Protein AF-0000000076349269 (afdb_homodimer)

Organism: NCBI:txid165179

Secondary structure (DSSP, 8-state):
---SEEEEEE-TT--TT-HHHHHHHHH-TTEEEEEESSHHHHHHHHHHTTTS-EEEEEES--SSSS-HHHHHHHHHHH-SSSEEEEE-SS-GGGS-HHHHHHHHTSTTEEEE-TT-HHHHHHHHHHHHHHHTT-HHHHHHHHHHHT-THHHHSEEEEETTEEEEHHHHHHHHHTT-HHHHHHHHHHHHHHHHHHTHHHHHHHHT-/---SEEEEEE-TT--TT-HHHHHHHHH-TTEEEEEESSHHHHHHHHHHTTTS-EEEEEES--SSSS-HHHHHHHHHHH-SSSEEEEE-SS-GGGS-HHHHHHHHTSTTEEEE-TT-HHHHHHHHHHHHHHHTT-HHHHHHHHHHHTHHHHHSSEEEEETTEEEEHHHHHHHHHTT-HHHHHHHHHHHHHHHHHHTHHHHHHHHT-

Solvent-accessible surface area (backbone atoms only — not comparable to full-atom values): 21887 Å² total; per-residue (Å²): 129,88,59,72,30,35,34,40,38,36,34,66,84,57,53,86,77,28,67,61,53,46,48,48,55,68,72,39,72,53,41,46,71,47,75,31,57,43,56,67,61,42,49,54,55,51,71,74,41,58,75,47,55,49,39,35,38,34,28,45,73,48,95,65,82,65,36,26,62,53,44,50,53,55,47,52,73,43,27,66,73,58,38,36,34,38,23,34,87,63,62,65,39,75,44,54,50,69,56,51,51,53,48,29,58,37,60,58,30,34,71,48,47,66,85,42,58,66,60,51,54,51,47,52,51,53,54,57,64,49,34,59,71,31,68,67,48,43,45,44,53,49,44,64,69,65,36,76,70,48,42,68,32,69,66,43,81,50,99,89,40,68,31,18,56,46,50,48,44,34,30,38,42,44,61,35,75,66,15,48,52,50,49,33,50,41,51,50,49,20,49,48,60,69,40,47,64,54,51,50,57,50,69,72,98,128,88,57,72,30,35,36,39,38,35,34,65,84,60,52,86,78,28,66,60,53,46,47,47,53,68,72,39,72,55,42,46,70,45,76,31,57,45,56,68,64,42,48,54,54,48,71,72,41,58,74,48,55,50,39,36,39,35,30,45,73,48,95,64,82,66,35,27,63,53,45,52,52,57,48,51,73,44,28,65,74,57,38,34,33,39,24,34,89,63,62,63,38,76,43,55,48,70,56,53,50,53,48,28,56,35,59,58,30,34,70,47,48,66,83,40,59,68,57,51,54,52,48,53,52,52,55,56,62,48,34,60,72,31,68,68,47,44,47,42,51,50,44,62,70,62,37,78,65,45,50,69,31,68,66,43,81,49,97,91,41,70,32,19,56,47,49,48,44,35,30,39,44,42,59,34,75,64,16,48,52,50,48,33,50,41,51,52,50,21,50,50,60,70,40,46,63,54,50,52,57,50,68,75,97

InterPro domains:
  IPR011006 CheY-like superfamily [SSF52172] (5-115)

Foldseek 3Di:
DQAQAEEEEEALPDDCPRPLNVLCVVLVVSYDYYYYNDLVVSVVVCLVPLLGAYEYEFEQQHPDDDGRLNSVVVLVQFFQPHAYEYEYQDDPVPDDPVSVVSQVPGHNYHYDYSPCNVVVSVVVVVVVVCLCVDPLSVLSVVCVVVDPVQQPDFDDQDPVGTDGSSNLSSCLRRVPPSNVVVVVVVVVVVVCVVCVVVVVVVVVD/DQAQAEEEEEALPDDCPRPLNVLCVVLVVSYDYYYYNDLVVSVVVCLVPLLGAYEYEFEQQHPDDDGRLNSVVVLVLFFLPHAYEYEYQDDPVPDDPVSVVSQVPGHNYHYDYSPCNVVVSVVVVVVVVCLCVDPLSVLSVVDVVVPPPQQPDFDDQDPVGTDGSSNLSSCLRRVPPSNVVVVVVVVVVVVCVVCVVVVVVVVVD

Structure (mmCIF, N/CA/C/O backbone):
data_AF-0000000076349269-model_v1
#
loop_
_entity.id
_entity.type
_entity.pdbx_description
1 polymer 'Response regulator'
#
loop_
_atom_site.group_PDB
_atom_site.id
_atom_site.type_symbol
_atom_site.label_atom_id
_atom_site.label_alt_id
_atom_site.label_comp_id
_atom_site.label_asym_id
_atom_site.label_entity_id
_atom_site.label_seq_id
_atom_site.pdbx_PDB_ins_code
_atom_site.Cartn_x
_atom_site.Cartn_y
_atom_site.Cartn_z
_atom_site.occupancy
_atom_site.B_iso_or_equiv
_atom_site.auth_seq_id
_atom_site.auth_comp_id
_atom_site.auth_asym_id
_atom_site.auth_atom_id
_atom_site.pdbx_PDB_model_num
ATOM 1 N N . MET A 1 1 ? -27.672 1.89 13.898 1 50.72 1 MET A N 1
ATOM 2 C CA . MET A 1 1 ? -26.406 2.559 14.219 1 50.72 1 MET A CA 1
ATOM 3 C C . MET A 1 1 ? -25.578 2.775 12.953 1 50.72 1 MET A C 1
ATOM 5 O O . MET A 1 1 ? -25.531 1.909 12.078 1 50.72 1 MET A O 1
ATOM 9 N N . GLU A 1 2 ? -25.219 3.932 12.609 1 68.75 2 GLU A N 1
ATOM 10 C CA . GLU A 1 2 ? -24.547 4.27 11.359 1 68.75 2 GLU A CA 1
ATOM 11 C C . GLU A 1 2 ? -23.25 3.488 11.203 1 68.75 2 GLU A C 1
ATOM 13 O O . GLU A 1 2 ? -22.484 3.357 12.156 1 68.75 2 GLU A O 1
ATOM 18 N N . LYS A 1 3 ? -23.125 2.645 10.172 1 83.44 3 LYS A N 1
ATOM 19 C CA . LYS A 1 3 ? -21.953 1.807 9.922 1 83.44 3 LYS A CA 1
ATOM 20 C C . LYS A 1 3 ? -20.75 2.65 9.492 1 83.44 3 LYS A C 1
ATOM 22 O O . LYS A 1 3 ? -20.922 3.746 8.953 1 83.44 3 LYS A O 1
ATOM 27 N N . ASP A 1 4 ? -19.656 2.115 9.852 1 91.94 4 ASP A N 1
ATOM 28 C CA . ASP A 1 4 ? -18.422 2.855 9.695 1 91.94 4 ASP A CA 1
ATOM 29 C C . ASP A 1 4 ? -17.859 2.699 8.281 1 91.94 4 ASP A C 1
ATOM 31 O O . ASP A 1 4 ? -17.266 3.629 7.73 1 91.94 4 ASP A O 1
ATOM 35 N N . PHE A 1 5 ? -18.109 1.538 7.715 1 96.69 5 PHE A N 1
ATOM 36 C CA . PHE A 1 5 ? -17.562 1.252 6.398 1 96.69 5 PHE A CA 1
ATOM 37 C C . PHE A 1 5 ? -18.297 0.093 5.738 1 96.69 5 PHE A C 1
ATOM 39 O O . PHE A 1 5 ? -19.125 -0.567 6.375 1 96.69 5 PHE A O 1
ATOM 46 N N . TYR A 1 6 ? -18.031 -0.097 4.496 1 97.56 6 TYR A N 1
ATOM 47 C CA . TYR A 1 6 ? -18.641 -1.198 3.758 1 97.56 6 TYR A CA 1
ATOM 48 C C . TYR A 1 6 ? -17.688 -2.379 3.65 1 97.56 6 TYR A C 1
ATOM 50 O O . TYR A 1 6 ? -16.484 -2.193 3.457 1 97.56 6 TYR A O 1
ATOM 58 N N . ILE A 1 7 ? -18.219 -3.529 3.797 1 98.56 7 ILE A N 1
ATOM 59 C CA . ILE A 1 7 ? -17.609 -4.746 3.287 1 98.56 7 ILE A CA 1
ATOM 60 C C . ILE A 1 7 ? -18.391 -5.266 2.088 1 98.56 7 ILE A C 1
ATOM 62 O O . ILE A 1 7 ? -19.578 -5.598 2.215 1 98.56 7 ILE A O 1
ATOM 66 N N . ILE A 1 8 ? -17.781 -5.258 0.971 1 98.62 8 ILE A N 1
ATOM 67 C CA . ILE A 1 8 ? -18.422 -5.703 -0.259 1 98.62 8 ILE A CA 1
ATOM 68 C C . ILE A 1 8 ? -17.859 -7.059 -0.674 1 98.62 8 ILE A C 1
ATOM 70 O O . ILE A 1 8 ? -16.672 -7.191 -0.93 1 98.62 8 ILE A O 1
ATOM 74 N N . ILE A 1 9 ? -18.703 -8.047 -0.731 1 98.62 9 ILE A N 1
ATOM 75 C CA . ILE A 1 9 ? -18.312 -9.398 -1.101 1 98.62 9 ILE A CA 1
ATOM 76 C C . ILE A 1 9 ? -18.844 -9.734 -2.494 1 98.62 9 ILE A C 1
ATOM 78 O O . ILE A 1 9 ? -20.047 -9.695 -2.729 1 98.62 9 ILE A O 1
ATOM 82 N N . VAL A 1 10 ? -17.922 -10.078 -3.408 1 98.31 10 VAL A N 1
ATOM 83 C CA . VAL A 1 10 ? -18.281 -10.375 -4.793 1 98.31 10 VAL A CA 1
ATOM 84 C C . VAL A 1 10 ? -17.906 -11.812 -5.129 1 98.31 10 VAL A C 1
ATOM 86 O O . VAL A 1 10 ? -16.719 -12.125 -5.297 1 98.31 10 VAL A O 1
ATOM 89 N N . ASP A 1 11 ? -18.797 -12.641 -5.223 1 97.19 11 ASP A N 1
ATOM 90 C CA . ASP A 1 11 ? -18.641 -14.078 -5.449 1 97.19 11 ASP A CA 1
ATOM 91 C C . ASP A 1 11 ? -19.891 -14.68 -6.066 1 97.19 11 ASP A C 1
ATOM 93 O O . ASP A 1 11 ? -20.969 -14.633 -5.461 1 97.19 11 ASP A O 1
ATOM 97 N N . ASP A 1 12 ? -19.75 -15.266 -7.219 1 96.12 12 ASP A N 1
ATOM 98 C CA . ASP A 1 12 ? -20.938 -15.727 -7.938 1 96.12 12 ASP A CA 1
ATOM 99 C C . ASP A 1 12 ? -21.484 -17 -7.324 1 96.12 12 ASP A C 1
ATOM 101 O O . ASP A 1 12 ? -22.578 -17.453 -7.68 1 96.12 12 ASP A O 1
ATOM 105 N N . ASN A 1 13 ? -20.844 -17.562 -6.383 1 94.38 13 ASN A N 1
ATOM 106 C CA . ASN A 1 13 ? -21.281 -18.812 -5.777 1 94.38 13 ASN A CA 1
ATOM 107 C C . ASN A 1 13 ? -21.844 -18.594 -4.371 1 94.38 13 ASN A C 1
ATOM 109 O O . ASN A 1 13 ? -22.312 -19.531 -3.732 1 94.38 13 ASN A O 1
ATOM 113 N N . MET A 1 14 ? -21.75 -17.406 -3.895 1 94.88 14 MET A N 1
ATOM 114 C CA . MET A 1 14 ? -22.203 -17.156 -2.527 1 94.88 14 MET A CA 1
ATOM 115 C C . MET A 1 14 ? -23.609 -16.562 -2.514 1 94.88 14 MET A C 1
ATOM 117 O O . MET A 1 14 ? -23.844 -15.516 -3.125 1 94.88 14 MET A O 1
ATOM 121 N N . LYS A 1 15 ? -24.469 -17.219 -1.791 1 95 15 LYS A N 1
ATOM 122 C CA . LYS A 1 15 ? -25.766 -16.672 -1.446 1 95 15 LYS A CA 1
ATOM 123 C C . LYS A 1 15 ? -25.688 -15.82 -0.181 1 95 15 LYS A C 1
ATOM 125 O O . LYS A 1 15 ? -24.719 -15.898 0.566 1 95 15 LYS A O 1
ATOM 130 N N . PRO A 1 16 ? -26.672 -14.961 0.024 1 94 16 PRO A N 1
ATOM 131 C CA . PRO A 1 16 ? -26.656 -14.094 1.202 1 94 16 PRO A CA 1
ATOM 132 C C . PRO A 1 16 ? -26.5 -14.875 2.508 1 94 16 PRO A C 1
ATOM 134 O O . PRO A 1 16 ? -26 -14.336 3.5 1 94 16 PRO A O 1
ATOM 137 N N . THR A 1 17 ? -26.844 -16.141 2.441 1 95.25 17 THR A N 1
ATOM 138 C CA . THR A 1 17 ? -26.797 -16.953 3.652 1 95.25 17 THR A CA 1
ATOM 139 C C . THR A 1 17 ? -25.5 -17.75 3.721 1 95.25 17 THR A C 1
ATOM 141 O O . THR A 1 17 ? -25.344 -18.609 4.594 1 95.25 17 THR A O 1
ATOM 144 N N . ASP A 1 18 ? -24.672 -17.484 2.797 1 96.81 18 ASP A N 1
ATOM 145 C CA . ASP A 1 18 ? -23.391 -18.188 2.793 1 96.81 18 ASP A CA 1
ATOM 146 C C . ASP A 1 18 ? -22.641 -17.984 4.105 1 96.81 18 ASP A C 1
ATOM 148 O O . ASP A 1 18 ? -22.625 -16.875 4.645 1 96.81 18 ASP A O 1
ATOM 152 N N . PRO A 1 19 ? -21.984 -19 4.57 1 97.31 19 PRO A N 1
ATOM 153 C CA . PRO A 1 19 ? -21.25 -18.906 5.84 1 97.31 19 PRO A CA 1
ATOM 154 C C . PRO A 1 19 ? -20.266 -17.75 5.867 1 97.31 19 PRO A C 1
ATOM 156 O O . PRO A 1 19 ? -20.094 -17.109 6.91 1 97.31 19 PRO A O 1
ATOM 159 N N . PHE A 1 20 ? -19.594 -17.484 4.816 1 97.88 20 PHE A N 1
ATOM 160 C CA . PHE A 1 20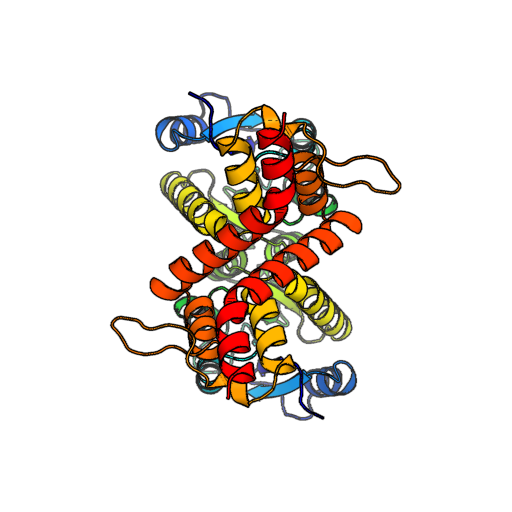 ? -18.641 -16.391 4.754 1 97.88 20 PHE A CA 1
ATOM 161 C C . PHE A 1 20 ? -19.328 -15.047 5.012 1 97.88 20 PHE A C 1
ATOM 163 O O . PHE A 1 20 ? -18.859 -14.25 5.82 1 97.88 20 PHE A O 1
ATOM 170 N N . ILE A 1 21 ? -20.422 -14.828 4.359 1 97.88 21 ILE A N 1
ATOM 171 C CA . ILE A 1 21 ? -21.172 -13.586 4.477 1 97.88 21 ILE A CA 1
ATOM 172 C C . ILE A 1 21 ? -21.734 -13.453 5.891 1 97.88 21 ILE A C 1
ATOM 174 O O . ILE A 1 21 ? -21.609 -12.406 6.523 1 97.88 21 ILE A O 1
ATOM 178 N N . MET A 1 22 ? -22.266 -14.539 6.359 1 97.94 22 MET A N 1
ATOM 179 C CA . MET A 1 22 ? -22.844 -14.531 7.699 1 97.94 22 MET A CA 1
ATOM 180 C C . MET A 1 22 ? -21.766 -14.273 8.75 1 97.94 22 MET A C 1
ATOM 182 O O . MET A 1 22 ? -22.016 -13.555 9.727 1 97.94 22 MET A O 1
ATOM 186 N N . TRP A 1 23 ? -20.656 -14.867 8.539 1 98.06 23 TRP A N 1
ATOM 187 C CA . TRP A 1 23 ? -19.531 -14.672 9.461 1 98.06 23 TRP A CA 1
ATOM 188 C C . TRP A 1 23 ? -19.125 -13.203 9.516 1 98.06 23 TRP A C 1
ATOM 190 O O . TRP A 1 23 ? -18.984 -12.633 10.602 1 98.06 23 TRP A O 1
ATOM 200 N N . MET A 1 24 ? -19 -12.555 8.406 1 97.94 24 MET A N 1
ATOM 201 C CA . MET A 1 24 ? -18.609 -11.148 8.336 1 97.94 24 MET A CA 1
ATOM 202 C C . MET A 1 24 ? -19.641 -10.258 9 1 97.94 24 MET A C 1
ATOM 204 O O . MET A 1 24 ? -19.297 -9.328 9.734 1 97.94 24 MET A O 1
ATOM 208 N N . LYS A 1 25 ? -20.906 -10.562 8.82 1 97.38 25 LYS A N 1
ATOM 209 C CA . LYS A 1 25 ? -21.984 -9.789 9.43 1 97.38 25 LYS A CA 1
ATOM 210 C C . LYS A 1 25 ? -21.969 -9.922 10.953 1 97.38 25 LYS A C 1
ATOM 212 O O . LYS A 1 25 ? -22.234 -8.953 11.664 1 97.38 25 LYS A O 1
ATOM 217 N N . ARG A 1 26 ? -21.625 -11.07 11.359 1 97.25 26 ARG A N 1
ATOM 218 C CA . ARG A 1 26 ? -21.672 -11.367 12.789 1 97.25 26 ARG A CA 1
ATOM 219 C C . ARG A 1 26 ? -20.438 -10.82 13.5 1 97.25 26 ARG A C 1
ATOM 221 O O . ARG A 1 26 ? -20.531 -10.352 14.641 1 97.25 26 ARG A O 1
ATOM 228 N N . LYS A 1 27 ? -19.297 -10.891 12.867 1 97.44 27 LYS A N 1
ATOM 229 C CA . LYS A 1 27 ? -18.047 -10.625 13.562 1 97.44 27 LYS A CA 1
ATOM 230 C C . LYS A 1 27 ? -17.594 -9.188 13.352 1 97.44 27 LYS A C 1
ATOM 232 O O . LYS A 1 27 ? -16.844 -8.641 14.172 1 97.44 27 LYS A O 1
ATOM 237 N N . VAL A 1 28 ? -17.969 -8.602 12.219 1 97.25 28 VAL A N 1
ATOM 238 C CA . VAL A 1 28 ? -17.578 -7.223 11.945 1 97.25 28 VAL A CA 1
ATOM 239 C C . VAL A 1 28 ? -18.781 -6.301 12.086 1 97.25 28 VAL A C 1
ATOM 241 O O . VAL A 1 28 ? -19.328 -5.828 11.086 1 97.25 28 VAL A O 1
ATOM 244 N N . LEU A 1 29 ? -19.062 -5.848 13.273 1 95.56 29 LEU A N 1
ATOM 245 C CA . LEU A 1 29 ? -20.328 -5.23 13.625 1 95.56 29 LEU A CA 1
ATOM 246 C C . LEU A 1 29 ? -20.391 -3.793 13.117 1 95.56 29 LEU A C 1
ATOM 248 O O . LEU A 1 29 ? -21.484 -3.246 12.922 1 95.56 29 LEU A O 1
ATOM 252 N N . ASN A 1 30 ? -19.297 -3.232 12.922 1 95.69 30 ASN A N 1
ATOM 253 C CA . ASN A 1 30 ? -19.297 -1.834 12.508 1 95.69 30 ASN A CA 1
ATOM 254 C C . ASN A 1 30 ? -19.297 -1.703 10.984 1 95.69 30 ASN A C 1
ATOM 256 O O . ASN A 1 30 ? -19.188 -0.596 10.453 1 95.69 30 ASN A O 1
ATOM 260 N N . ALA A 1 31 ? -19.438 -2.854 10.273 1 97.19 31 ALA A N 1
ATOM 261 C CA . ALA A 1 31 ? -19.438 -2.832 8.812 1 97.19 31 ALA A CA 1
ATOM 262 C C . ALA A 1 31 ? -20.844 -3.094 8.266 1 97.19 31 ALA A C 1
ATOM 264 O O . ALA A 1 31 ? -21.625 -3.852 8.859 1 97.19 31 ALA A O 1
ATOM 265 N N . ASP A 1 32 ? -21.188 -2.393 7.23 1 97.62 32 ASP A N 1
ATOM 266 C CA . ASP A 1 32 ? -22.328 -2.773 6.387 1 97.62 32 ASP A CA 1
ATOM 267 C C . ASP A 1 32 ? -21.891 -3.779 5.32 1 97.62 32 ASP A C 1
ATOM 269 O O . ASP A 1 32 ? -21.234 -3.416 4.348 1 97.62 32 ASP A O 1
ATOM 273 N N . VAL A 1 33 ? -22.359 -5.02 5.473 1 98.12 33 VAL A N 1
ATOM 274 C CA . VAL A 1 33 ? -21.906 -6.09 4.594 1 98.12 33 VAL A CA 1
ATOM 275 C C . VAL A 1 33 ? -22.906 -6.273 3.447 1 98.12 33 VAL A C 1
ATOM 277 O O . VAL A 1 33 ? -24.078 -6.543 3.676 1 98.12 33 VAL A O 1
ATOM 280 N N . VAL A 1 34 ? -22.438 -6.133 2.254 1 97.62 34 VAL A N 1
ATOM 281 C CA . VAL A 1 34 ? -23.25 -6.336 1.062 1 97.62 34 VAL A CA 1
ATOM 282 C C . VAL A 1 34 ? -22.562 -7.332 0.13 1 97.62 34 VAL A C 1
ATOM 284 O O . VAL A 1 34 ? -21.328 -7.434 0.118 1 97.62 34 VAL A O 1
ATOM 287 N N . SER A 1 35 ? -23.359 -8.039 -0.635 1 98.06 35 SER A N 1
ATOM 288 C CA . SER A 1 35 ? -22.781 -9.047 -1.521 1 98.06 35 SER A CA 1
ATOM 289 C C . SER A 1 35 ? -23.359 -8.93 -2.93 1 98.06 35 SER A C 1
ATOM 291 O O . SER A 1 35 ? -24.5 -8.516 -3.107 1 98.06 35 SER A O 1
ATOM 293 N N . TYR A 1 36 ? -22.547 -9.227 -3.875 1 97.25 36 TYR A N 1
ATOM 294 C CA . TYR A 1 36 ? -22.906 -9.25 -5.285 1 97.25 36 TYR A CA 1
ATOM 295 C C . TYR A 1 36 ? -22.453 -10.547 -5.949 1 97.25 36 TYR A C 1
ATOM 297 O O . TYR A 1 36 ? -21.438 -11.125 -5.551 1 97.25 36 TYR A O 1
ATOM 305 N N . ARG A 1 37 ? -23.141 -10.922 -7.008 1 95.94 37 ARG A N 1
ATOM 306 C CA . ARG A 1 37 ? -22.828 -12.188 -7.664 1 95.94 37 ARG A CA 1
ATOM 307 C C . ARG A 1 37 ? -22.141 -11.945 -9.008 1 95.94 37 ARG A C 1
ATOM 309 O O . ARG A 1 37 ? -21.766 -12.898 -9.688 1 95.94 37 ARG A O 1
ATOM 316 N N . THR A 1 38 ? -22.062 -10.695 -9.398 1 95.69 38 THR A N 1
ATOM 317 C CA . THR A 1 38 ? -21.328 -10.352 -10.602 1 95.69 38 THR A CA 1
ATOM 318 C C . THR A 1 38 ? -20.438 -9.141 -10.359 1 95.69 38 THR A C 1
ATOM 320 O O . THR A 1 38 ? -20.75 -8.273 -9.547 1 95.69 38 THR A O 1
ATOM 323 N N . VAL A 1 39 ? -19.344 -9.047 -11.055 1 96.81 39 VAL A N 1
ATOM 324 C CA . VAL A 1 39 ? -18.391 -7.957 -10.953 1 96.81 39 VAL A CA 1
ATOM 325 C C . VAL A 1 39 ? -19.047 -6.648 -11.398 1 96.81 39 VAL A C 1
ATOM 327 O O . VAL A 1 39 ? -18.844 -5.60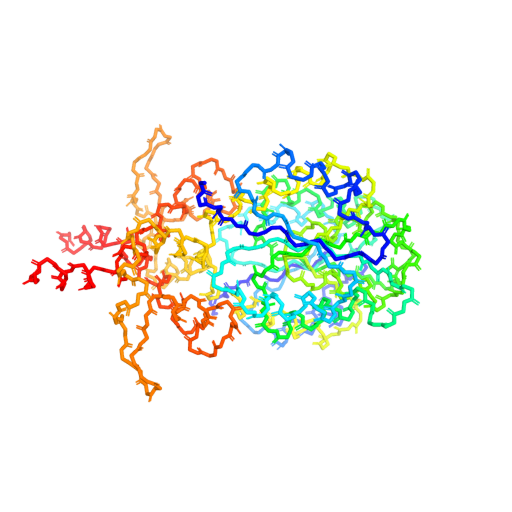5 -10.773 1 96.81 39 VAL A O 1
ATOM 330 N N . GLU A 1 40 ? -19.906 -6.723 -12.375 1 95.12 40 GLU A N 1
ATOM 331 C CA . GLU A 1 40 ? -20.531 -5.539 -12.953 1 95.12 40 GLU A CA 1
ATOM 332 C C . GLU A 1 40 ? -21.375 -4.805 -11.93 1 95.12 40 GLU A C 1
ATOM 334 O O . GLU A 1 40 ? -21.25 -3.588 -11.766 1 95.12 40 GLU A O 1
ATOM 339 N N . TYR A 1 41 ? -22.188 -5.504 -11.273 1 94.81 41 TYR A N 1
ATOM 340 C CA . TYR A 1 41 ? -23.062 -4.883 -10.281 1 94.81 41 TYR A CA 1
ATOM 341 C C . TYR A 1 41 ? -22.266 -4.352 -9.102 1 94.81 41 TYR A C 1
ATOM 343 O O . TYR A 1 41 ? -22.562 -3.285 -8.562 1 94.81 41 TYR A O 1
ATOM 351 N N . ALA A 1 42 ? -21.297 -5.098 -8.727 1 97.44 42 ALA A N 1
ATOM 352 C CA . ALA A 1 42 ? -20.438 -4.648 -7.633 1 97.44 42 ALA A CA 1
ATOM 353 C C . ALA A 1 42 ? -19.75 -3.336 -7.984 1 97.44 42 ALA A C 1
ATOM 355 O O . ALA A 1 42 ? -19.641 -2.434 -7.148 1 97.44 42 ALA A O 1
ATOM 356 N N . LEU A 1 43 ? -19.266 -3.225 -9.258 1 97.31 43 LEU A N 1
ATOM 357 C CA . LEU A 1 43 ? -18.578 -2.018 -9.703 1 97.31 43 LEU A CA 1
ATOM 358 C C . LEU A 1 43 ? -19.5 -0.804 -9.609 1 97.31 43 LEU A C 1
ATOM 360 O O . LEU A 1 43 ? -19.062 0.277 -9.203 1 97.31 43 LEU A O 1
ATOM 364 N N . GLY A 1 44 ? -20.75 -1.014 -9.977 1 96.25 44 GLY A N 1
ATOM 365 C CA . GLY A 1 44 ? -21.719 0.068 -9.828 1 96.25 44 GLY A CA 1
ATOM 366 C C . GLY A 1 44 ? -21.828 0.59 -8.414 1 96.25 44 GLY A C 1
ATOM 367 O O . GLY A 1 44 ? -21.734 1.797 -8.18 1 96.25 44 GLY A O 1
ATOM 368 N N . PHE A 1 45 ? -21.938 -0.283 -7.508 1 96.88 45 PHE A N 1
ATOM 369 C CA . PHE A 1 45 ? -22.062 0.089 -6.102 1 96.88 45 PHE A CA 1
ATOM 370 C C . PHE A 1 45 ? -20.766 0.743 -5.609 1 96.88 45 PHE A C 1
ATOM 372 O O . PHE A 1 45 ? -20.812 1.789 -4.957 1 96.88 45 PHE A O 1
ATOM 379 N N . ILE A 1 46 ? -19.609 0.165 -5.953 1 96.62 46 ILE A N 1
ATOM 380 C CA . ILE A 1 46 ? -18.312 0.625 -5.5 1 96.62 46 ILE A CA 1
ATOM 381 C C . ILE A 1 46 ? -18.078 2.064 -5.957 1 96.62 46 ILE A C 1
ATOM 383 O O . ILE A 1 46 ? -17.734 2.932 -5.148 1 96.62 46 ILE A O 1
ATOM 387 N N . PHE A 1 47 ? -18.344 2.301 -7.238 1 94.06 47 PHE A N 1
ATOM 388 C CA . PHE A 1 47 ? -18.016 3.604 -7.812 1 94.06 47 PHE A CA 1
ATOM 389 C C . PHE A 1 47 ? -19 4.664 -7.324 1 94.06 47 PHE A C 1
ATOM 391 O O . PHE A 1 47 ? -18.641 5.844 -7.234 1 94.06 47 PHE A O 1
ATOM 398 N N . GLU A 1 48 ? -20.172 4.215 -6.836 1 93.25 48 GLU A N 1
ATOM 399 C CA . GLU A 1 48 ? -21.172 5.145 -6.324 1 93.25 48 GLU A CA 1
ATOM 400 C C . GLU A 1 48 ? -20.906 5.48 -4.859 1 93.25 48 GLU A C 1
ATOM 402 O O . GLU A 1 48 ? -21.484 6.434 -4.324 1 93.25 48 GLU A O 1
ATOM 407 N N . HIS A 1 49 ? -20.031 4.754 -4.242 1 93.62 49 HIS A N 1
ATOM 408 C CA . HIS A 1 49 ? -19.891 4.922 -2.801 1 93.62 49 HIS A CA 1
ATOM 409 C C . HIS A 1 49 ? -18.422 5.168 -2.422 1 93.62 49 HIS A C 1
ATOM 411 O O . HIS A 1 49 ? -18 4.809 -1.322 1 93.62 49 HIS A O 1
ATOM 417 N N . LEU A 1 50 ? -17.656 5.738 -3.291 1 91.56 50 LEU A N 1
ATOM 418 C CA . LEU A 1 50 ? -16.25 5.977 -3.066 1 91.56 50 LEU A CA 1
ATOM 419 C C . LEU A 1 50 ? -16.031 7.008 -1.965 1 91.56 50 LEU A C 1
ATOM 421 O O . LEU A 1 50 ? -14.914 7.168 -1.462 1 91.56 50 LEU A O 1
ATOM 425 N N . GLU A 1 51 ? -17.078 7.668 -1.507 1 88.06 51 GLU A N 1
ATOM 426 C CA . GLU A 1 51 ? -16.969 8.633 -0.415 1 88.06 51 GLU A CA 1
ATOM 427 C C . GLU A 1 51 ? -16.891 7.926 0.936 1 88.06 51 GLU A C 1
ATOM 429 O O . GLU A 1 51 ? -16.578 8.547 1.952 1 88.06 51 GLU A O 1
ATOM 434 N N . GLU A 1 52 ? -17.172 6.637 0.902 1 92.5 52 GLU A N 1
ATOM 435 C CA . GLU A 1 52 ? -17.156 5.84 2.127 1 92.5 52 GLU A CA 1
ATOM 436 C C . GLU A 1 52 ? -16.016 4.84 2.125 1 92.5 52 GLU A C 1
ATOM 438 O O . GLU A 1 52 ? -15.695 4.254 1.089 1 92.5 52 GLU A O 1
ATOM 443 N N . LYS A 1 53 ? -15.453 4.648 3.32 1 95.44 53 LYS A N 1
ATOM 444 C CA . LYS A 1 53 ? -14.484 3.57 3.459 1 95.44 53 LYS A CA 1
ATOM 445 C C . LYS A 1 53 ? -15.102 2.221 3.105 1 95.44 53 LYS A C 1
ATOM 447 O O . LYS A 1 53 ? -16.266 1.958 3.438 1 95.44 53 LYS A O 1
ATOM 452 N N . MET A 1 54 ? -14.328 1.4 2.439 1 97.44 54 MET A N 1
ATOM 453 C CA . MET A 1 54 ? -14.836 0.08 2.08 1 97.44 54 MET A CA 1
ATOM 454 C C . MET A 1 54 ? -13.695 -0.923 1.942 1 97.44 54 MET A C 1
ATOM 456 O O . MET A 1 54 ? -12.547 -0.537 1.717 1 97.44 54 MET A O 1
ATOM 460 N N . ILE A 1 55 ? -13.961 -2.131 2.191 1 98.5 55 ILE A N 1
ATOM 461 C CA . ILE A 1 55 ? -13.125 -3.289 1.907 1 98.5 55 ILE A CA 1
ATOM 462 C C . ILE A 1 55 ? -13.844 -4.223 0.938 1 98.5 55 ILE A C 1
ATOM 464 O O . ILE A 1 55 ? -15.016 -4.551 1.137 1 98.5 55 ILE A O 1
ATOM 468 N N . ILE A 1 56 ? -13.164 -4.605 -0.105 1 98.69 56 ILE A N 1
ATOM 469 C CA . ILE A 1 56 ? -13.781 -5.445 -1.125 1 98.69 56 ILE A CA 1
ATOM 470 C C . ILE A 1 56 ? -13.188 -6.852 -1.068 1 98.69 56 ILE A C 1
ATOM 472 O O . ILE A 1 56 ? -11.969 -7.02 -1.163 1 98.69 56 ILE A O 1
ATOM 476 N N . PHE A 1 57 ? -13.992 -7.812 -0.822 1 98.75 57 PHE A N 1
ATOM 477 C CA . PHE A 1 57 ? -13.641 -9.211 -1.041 1 98.75 57 PHE A CA 1
ATOM 478 C C . PHE A 1 57 ? -14.078 -9.664 -2.43 1 98.75 57 PHE A C 1
ATOM 480 O O . PHE A 1 57 ? -15.266 -9.641 -2.752 1 98.75 57 PHE A O 1
ATOM 487 N N . LEU A 1 58 ? -13.164 -10.094 -3.23 1 98.56 58 LEU A N 1
ATOM 488 C CA . LEU A 1 58 ? -13.406 -10.344 -4.645 1 98.56 58 LEU A CA 1
ATOM 489 C C . LEU A 1 58 ? -12.914 -11.727 -5.051 1 98.56 58 LEU A C 1
ATOM 491 O O . LEU A 1 58 ? -11.711 -11.992 -5.027 1 98.56 58 LEU A O 1
ATOM 495 N N . ASP A 1 59 ? -13.805 -12.57 -5.469 1 97.81 59 ASP A N 1
ATOM 496 C CA . ASP A 1 59 ? -13.43 -13.891 -5.973 1 97.81 59 ASP A CA 1
ATOM 497 C C . ASP A 1 59 ? -12.578 -13.773 -7.234 1 97.81 59 ASP A C 1
ATOM 499 O O . ASP A 1 59 ? -12.844 -12.93 -8.094 1 97.81 59 ASP A O 1
ATOM 503 N N . CYS A 1 60 ? -11.617 -14.664 -7.375 1 96.19 60 CYS A N 1
ATOM 504 C CA . CYS A 1 60 ? -10.742 -14.625 -8.539 1 96.19 60 CYS A CA 1
ATOM 505 C C . CYS A 1 60 ? -11.453 -15.172 -9.773 1 96.19 60 CYS A C 1
ATOM 507 O O . CYS A 1 60 ? -11.281 -14.648 -10.875 1 96.19 60 CYS A O 1
ATOM 509 N N . LYS A 1 61 ? -12.18 -16.172 -9.547 1 93 61 LYS A N 1
ATOM 510 C CA . LYS A 1 61 ? -12.781 -16.875 -10.68 1 93 61 LYS A CA 1
ATOM 511 C C . LYS A 1 61 ? -14.305 -16.781 -10.641 1 93 61 LYS A C 1
ATOM 513 O O . LYS A 1 61 ? -14.914 -17 -9.594 1 93 61 LYS A O 1
ATOM 518 N N . PHE A 1 62 ? -14.844 -16.531 -11.773 1 94.31 62 PHE A N 1
ATOM 519 C CA . PHE A 1 62 ? -16.281 -16.516 -11.984 1 94.31 62 PHE A CA 1
ATOM 520 C C . PHE A 1 62 ? -16.688 -17.453 -13.109 1 94.31 62 PHE A C 1
ATOM 522 O O . PHE A 1 62 ? -15.906 -17.688 -14.039 1 94.31 62 PHE A O 1
ATOM 529 N N . ASN A 1 63 ? -17.828 -18 -12.961 1 92.12 63 ASN A N 1
ATOM 530 C CA . ASN A 1 63 ? -18.297 -18.969 -13.953 1 92.12 63 ASN A CA 1
ATOM 531 C C . ASN A 1 63 ? -18.656 -18.297 -15.273 1 92.12 63 ASN A C 1
ATOM 533 O O . ASN A 1 63 ? -18.516 -18.906 -16.344 1 92.12 63 ASN A O 1
ATOM 537 N N . MET A 1 64 ? -19.188 -17.078 -15.148 1 87.38 64 MET A N 1
ATOM 538 C CA . MET A 1 64 ? -19.578 -16.344 -16.344 1 87.38 64 MET A CA 1
ATOM 539 C C . MET A 1 64 ? -19.188 -14.867 -16.219 1 87.38 64 MET A C 1
ATOM 541 O O . MET A 1 64 ? -19.094 -14.336 -15.117 1 87.38 64 MET A O 1
ATOM 545 N N . GLY A 1 65 ? -18.844 -14.344 -17.375 1 87.81 65 GLY A N 1
ATOM 546 C CA . GLY A 1 65 ? -18.641 -12.898 -17.391 1 87.81 65 GLY A CA 1
ATOM 547 C C . GLY A 1 65 ? -17.234 -12.5 -16.984 1 87.81 65 GLY A C 1
ATOM 548 O O . GLY A 1 65 ? -16.266 -13.234 -17.234 1 87.81 65 GLY A O 1
ATOM 549 N N . LEU A 1 66 ? -17.125 -11.281 -16.438 1 91.06 66 LEU A N 1
ATOM 550 C CA . LEU A 1 66 ? -15.836 -10.742 -15.992 1 91.06 66 LEU A CA 1
ATOM 551 C C . LEU A 1 66 ? -15.273 -11.578 -14.852 1 91.06 66 LEU A C 1
ATOM 553 O O . LEU A 1 66 ? -16.016 -12.023 -13.969 1 91.06 66 LEU A O 1
ATOM 557 N N . GLN A 1 67 ? -13.992 -11.773 -14.898 1 93.56 67 GLN A N 1
ATOM 558 C CA . GLN A 1 67 ? -13.297 -12.5 -13.836 1 93.56 67 GLN A CA 1
ATOM 559 C C . GLN A 1 67 ? -12.789 -11.539 -12.758 1 93.56 67 GLN A C 1
ATOM 561 O O . GLN A 1 67 ? -12.828 -10.32 -12.938 1 93.56 67 GLN A O 1
ATOM 566 N N . GLY A 1 68 ? -12.414 -12.086 -11.664 1 95.94 68 GLY A N 1
ATOM 567 C CA . GLY A 1 68 ? -11.977 -11.273 -10.539 1 95.94 68 GLY A CA 1
ATOM 568 C C . GLY A 1 68 ? -10.875 -10.297 -10.906 1 95.94 68 GLY A C 1
ATOM 569 O O . GLY A 1 68 ? -10.898 -9.141 -10.477 1 95.94 68 GLY A O 1
ATOM 570 N N . VAL A 1 69 ? -9.953 -10.68 -11.695 1 95.5 69 VAL A N 1
ATOM 571 C CA . VAL A 1 69 ? -8.828 -9.836 -12.078 1 95.5 69 VAL A CA 1
ATOM 572 C C . VAL A 1 69 ? -9.312 -8.68 -12.953 1 95.5 69 VAL A C 1
ATOM 574 O O . VAL A 1 69 ? -8.773 -7.574 -12.883 1 95.5 69 VAL A O 1
ATOM 577 N N . ASP A 1 70 ? -10.328 -8.914 -13.742 1 96.19 70 ASP A N 1
ATOM 578 C CA . ASP A 1 70 ? -10.945 -7.832 -14.5 1 96.19 70 ASP A CA 1
ATOM 579 C C . ASP A 1 70 ? -11.516 -6.77 -13.562 1 96.19 70 ASP A C 1
ATOM 581 O O . ASP A 1 70 ? -11.344 -5.57 -13.797 1 96.19 70 ASP A O 1
ATOM 585 N N . GLY A 1 71 ? -12.219 -7.25 -12.562 1 97.44 71 GLY A N 1
ATOM 586 C CA . GLY A 1 71 ? -12.734 -6.332 -11.555 1 97.44 71 GLY A CA 1
ATOM 587 C C . GLY A 1 71 ? -11.641 -5.531 -10.867 1 97.44 71 GLY A C 1
ATOM 588 O O . GLY A 1 71 ? -11.766 -4.316 -10.703 1 97.44 71 GLY A O 1
ATOM 589 N N . LEU A 1 72 ? -10.602 -6.238 -10.508 1 97.75 72 LEU A N 1
ATOM 590 C CA . LEU A 1 72 ? -9.445 -5.59 -9.898 1 97.75 72 LEU A CA 1
ATOM 591 C C . LEU A 1 72 ? -8.938 -4.453 -10.781 1 97.75 72 LEU A C 1
ATOM 593 O O . LEU A 1 72 ? -8.773 -3.324 -10.312 1 97.75 72 LEU A O 1
ATOM 597 N N . LYS A 1 73 ? -8.727 -4.77 -12.023 1 96.19 73 LYS A N 1
ATOM 598 C CA . LYS A 1 73 ? -8.18 -3.789 -12.961 1 96.19 73 LYS A CA 1
ATOM 599 C C . LYS A 1 73 ? -9.117 -2.592 -13.102 1 96.19 73 LYS A C 1
ATOM 601 O O . LYS A 1 73 ? -8.664 -1.443 -13.109 1 96.19 73 LYS A O 1
ATOM 606 N N . ARG A 1 74 ? -10.359 -2.824 -13.18 1 96.25 74 ARG A N 1
ATOM 607 C CA . ARG A 1 74 ? -11.344 -1.757 -13.352 1 96.25 74 ARG A CA 1
ATOM 608 C C . ARG A 1 74 ? -11.398 -0.863 -12.117 1 96.25 74 ARG A C 1
ATOM 610 O O . ARG A 1 74 ? -11.492 0.36 -12.234 1 96.25 74 ARG A O 1
ATOM 617 N N . ILE A 1 75 ? -11.359 -1.458 -10.977 1 96.94 75 ILE A N 1
ATOM 618 C CA . ILE A 1 75 ? -11.359 -0.674 -9.75 1 96.94 75 ILE A CA 1
ATOM 619 C C . ILE A 1 75 ? -10.109 0.195 -9.688 1 96.94 75 ILE A C 1
ATOM 621 O O . ILE A 1 75 ? -10.18 1.38 -9.359 1 96.94 75 ILE A O 1
ATOM 625 N N . ARG A 1 76 ? -8.945 -0.385 -10.133 1 95.38 76 ARG A N 1
ATOM 626 C CA . ARG A 1 76 ? -7.664 0.301 -10.047 1 95.38 76 ARG A CA 1
ATOM 627 C C . ARG A 1 76 ? -7.559 1.406 -11.094 1 95.38 76 ARG A C 1
ATOM 629 O O . ARG A 1 76 ? -6.77 2.338 -10.945 1 95.38 76 ARG A O 1
ATOM 636 N N . GLU A 1 77 ? -8.375 1.327 -12.07 1 93.62 77 GLU A N 1
ATOM 637 C CA . GLU A 1 77 ? -8.461 2.428 -13.031 1 93.62 77 GLU A CA 1
ATOM 638 C C . GLU A 1 77 ? -9.078 3.668 -12.391 1 93.62 77 GLU A C 1
ATOM 640 O O . GLU A 1 77 ? -8.805 4.793 -12.812 1 93.62 77 GLU A O 1
ATOM 645 N N . LYS A 1 78 ? -9.82 3.426 -11.359 1 91.06 78 LYS A N 1
ATOM 646 C CA . LYS A 1 78 ? -10.539 4.539 -10.742 1 91.06 78 LYS A CA 1
ATOM 647 C C . LYS A 1 78 ? -9.883 4.961 -9.438 1 91.06 78 LYS A C 1
ATOM 649 O O . LYS A 1 78 ? -9.773 6.152 -9.141 1 91.06 78 LYS A O 1
ATOM 654 N N . THR A 1 79 ? -9.469 3.971 -8.711 1 91.5 79 THR A N 1
ATOM 655 C CA . THR A 1 79 ? -8.891 4.281 -7.406 1 91.5 79 THR A CA 1
ATOM 656 C C . THR A 1 79 ? -7.832 3.254 -7.023 1 91.5 79 THR A C 1
ATOM 658 O O . THR A 1 79 ? -7.996 2.059 -7.277 1 91.5 79 THR A O 1
ATOM 661 N N . SER A 1 80 ? -6.77 3.824 -6.375 1 88.88 80 SER A N 1
ATOM 662 C CA . SER A 1 80 ? -5.75 2.934 -5.836 1 88.88 80 SER A CA 1
ATOM 663 C C . SER A 1 80 ? -5.828 2.857 -4.312 1 88.88 80 SER A C 1
ATOM 665 O O . SER A 1 80 ? -5.008 2.197 -3.676 1 88.88 80 SER A O 1
ATOM 667 N N . LEU A 1 81 ? -6.84 3.449 -3.682 1 92.44 81 LEU A N 1
ATOM 668 C CA . LEU A 1 81 ? -6.812 3.617 -2.232 1 92.44 81 LEU A CA 1
ATOM 669 C C . LEU A 1 81 ? -7.766 2.639 -1.555 1 92.44 81 LEU A C 1
ATOM 671 O O . LEU A 1 81 ? -7.711 2.457 -0.336 1 92.44 81 LEU A O 1
ATOM 675 N N . VAL A 1 82 ? -8.594 1.942 -2.371 1 94.69 82 VAL A N 1
ATOM 676 C CA . VAL A 1 82 ? -9.531 0.983 -1.794 1 94.69 82 VAL A CA 1
ATOM 677 C C . VAL A 1 82 ? -8.828 -0.36 -1.59 1 94.69 82 VAL A C 1
ATOM 679 O O . VAL A 1 82 ? -8.156 -0.861 -2.494 1 94.69 82 VAL A O 1
ATOM 682 N N . SER A 1 83 ? -8.969 -0.906 -0.402 1 97.56 83 SER A N 1
ATOM 683 C CA . SER A 1 83 ? -8.391 -2.217 -0.126 1 97.56 83 SER A CA 1
ATOM 684 C C . SER A 1 83 ? -9.211 -3.33 -0.768 1 97.56 83 SER A C 1
ATOM 686 O O . SER A 1 83 ? -10.43 -3.371 -0.621 1 97.56 83 SER A O 1
ATOM 688 N N . ILE A 1 84 ? -8.508 -4.203 -1.457 1 98.44 84 ILE A N 1
ATOM 689 C CA . ILE A 1 84 ? -9.148 -5.336 -2.113 1 98.44 84 ILE A CA 1
ATOM 690 C C . ILE A 1 84 ? -8.531 -6.641 -1.609 1 98.44 84 ILE A C 1
ATOM 692 O O . ILE A 1 84 ? -7.305 -6.766 -1.532 1 98.44 84 ILE A O 1
ATOM 696 N N . VAL A 1 85 ? -9.375 -7.52 -1.216 1 98.5 85 VAL A N 1
ATOM 697 C CA . VAL A 1 85 ? -8.961 -8.867 -0.834 1 98.5 85 VAL A CA 1
ATOM 698 C C . VAL A 1 85 ? -9.406 -9.867 -1.897 1 98.5 85 VAL A C 1
ATOM 700 O O . VAL A 1 85 ? -10.586 -10.188 -1.993 1 98.5 85 VAL A O 1
ATOM 703 N N . MET A 1 86 ? -8.477 -10.344 -2.654 1 98.12 86 MET A N 1
ATOM 704 C CA . MET A 1 86 ? -8.766 -11.398 -3.623 1 98.12 86 MET A CA 1
ATOM 705 C C . MET A 1 86 ? -8.953 -12.742 -2.926 1 98.12 86 MET A C 1
ATOM 707 O O . MET A 1 86 ? -8.219 -13.078 -2.002 1 98.12 86 MET A O 1
ATOM 711 N N . MET A 1 87 ? -9.914 -13.477 -3.363 1 97.12 87 MET A N 1
ATOM 712 C CA . MET A 1 87 ? -10.203 -14.789 -2.781 1 97.12 87 MET A CA 1
ATOM 713 C C . MET A 1 87 ? -10.164 -15.875 -3.848 1 97.12 87 MET A C 1
ATOM 715 O O . MET A 1 87 ? -10.523 -15.633 -5.004 1 97.12 87 MET A O 1
ATOM 719 N N . SER A 1 88 ? -9.75 -17.031 -3.439 1 94.06 88 SER A N 1
ATOM 720 C CA . SER A 1 88 ? -9.805 -18.188 -4.344 1 94.06 88 SER A CA 1
ATOM 721 C C . SER A 1 88 ? -9.758 -19.5 -3.57 1 94.06 88 SER A C 1
ATOM 723 O O . SER A 1 88 ? -9.055 -19.609 -2.562 1 94.06 88 SER A O 1
ATOM 725 N N . ALA A 1 89 ? -10.477 -20.453 -4.074 1 91.69 89 ALA A N 1
ATOM 726 C CA . ALA A 1 89 ? -10.352 -21.797 -3.539 1 91.69 89 ALA A CA 1
ATOM 727 C C . ALA A 1 89 ? -9.094 -22.484 -4.078 1 91.69 89 ALA A C 1
ATOM 729 O O . ALA A 1 89 ? -8.57 -23.422 -3.461 1 91.69 89 ALA A O 1
ATOM 730 N N . ASN A 1 90 ? -8.648 -22.016 -5.191 1 89.44 90 ASN A N 1
ATOM 731 C CA . ASN A 1 90 ? -7.484 -22.594 -5.844 1 89.44 90 ASN A CA 1
ATOM 732 C C . ASN A 1 90 ? -6.184 -22 -5.312 1 89.44 90 ASN A C 1
ATOM 734 O O . ASN A 1 90 ? -6.18 -20.875 -4.785 1 89.44 90 ASN A O 1
ATOM 738 N N . SER A 1 91 ? -5.176 -22.75 -5.531 1 90.44 91 SER A N 1
ATOM 739 C CA . SER A 1 91 ? -3.848 -22.281 -5.172 1 90.44 91 SER A CA 1
ATOM 740 C C . SER A 1 91 ? -3.393 -21.156 -6.105 1 90.44 91 SER A C 1
ATOM 742 O O . SER A 1 91 ? -3.701 -21.172 -7.301 1 90.44 91 SER A O 1
ATOM 744 N N . LEU A 1 92 ? -2.662 -20.25 -5.566 1 93.19 92 LEU A N 1
ATOM 745 C CA . LEU A 1 92 ? -2.164 -19.109 -6.332 1 93.19 92 LEU A CA 1
ATOM 746 C C . LEU A 1 92 ? -1.268 -19.578 -7.477 1 93.19 92 LEU A C 1
ATOM 748 O O . LEU A 1 92 ? -1.28 -18.984 -8.555 1 93.19 92 LEU A O 1
ATOM 752 N N . ASN A 1 93 ? -0.502 -20.641 -7.211 1 92.06 93 ASN A N 1
ATOM 753 C CA . ASN A 1 93 ? 0.478 -21.047 -8.211 1 92.06 93 ASN A CA 1
ATOM 754 C C . ASN A 1 93 ? -0.192 -21.688 -9.422 1 92.06 93 ASN A C 1
ATOM 756 O O . ASN A 1 93 ? 0.479 -22.031 -10.398 1 92.06 93 ASN A O 1
ATOM 760 N N . GLN A 1 94 ? -1.508 -21.797 -9.438 1 92.19 94 GLN A N 1
ATOM 761 C CA . GLN A 1 94 ? -2.283 -22.297 -10.57 1 92.19 94 GLN A CA 1
ATOM 762 C C . GLN A 1 94 ? -2.811 -21.156 -11.43 1 92.19 94 GLN A C 1
ATOM 764 O O . GLN A 1 94 ? -3.395 -21.391 -12.492 1 92.19 94 GLN A O 1
ATOM 769 N N . MET A 1 95 ? -2.588 -19.969 -10.969 1 92.12 95 MET A N 1
ATOM 770 C CA . MET A 1 95 ? -3.045 -18.797 -11.711 1 92.12 95 MET A CA 1
ATOM 771 C C . MET A 1 95 ? -2.051 -18.422 -12.805 1 92.12 95 MET A C 1
ATOM 773 O O . MET A 1 95 ? -0.887 -18.828 -12.758 1 92.12 95 MET A O 1
ATOM 777 N N . GLU A 1 96 ? -2.596 -17.719 -13.742 1 92.56 96 GLU A N 1
ATOM 778 C CA . GLU A 1 96 ? -1.733 -17.234 -14.812 1 92.56 96 GLU A CA 1
ATOM 779 C C . GLU A 1 96 ? -0.738 -16.203 -14.281 1 92.56 96 GLU A C 1
ATOM 781 O O . GLU A 1 96 ? -1.068 -15.406 -13.406 1 92.56 96 GLU A O 1
ATOM 786 N N . ASN A 1 97 ? 0.415 -16.188 -14.898 1 94.12 97 ASN A N 1
ATOM 787 C CA . ASN A 1 97 ? 1.478 -15.273 -14.484 1 94.12 97 ASN A CA 1
ATOM 788 C C . ASN A 1 97 ? 1.022 -13.812 -14.555 1 94.12 97 ASN A C 1
ATOM 790 O O . ASN A 1 97 ? 1.326 -13.023 -13.656 1 94.12 97 ASN A O 1
ATOM 794 N N . SER A 1 98 ? 0.354 -13.516 -15.586 1 92.88 98 SER A N 1
ATOM 795 C CA . SER A 1 98 ? -0.092 -12.141 -15.758 1 92.88 98 SER A CA 1
ATOM 796 C C . SER A 1 98 ? -1.058 -11.727 -14.656 1 92.88 98 SER A C 1
ATOM 798 O O . SER A 1 98 ? -1.054 -10.57 -14.227 1 92.88 98 SER A O 1
ATOM 800 N N . GLU A 1 99 ? -1.871 -12.617 -14.164 1 93.88 99 GLU A N 1
ATOM 801 C CA . GLU A 1 99 ? -2.807 -12.344 -13.078 1 93.88 99 GLU A CA 1
ATOM 802 C C . GLU A 1 99 ? -2.072 -12.141 -11.758 1 93.88 99 GLU A C 1
ATOM 804 O O . GLU A 1 99 ? -2.379 -11.203 -11.008 1 93.88 99 GLU A O 1
ATOM 809 N N . LEU A 1 100 ? -1.143 -13.023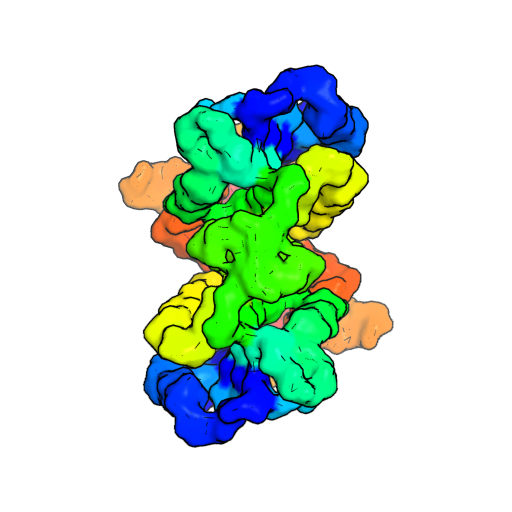 -11.562 1 95.69 100 LEU A N 1
ATOM 810 C CA . LEU A 1 100 ? -0.338 -12.914 -10.352 1 95.69 100 LEU A CA 1
ATOM 811 C C . LEU A 1 100 ? 0.411 -11.586 -10.312 1 95.69 100 LEU A C 1
ATOM 813 O O . LEU A 1 100 ? 0.443 -10.922 -9.273 1 95.69 100 LEU A O 1
ATOM 817 N N . GLU A 1 101 ? 0.978 -11.219 -11.438 1 94.44 101 GLU A N 1
ATOM 818 C CA . GLU A 1 101 ? 1.705 -9.953 -11.523 1 94.44 101 GLU A CA 1
ATOM 819 C C . GLU A 1 101 ? 0.783 -8.766 -11.25 1 94.44 101 GLU A C 1
ATOM 821 O O . GLU A 1 101 ? 1.155 -7.836 -10.539 1 94.44 101 GLU A O 1
ATOM 826 N N . ALA A 1 102 ? -0.385 -8.82 -11.812 1 94.12 102 ALA A N 1
ATOM 827 C CA . ALA A 1 102 ? -1.362 -7.754 -11.602 1 94.12 102 ALA A CA 1
ATOM 828 C C . ALA A 1 102 ? -1.726 -7.625 -10.125 1 94.12 102 ALA A C 1
ATOM 830 O O . ALA A 1 102 ? -1.843 -6.512 -9.609 1 94.12 102 ALA A O 1
ATOM 831 N N . MET A 1 103 ? -1.878 -8.711 -9.469 1 96.12 103 MET A N 1
ATOM 832 C CA . MET A 1 103 ? -2.232 -8.711 -8.055 1 96.12 103 MET A CA 1
ATOM 833 C C . MET A 1 103 ? -1.085 -8.164 -7.207 1 96.12 103 MET A C 1
ATOM 835 O O . MET A 1 103 ? -1.288 -7.281 -6.371 1 96.12 103 MET A O 1
ATOM 839 N N . ILE A 1 104 ? 0.078 -8.648 -7.461 1 95.94 104 ILE A N 1
ATOM 840 C CA . ILE A 1 104 ? 1.239 -8.273 -6.66 1 95.94 104 ILE A CA 1
ATOM 841 C C . ILE A 1 104 ? 1.544 -6.793 -6.855 1 95.94 104 ILE A C 1
ATOM 843 O O . ILE A 1 104 ? 1.911 -6.098 -5.906 1 95.94 104 ILE A O 1
ATOM 847 N N . ASN A 1 105 ? 1.318 -6.273 -8.047 1 94.38 105 ASN A N 1
ATOM 848 C CA . ASN A 1 105 ? 1.667 -4.895 -8.359 1 94.38 105 ASN A CA 1
ATOM 849 C C . ASN A 1 105 ? 0.526 -3.938 -8.031 1 94.38 105 ASN A C 1
ATOM 851 O O . ASN A 1 105 ? 0.593 -2.75 -8.352 1 94.38 105 ASN A O 1
ATOM 855 N N . SER A 1 106 ? -0.531 -4.445 -7.387 1 94.5 106 SER A N 1
ATOM 856 C CA . SER A 1 106 ? -1.66 -3.617 -6.98 1 94.5 106 SER A CA 1
ATOM 857 C C . SER A 1 106 ? -1.514 -3.158 -5.531 1 94.5 106 SER A C 1
ATOM 859 O O . SER A 1 106 ? -1.188 -3.957 -4.652 1 94.5 106 SER A O 1
ATOM 861 N N . ASP A 1 107 ? -1.74 -1.899 -5.379 1 92.06 107 ASP A N 1
ATOM 862 C CA . ASP A 1 107 ? -1.678 -1.351 -4.027 1 92.06 107 ASP A CA 1
ATOM 863 C C . ASP A 1 107 ? -2.846 -1.845 -3.182 1 92.06 107 ASP A C 1
ATOM 865 O O . ASP A 1 107 ? -3.963 -1.996 -3.682 1 92.06 107 ASP A O 1
ATOM 869 N N . LYS A 1 108 ? -2.539 -2.088 -1.904 1 94.94 108 LYS A N 1
ATOM 870 C CA . LYS A 1 108 ? -3.557 -2.438 -0.917 1 94.94 108 LYS A CA 1
ATOM 871 C C . LYS A 1 108 ? -4.344 -3.672 -1.352 1 94.94 108 LYS A C 1
ATOM 873 O O . LYS A 1 108 ? -5.574 -3.676 -1.311 1 94.94 108 LYS A O 1
ATOM 878 N N . LEU A 1 109 ? -3.609 -4.602 -1.855 1 97.44 109 LEU A N 1
ATOM 879 C CA . LEU A 1 109 ? -4.188 -5.875 -2.273 1 97.44 109 LEU A CA 1
ATOM 880 C C . LEU A 1 109 ? -3.777 -6.996 -1.325 1 97.44 109 LEU A C 1
ATOM 882 O O . LEU A 1 109 ? -2.615 -7.078 -0.92 1 97.44 109 LEU A O 1
ATOM 886 N N . TYR A 1 110 ? -4.719 -7.848 -1.075 1 97.44 110 TYR A N 1
ATOM 887 C CA . TYR A 1 110 ? -4.512 -9.008 -0.218 1 97.44 110 TYR A CA 1
ATOM 888 C C . TYR A 1 110 ? -5.117 -10.258 -0.839 1 97.44 110 TYR A C 1
ATOM 890 O O . TYR A 1 110 ? -5.875 -10.172 -1.81 1 97.44 110 TYR A O 1
ATOM 898 N N . PHE A 1 111 ? -4.711 -11.383 -0.218 1 97.5 111 PHE A N 1
ATOM 899 C CA . PHE A 1 111 ? -5.25 -12.656 -0.685 1 97.5 111 PHE A CA 1
ATOM 900 C C . PHE A 1 111 ? -5.613 -13.555 0.491 1 97.5 111 PHE A C 1
ATOM 902 O O . PHE A 1 111 ? -4.879 -13.625 1.478 1 97.5 111 PHE A O 1
ATOM 909 N N . ILE A 1 112 ? -6.746 -14.258 0.328 1 96.69 112 ILE A N 1
ATOM 910 C CA . ILE A 1 112 ? -7.117 -15.328 1.248 1 96.69 112 ILE A CA 1
ATOM 911 C C . ILE A 1 112 ? -7.859 -16.422 0.49 1 96.69 112 ILE A C 1
ATOM 913 O O . ILE A 1 112 ? -8.32 -16.219 -0.634 1 96.69 112 ILE A O 1
ATOM 917 N N . LYS A 1 113 ? -7.949 -17.516 1.104 1 94.94 113 LYS A N 1
ATOM 918 C CA . LYS A 1 113 ? -8.859 -18.531 0.603 1 94.94 113 LYS A CA 1
ATOM 919 C C . LYS A 1 113 ? -10.297 -18.234 1.003 1 94.94 113 LYS A C 1
ATOM 921 O O . LYS A 1 113 ? -10.547 -17.641 2.053 1 94.94 113 LYS A O 1
ATOM 926 N N . ASN A 1 114 ? -11.273 -18.75 0.245 1 94.25 114 ASN A N 1
ATOM 927 C CA . ASN A 1 114 ? -12.688 -18.422 0.422 1 94.25 114 ASN A CA 1
ATOM 928 C C . ASN A 1 114 ? -13.227 -18.969 1.74 1 94.25 114 ASN A C 1
ATOM 930 O O . ASN A 1 114 ? -14.18 -18.438 2.299 1 94.25 114 ASN A O 1
ATOM 934 N N . ASP A 1 115 ? -12.641 -20.031 2.203 1 94 115 ASP A N 1
ATOM 935 C CA . ASP A 1 115 ? -13.18 -20.672 3.402 1 94 115 ASP A CA 1
ATOM 936 C C . ASP A 1 115 ? -12.375 -20.266 4.641 1 94 115 ASP A C 1
ATOM 938 O O . ASP A 1 115 ? -12.562 -20.844 5.715 1 94 115 ASP A O 1
ATOM 942 N N . ASP A 1 116 ? -11.484 -19.312 4.527 1 95.5 116 ASP A N 1
ATOM 943 C CA . ASP A 1 116 ? -10.656 -18.891 5.656 1 95.5 116 ASP A CA 1
ATOM 944 C C . ASP A 1 116 ? -11.305 -17.719 6.406 1 95.5 116 ASP A C 1
ATOM 946 O O . ASP A 1 116 ? -10.805 -16.594 6.359 1 95.5 116 ASP A O 1
ATOM 950 N N . LEU A 1 117 ? -12.297 -18.016 7.188 1 97.38 117 LEU A N 1
ATOM 951 C CA . LEU A 1 117 ? -13.133 -17.016 7.844 1 97.38 117 LEU A CA 1
ATOM 952 C C . LEU A 1 117 ? -12.336 -16.234 8.883 1 97.38 117 LEU A C 1
ATOM 954 O O . LEU A 1 117 ? -12.453 -15.016 8.977 1 97.38 117 LEU A O 1
ATOM 958 N N . ARG A 1 118 ? -11.562 -16.922 9.578 1 97.12 118 ARG A N 1
ATOM 959 C CA . ARG A 1 118 ? -10.766 -16.266 10.617 1 97.12 118 ARG A CA 1
ATOM 960 C C . ARG A 1 118 ? -9.75 -15.312 10.008 1 97.12 118 ARG A C 1
ATOM 962 O O . ARG A 1 118 ? -9.578 -14.188 10.492 1 97.12 118 ARG A O 1
ATOM 969 N N . LYS A 1 119 ? -9.133 -15.75 8.969 1 96.62 119 LYS A N 1
ATOM 970 C CA . LYS A 1 119 ? -8.172 -14.891 8.273 1 96.62 119 LYS A CA 1
ATOM 971 C C . LYS A 1 119 ? -8.859 -13.656 7.695 1 96.62 119 LYS A C 1
ATOM 973 O O . LYS A 1 119 ? -8.289 -12.562 7.699 1 96.62 119 LYS A O 1
ATOM 978 N N . ALA A 1 120 ? -10.039 -13.836 7.223 1 97.94 120 ALA A N 1
ATOM 979 C CA . ALA A 1 120 ? -10.805 -12.703 6.703 1 97.94 120 ALA A CA 1
ATOM 980 C C . ALA A 1 120 ? -11.055 -11.664 7.789 1 97.94 120 ALA A C 1
ATOM 982 O O . ALA A 1 120 ? -10.852 -10.469 7.574 1 97.94 120 ALA A O 1
ATOM 983 N N . GLU A 1 121 ? -11.445 -12.148 8.906 1 97.94 121 GLU A N 1
ATOM 984 C CA . GLU A 1 121 ? -11.711 -11.273 10.047 1 97.94 121 GLU A CA 1
ATOM 985 C C . GLU A 1 121 ? -10.445 -10.523 10.469 1 97.94 121 GLU A C 1
ATOM 987 O O . GLU A 1 121 ? -10.492 -9.312 10.688 1 97.94 121 GLU A O 1
ATOM 992 N N . GLU A 1 122 ? -9.375 -11.258 10.516 1 97.25 122 GLU A N 1
ATOM 993 C CA . GLU A 1 122 ? -8.102 -10.664 10.914 1 97.25 122 GLU A CA 1
ATOM 994 C C . GLU A 1 122 ? -7.648 -9.609 9.906 1 97.25 122 GLU A C 1
ATOM 996 O O . GLU A 1 122 ? -7.102 -8.57 10.297 1 97.25 122 GLU A O 1
ATOM 1001 N N . LEU A 1 123 ? -7.898 -9.891 8.695 1 96.88 123 LEU A N 1
ATOM 1002 C CA . LEU A 1 123 ? -7.492 -8.969 7.641 1 96.88 123 LEU A CA 1
ATOM 1003 C C . LEU A 1 123 ? -8.305 -7.684 7.703 1 96.88 123 LEU A C 1
ATOM 1005 O O . LEU A 1 123 ? -7.766 -6.594 7.512 1 96.88 123 LEU A O 1
ATOM 1009 N N . VAL A 1 124 ? -9.586 -7.793 7.957 1 98 124 VAL A N 1
ATOM 1010 C CA . VAL A 1 124 ? -10.43 -6.613 8.102 1 98 124 VAL A CA 1
ATOM 1011 C C . VAL A 1 124 ? -9.906 -5.742 9.242 1 98 124 VAL A C 1
ATOM 1013 O O . VAL A 1 124 ? -9.766 -4.527 9.094 1 98 124 VAL A O 1
ATOM 1016 N N . ALA A 1 125 ? -9.562 -6.371 10.297 1 97 125 ALA A N 1
ATOM 1017 C CA . ALA A 1 125 ? -9.023 -5.641 11.445 1 97 125 ALA A CA 1
ATOM 1018 C C . ALA A 1 125 ? -7.711 -4.949 11.086 1 97 125 ALA A C 1
ATOM 1020 O O . ALA A 1 125 ? -7.496 -3.789 11.445 1 97 125 ALA A O 1
ATOM 1021 N N . LYS A 1 126 ? -6.891 -5.672 10.398 1 94.88 126 LYS A N 1
ATOM 1022 C CA . LYS A 1 126 ? -5.602 -5.129 9.969 1 94.88 126 LYS A CA 1
ATOM 1023 C C . LYS A 1 126 ? -5.789 -3.898 9.086 1 94.88 126 LYS A C 1
ATOM 1025 O O . LYS A 1 126 ? -5.121 -2.881 9.273 1 94.88 126 LYS A O 1
ATOM 1030 N N . ILE A 1 127 ? -6.691 -3.992 8.156 1 96.44 127 ILE A N 1
ATOM 1031 C CA . ILE A 1 127 ? -6.957 -2.91 7.215 1 96.44 127 ILE A CA 1
ATOM 1032 C C . ILE A 1 127 ? -7.531 -1.707 7.961 1 96.44 127 ILE A C 1
ATOM 1034 O O . ILE A 1 127 ? -7.113 -0.57 7.734 1 96.44 127 ILE A O 1
ATOM 1038 N N . GLN A 1 128 ? -8.406 -1.968 8.914 1 95.12 128 GLN A N 1
ATOM 1039 C CA . GLN A 1 128 ? -8.992 -0.895 9.719 1 95.12 128 GLN A CA 1
ATOM 1040 C C . GLN A 1 128 ? -7.918 -0.166 10.523 1 95.12 128 GLN A C 1
ATOM 1042 O O . GLN A 1 128 ? -7.945 1.062 10.633 1 95.12 128 GLN A O 1
ATOM 1047 N N . ASN A 1 129 ? -6.992 -0.928 10.992 1 92.69 129 ASN A N 1
ATOM 1048 C CA . ASN A 1 129 ? -5.918 -0.344 11.789 1 92.69 129 ASN A CA 1
ATOM 1049 C C . ASN A 1 129 ? -5.043 0.585 10.953 1 92.69 129 ASN A C 1
ATOM 1051 O O . ASN A 1 129 ? -4.488 1.556 11.469 1 92.69 129 ASN A O 1
ATOM 1055 N N . LYS A 1 130 ? -4.988 0.338 9.703 1 92.06 130 LYS A N 1
ATOM 1056 C CA . LYS A 1 130 ? -4.16 1.151 8.812 1 92.06 130 LYS A CA 1
ATOM 1057 C C . LYS A 1 130 ? -4.859 2.461 8.461 1 92.06 130 LYS A C 1
ATOM 1059 O O . LYS A 1 130 ? -4.207 3.434 8.07 1 92.06 130 LYS A O 1
ATOM 1064 N N . TRP A 1 131 ? -6.18 2.447 8.602 1 93.81 131 TRP A N 1
ATOM 1065 C CA . TRP A 1 131 ? -6.969 3.596 8.172 1 93.81 131 TRP A CA 1
ATOM 1066 C C . TRP A 1 131 ? -6.621 4.836 8.992 1 93.81 131 TRP A C 1
ATOM 1068 O O . TRP A 1 131 ? -6.746 5.961 8.508 1 93.81 131 TRP A O 1
ATOM 1078 N N . VAL A 1 132 ? -6.082 4.66 10.148 1 87.94 132 VAL A N 1
ATOM 1079 C CA . VAL A 1 132 ? -5.781 5.793 11.016 1 87.94 132 VAL A CA 1
ATOM 1080 C C . VAL A 1 132 ? -4.555 6.535 10.492 1 87.94 132 VAL A C 1
ATOM 1082 O O . VAL A 1 132 ? -4.293 7.676 10.883 1 87.94 132 VAL A O 1
ATOM 1085 N N . SER A 1 133 ? -3.836 5.824 9.609 1 88.69 133 SER A N 1
ATOM 1086 C CA . SER A 1 133 ? -2.613 6.414 9.078 1 88.69 133 SER A CA 1
ATOM 1087 C C . SER A 1 133 ? -2.783 6.809 7.613 1 88.69 133 SER A C 1
ATOM 1089 O O . SER A 1 133 ? -1.801 7.082 6.922 1 88.69 133 SER A O 1
ATOM 1091 N N . GLU A 1 134 ? -4 6.801 7.145 1 91.81 134 GLU A N 1
ATOM 1092 C CA . GLU A 1 134 ? -4.293 7.156 5.758 1 91.81 134 GLU A CA 1
ATOM 1093 C C . GLU A 1 134 ? -5.098 8.445 5.676 1 91.81 134 GLU A C 1
ATOM 1095 O O . GLU A 1 134 ? -6.195 8.539 6.227 1 91.81 134 GLU A O 1
ATOM 1100 N N . LEU A 1 135 ? -4.605 9.297 4.965 1 91.19 135 LEU A N 1
ATOM 1101 C CA . LEU A 1 135 ? -5.16 10.648 4.953 1 91.19 135 LEU A CA 1
ATOM 1102 C C . LEU A 1 135 ? -6.633 10.625 4.555 1 91.19 135 LEU A C 1
ATOM 1104 O O . LEU A 1 135 ? -7.461 11.289 5.184 1 91.19 135 LEU A O 1
ATOM 1108 N N . ASP A 1 136 ? -7.02 9.883 3.49 1 91.75 136 ASP A N 1
ATOM 1109 C CA . ASP A 1 136 ? -8.406 9.867 3.027 1 91.75 136 ASP A CA 1
ATOM 1110 C C . ASP A 1 136 ? -9.336 9.289 4.09 1 91.75 136 ASP A C 1
ATOM 1112 O O . ASP A 1 136 ? -10.453 9.766 4.273 1 91.75 136 ASP A O 1
ATOM 1116 N N . CYS A 1 137 ? -8.828 8.375 4.852 1 93.06 137 CYS A N 1
ATOM 1117 C CA . CYS A 1 137 ? -9.633 7.75 5.898 1 93.06 137 CYS A CA 1
ATOM 1118 C C . CYS A 1 137 ? -9.773 8.68 7.102 1 93.06 137 CYS A C 1
ATOM 1120 O O . CYS A 1 137 ? -10.852 8.773 7.695 1 93.06 137 CYS A O 1
ATOM 1122 N N . VAL A 1 138 ? -8.719 9.328 7.449 1 89.81 138 VAL A N 1
ATOM 1123 C CA . VAL A 1 138 ? -8.758 10.281 8.555 1 89.81 138 VAL A CA 1
ATOM 1124 C C . VAL A 1 138 ? -9.703 11.43 8.203 1 89.81 138 VAL A C 1
ATOM 1126 O O . VAL A 1 138 ? -10.508 11.852 9.039 1 89.81 138 VAL A O 1
ATOM 1129 N N . LEU A 1 139 ? -9.602 11.867 7.004 1 88.19 139 LEU A N 1
ATOM 1130 C CA . LEU A 1 139 ? -10.477 12.938 6.531 1 88.19 139 LEU A CA 1
ATOM 1131 C C . LEU A 1 139 ? -11.938 12.508 6.578 1 88.19 139 LEU A C 1
ATOM 1133 O O . LEU A 1 139 ? -12.797 13.266 7.031 1 88.19 139 LEU A O 1
ATOM 1137 N N . GLU A 1 140 ? -12.219 11.383 6.113 1 89.31 140 GLU A N 1
ATOM 1138 C CA . GLU A 1 140 ? -13.586 10.867 6.148 1 89.31 140 GLU A CA 1
ATOM 1139 C C . GLU A 1 140 ? -14.125 10.82 7.574 1 89.31 140 GLU A C 1
ATOM 1141 O O . GLU A 1 140 ? -15.266 11.203 7.828 1 89.31 140 GLU A O 1
ATOM 1146 N N . GLN A 1 141 ? -13.289 10.266 8.422 1 87.19 141 GLN A N 1
ATOM 1147 C CA . GLN A 1 141 ? -13.703 10.172 9.82 1 87.19 141 GLN A CA 1
ATOM 1148 C C . GLN A 1 141 ? -14.008 11.547 10.398 1 87.19 141 GLN A C 1
ATOM 1150 O O . GLN A 1 141 ? -14.953 11.711 11.172 1 87.19 141 GLN A O 1
ATOM 1155 N N . TRP A 1 142 ? -13.234 12.453 10.023 1 83.44 142 TRP A N 1
ATOM 1156 C CA . TRP A 1 142 ? -13.445 13.82 10.477 1 83.44 142 TRP A CA 1
ATOM 1157 C C . TRP A 1 142 ? -14.781 14.359 9.977 1 83.44 142 TRP A C 1
ATOM 1159 O O . TRP A 1 142 ? -15.555 14.938 10.758 1 83.44 142 TRP A O 1
ATOM 1169 N N . VAL A 1 143 ? -15.07 14.172 8.75 1 83.94 143 VAL A N 1
ATOM 1170 C CA . VAL A 1 143 ? -16.312 14.641 8.133 1 83.94 143 VAL A CA 1
ATOM 1171 C C . VAL A 1 143 ? -17.5 13.977 8.82 1 83.94 143 VAL A C 1
ATOM 1173 O O . VAL A 1 143 ? -18.5 14.648 9.141 1 83.94 143 VAL A O 1
ATOM 1176 N N . LYS A 1 144 ? -17.359 12.773 9.055 1 83.31 144 LYS A N 1
ATOM 1177 C CA . LYS A 1 144 ? -18.438 12.016 9.68 1 83.31 144 LYS A CA 1
ATOM 1178 C C . LYS A 1 144 ? -18.703 12.5 11.102 1 83.31 144 LYS A C 1
ATOM 1180 O O . LYS A 1 144 ? -19.844 12.547 11.547 1 83.31 144 LYS A O 1
ATOM 1185 N N . SER A 1 145 ? -17.672 12.828 11.742 1 81.25 145 SER A N 1
ATOM 1186 C CA . SER A 1 145 ? -17.781 13.203 13.148 1 81.25 145 SER A CA 1
ATOM 1187 C C . SER A 1 145 ? -18.328 14.617 13.297 1 81.25 145 SER A C 1
ATOM 1189 O O . SER A 1 145 ? -18.891 14.969 14.336 1 81.25 145 SER A O 1
ATOM 1191 N N . HIS A 1 146 ? -18.031 15.555 12.484 1 72.69 146 HIS A N 1
ATOM 1192 C CA . HIS A 1 146 ? -18.453 16.953 12.594 1 72.69 146 HIS A CA 1
ATOM 1193 C C . HIS A 1 146 ? -19.766 17.188 11.844 1 72.69 146 HIS A C 1
ATOM 1195 O O . HIS A 1 146 ? -20.125 18.344 11.555 1 72.69 146 HIS A O 1
ATOM 1201 N N . ASN A 1 147 ? -20.562 16.234 11.727 1 60.72 147 ASN A N 1
ATOM 1202 C CA . ASN A 1 147 ? -21.969 16.172 11.344 1 60.72 147 ASN A CA 1
ATOM 1203 C C . ASN A 1 147 ? -22.172 16.547 9.875 1 60.72 147 ASN A C 1
ATOM 1205 O O . ASN A 1 147 ? -21.266 17.078 9.234 1 60.72 147 ASN A O 1
ATOM 1209 N N . SER A 1 148 ? -23.328 16.172 9.344 1 59.09 148 SER A N 1
ATOM 1210 C CA . SER A 1 148 ? -23.875 16.234 7.996 1 59.09 148 SER A CA 1
ATOM 1211 C C . SER A 1 148 ? -23.812 17.641 7.426 1 59.09 148 SER A C 1
ATOM 1213 O O . SER A 1 148 ? -23.672 17.828 6.219 1 59.09 148 SER A O 1
ATOM 1215 N N . GLU A 1 149 ? -23.703 18.625 8.32 1 60.59 149 GLU A N 1
ATOM 1216 C CA . GLU A 1 149 ? -23.75 19.969 7.781 1 60.59 149 GLU A CA 1
ATOM 1217 C C . GLU A 1 149 ? -22.422 20.328 7.09 1 60.59 149 GLU A C 1
ATOM 1219 O O . GLU A 1 149 ? -22.422 21.016 6.066 1 60.59 149 GLU A O 1
ATOM 1224 N N . PHE A 1 150 ? -21.375 19.609 7.539 1 58.25 150 PHE A N 1
ATOM 1225 C CA . PHE A 1 150 ? -20.062 19.969 6.996 1 58.25 150 PHE A CA 1
ATOM 1226 C C . PHE A 1 150 ? -19.781 19.188 5.715 1 58.25 150 PHE A C 1
ATOM 1228 O O . PHE A 1 150 ? -18.922 19.578 4.926 1 58.25 150 PHE A O 1
ATOM 1235 N N . ARG A 1 151 ? -20.562 18.188 5.508 1 64.5 151 ARG A N 1
ATOM 1236 C CA . ARG A 1 151 ? -20.328 17.359 4.328 1 64.5 151 ARG A CA 1
ATOM 1237 C C . ARG A 1 151 ? -20.594 18.141 3.049 1 64.5 151 ARG A C 1
ATOM 1239 O O . ARG A 1 151 ? -19.938 17.922 2.027 1 64.5 151 ARG A O 1
ATOM 1246 N N . SER A 1 152 ? -21.5 19.094 3.291 1 65.88 152 SER A N 1
ATOM 1247 C CA . SER A 1 152 ? -21.922 19.766 2.068 1 65.88 152 SER A CA 1
ATOM 1248 C C . SER A 1 152 ? -21.516 21.25 2.1 1 65.88 152 SER A C 1
ATOM 1250 O O . SER A 1 152 ? -21.734 21.969 1.128 1 65.88 152 SER A O 1
ATOM 1252 N N . LYS A 1 153 ? -20.828 21.562 3.168 1 71.88 153 LYS A N 1
ATOM 1253 C CA . LYS A 1 153 ? -20.422 22.953 3.23 1 71.88 153 LYS A CA 1
ATOM 1254 C C . LYS A 1 153 ? -19.234 23.219 2.307 1 71.88 153 LYS A C 1
ATOM 1256 O O . LYS A 1 153 ? -18.344 22.391 2.178 1 71.88 153 LYS A O 1
ATOM 1261 N N . PRO A 1 154 ? -19.312 24.406 1.754 1 74.19 154 PRO A N 1
ATOM 1262 C CA . PRO A 1 154 ? -18.203 24.766 0.86 1 74.19 154 PRO A CA 1
ATOM 1263 C C . PRO A 1 154 ? -16.859 24.797 1.574 1 74.19 154 PRO A C 1
ATOM 1265 O O . PRO A 1 154 ? -16.766 25.266 2.713 1 74.19 154 PRO A O 1
ATOM 1268 N N . TYR A 1 155 ? -15.93 24.188 0.925 1 75.81 155 TYR A N 1
ATOM 1269 C CA . TYR A 1 155 ? -14.578 24.141 1.465 1 75.81 155 TYR A CA 1
ATOM 1270 C C . TYR A 1 155 ? -13.617 24.969 0.615 1 75.81 155 TYR A C 1
ATOM 1272 O O . TYR A 1 155 ? -12.898 25.828 1.136 1 75.81 155 TYR A O 1
ATOM 1280 N N . MET A 1 156 ? -13.773 24.75 -0.692 1 76.19 156 MET A N 1
ATOM 1281 C CA . MET A 1 156 ? -12.805 25.422 -1.56 1 76.19 156 MET A CA 1
ATOM 1282 C C . MET A 1 156 ? -13.414 25.719 -2.926 1 76.19 156 MET A C 1
ATOM 1284 O O . MET A 1 156 ? -14.133 24.891 -3.482 1 76.19 156 MET A O 1
ATOM 1288 N N . ALA A 1 157 ? -13.047 26.906 -3.352 1 76.19 157 ALA A N 1
ATOM 1289 C CA . ALA A 1 157 ? -13.453 27.281 -4.703 1 76.19 157 ALA A CA 1
ATOM 1290 C C . ALA A 1 157 ? -12.422 26.828 -5.734 1 76.19 157 ALA A C 1
ATOM 1292 O O . ALA A 1 157 ? -11.219 26.953 -5.504 1 76.19 157 ALA A O 1
ATOM 1293 N N . THR A 1 158 ? -12.938 26.156 -6.707 1 77.94 158 THR A N 1
ATOM 1294 C CA . THR A 1 158 ? -12.078 25.766 -7.816 1 77.94 158 THR A CA 1
ATOM 1295 C C . THR A 1 158 ? -12.672 26.234 -9.148 1 77.94 158 THR A C 1
ATOM 1297 O O . THR A 1 158 ? -13.742 26.844 -9.18 1 77.94 158 THR A O 1
ATOM 1300 N N . SER A 1 159 ? -11.859 26 -10.156 1 77 159 SER A N 1
ATOM 1301 C CA . SER A 1 159 ? -12.359 26.328 -11.492 1 77 159 SER A CA 1
ATOM 1302 C C . SER A 1 159 ? -13.633 25.547 -11.805 1 77 159 SER A C 1
ATOM 1304 O O . SER A 1 159 ? -14.469 26.016 -12.586 1 77 159 SER A O 1
ATOM 1306 N N . ASP A 1 160 ? -13.797 24.453 -11.156 1 73.12 160 ASP A N 1
ATOM 1307 C CA . ASP A 1 160 ? -14.922 23.562 -11.453 1 73.12 160 ASP A CA 1
ATOM 1308 C C . ASP A 1 160 ? -16.078 23.797 -10.477 1 73.12 160 ASP A C 1
ATOM 1310 O O . ASP A 1 160 ? -17.109 23.141 -10.562 1 73.12 160 ASP A O 1
ATOM 1314 N N . GLY A 1 161 ? -15.875 24.812 -9.516 1 79.81 161 GLY A N 1
ATOM 1315 C CA . GLY A 1 161 ? -16.906 25.094 -8.531 1 79.81 161 GLY A CA 1
ATOM 1316 C C . GLY A 1 161 ? -16.391 25.016 -7.098 1 79.81 161 GLY A C 1
ATOM 1317 O O . GLY A 1 161 ? -15.188 25.094 -6.859 1 79.81 161 GLY A O 1
ATOM 1318 N N . VAL A 1 162 ? -17.438 25.094 -6.211 1 82.75 162 VAL A N 1
ATOM 1319 C CA . VAL A 1 162 ? -17.109 25.031 -4.789 1 82.75 162 VAL A CA 1
ATOM 1320 C C . VAL A 1 162 ? -17.125 23.578 -4.312 1 82.75 162 VAL A C 1
ATOM 1322 O O . VAL A 1 162 ? -18.094 22.859 -4.527 1 82.75 162 VAL A O 1
ATOM 1325 N N . LEU A 1 163 ? -16.062 23.172 -3.803 1 85 163 LEU A N 1
ATOM 1326 C CA . LEU A 1 163 ? -15.914 21.797 -3.354 1 85 163 LEU A CA 1
ATOM 1327 C C . LEU A 1 163 ? -16.188 21.672 -1.858 1 85 163 LEU A C 1
ATOM 1329 O O . LEU A 1 163 ? -15.773 22.531 -1.074 1 85 163 LEU A O 1
ATOM 1333 N N . SER A 1 164 ? -16.953 20.672 -1.502 1 84.06 164 SER A N 1
ATOM 1334 C CA . SER A 1 164 ? -17.094 20.266 -0.106 1 84.06 164 SER A CA 1
ATOM 1335 C C . SER A 1 164 ? -15.945 19.344 0.316 1 84.06 164 SER A C 1
ATOM 1337 O O . SER A 1 164 ? -15.148 18.906 -0.519 1 84.06 164 SER A O 1
ATOM 1339 N N . LEU A 1 165 ? -15.883 19.094 1.616 1 83.38 165 LEU A N 1
ATOM 1340 C CA . LEU A 1 165 ? -14.875 18.156 2.094 1 83.38 165 LEU A CA 1
ATOM 1341 C C . LEU A 1 165 ? -15.109 16.766 1.522 1 83.38 165 LEU A C 1
ATOM 1343 O O . LEU A 1 165 ? -14.156 16.031 1.251 1 83.38 165 LEU A O 1
ATOM 1347 N N . ASN A 1 166 ? -16.344 16.516 1.272 1 85.44 166 ASN A N 1
ATOM 1348 C CA . ASN A 1 166 ? -16.672 15.242 0.646 1 85.44 166 ASN A CA 1
ATOM 1349 C C . ASN A 1 166 ? -16.188 15.195 -0.801 1 85.44 166 ASN A C 1
ATOM 1351 O O . ASN A 1 166 ? -15.727 14.148 -1.27 1 85.44 166 ASN A O 1
ATOM 1355 N N . ASP A 1 167 ? -16.344 16.266 -1.383 1 86.44 167 ASP A N 1
ATOM 1356 C CA . ASP A 1 167 ? -15.844 16.359 -2.75 1 86.44 167 ASP A CA 1
ATOM 1357 C C . ASP A 1 167 ? -14.328 16.141 -2.793 1 86.44 167 ASP A C 1
ATOM 1359 O O . ASP A 1 167 ? -13.82 15.453 -3.67 1 86.44 167 ASP A O 1
ATOM 1363 N N . VAL A 1 168 ? -13.664 16.734 -1.863 1 86.31 168 VAL A N 1
ATOM 1364 C CA . VAL A 1 168 ? -12.211 16.609 -1.758 1 86.31 168 VAL A CA 1
ATOM 1365 C C . VAL A 1 168 ? -11.836 15.148 -1.544 1 86.31 168 VAL A C 1
ATOM 1367 O O . VAL A 1 168 ? -10.961 14.617 -2.234 1 86.31 168 VAL A O 1
ATOM 1370 N N . LEU A 1 169 ? -12.562 14.57 -0.668 1 89.56 169 LEU A N 1
ATOM 1371 C CA . LEU A 1 169 ? -12.336 13.164 -0.354 1 89.56 169 LEU A CA 1
ATOM 1372 C C . LEU A 1 169 ? -12.484 12.297 -1.601 1 89.56 169 LEU A C 1
ATOM 1374 O O . LEU A 1 169 ? -11.617 11.461 -1.89 1 89.56 169 LEU A O 1
ATOM 1378 N N . VAL A 1 170 ? -13.469 12.562 -2.365 1 90.06 170 VAL A N 1
ATOM 1379 C CA . VAL A 1 170 ? -13.75 11.781 -3.561 1 90.06 170 VAL A CA 1
ATOM 1380 C C . VAL A 1 170 ? -12.664 12.008 -4.605 1 90.06 170 VAL A C 1
ATOM 1382 O O . VAL A 1 170 ? -12.219 11.07 -5.266 1 90.06 170 VAL A O 1
ATOM 1385 N N . ARG A 1 171 ? -12.25 13.195 -4.711 1 90.25 171 ARG A N 1
ATOM 1386 C CA . ARG A 1 171 ? -11.195 13.508 -5.672 1 90.25 171 ARG A CA 1
ATOM 1387 C C . ARG A 1 171 ? -9.883 12.844 -5.277 1 90.25 171 ARG A C 1
ATOM 1389 O O . ARG A 1 171 ? -9.141 12.375 -6.141 1 90.25 171 ARG A O 1
ATOM 1396 N N . ILE A 1 172 ? -9.602 12.82 -3.99 1 91.5 172 ILE A N 1
ATOM 1397 C CA . ILE A 1 172 ? -8.398 12.156 -3.488 1 91.5 172 ILE A CA 1
ATOM 1398 C C . ILE A 1 172 ? -8.477 10.664 -3.785 1 91.5 172 ILE A C 1
ATOM 1400 O O . ILE A 1 172 ? -7.539 10.086 -4.352 1 91.5 172 ILE A O 1
ATOM 1404 N N . ARG A 1 173 ? -9.594 10.047 -3.553 1 93.25 173 ARG A N 1
ATOM 1405 C CA . ARG A 1 173 ? -9.742 8.602 -3.709 1 93.25 173 ARG A CA 1
ATOM 1406 C C . ARG A 1 173 ? -9.719 8.203 -5.18 1 93.25 173 ARG A C 1
ATOM 1408 O O . ARG A 1 173 ? -9.219 7.133 -5.531 1 93.25 173 ARG A O 1
ATOM 1415 N N . ASN A 1 174 ? -10.141 9.148 -6.023 1 91.94 174 ASN A N 1
ATOM 1416 C CA . ASN A 1 174 ? -10.133 8.891 -7.457 1 91.94 174 ASN A CA 1
ATOM 1417 C C . ASN A 1 174 ? -8.773 9.227 -8.078 1 91.94 174 ASN A C 1
ATOM 1419 O O . ASN A 1 174 ? -8.586 9.062 -9.281 1 91.94 174 ASN A O 1
ATOM 1423 N N . ARG A 1 175 ? -7.934 9.727 -7.254 1 90.06 175 ARG A N 1
ATOM 1424 C CA . ARG A 1 175 ? -6.578 10.07 -7.676 1 90.06 175 ARG A CA 1
ATOM 1425 C C . ARG A 1 175 ? -6.605 11.047 -8.852 1 90.06 175 ARG A C 1
ATOM 1427 O O . ARG A 1 175 ? -5.82 10.914 -9.789 1 90.06 175 ARG A O 1
ATOM 1434 N N . THR A 1 176 ? -7.574 11.984 -8.828 1 91 176 THR A N 1
ATOM 1435 C CA . THR A 1 176 ? -7.605 13.023 -9.852 1 91 176 THR A CA 1
ATOM 1436 C C . THR A 1 176 ? -6.422 13.977 -9.688 1 91 176 THR A C 1
ATOM 1438 O O . THR A 1 176 ? -5.816 14.039 -8.617 1 91 176 THR A O 1
ATOM 1441 N N . PRO A 1 177 ? -6.055 14.656 -10.75 1 89.94 177 PRO A N 1
ATOM 1442 C CA . PRO A 1 177 ? -4.996 15.656 -10.586 1 89.94 177 PRO A CA 1
ATOM 1443 C C . PRO A 1 177 ? -5.266 16.625 -9.438 1 89.94 177 PRO A C 1
ATOM 1445 O O . PRO A 1 177 ? -4.363 16.922 -8.656 1 89.94 177 PRO A O 1
ATOM 1448 N N . LEU A 1 178 ? -6.453 17.047 -9.273 1 89.75 178 LEU A N 1
ATOM 1449 C CA . LEU A 1 178 ? -6.824 17.938 -8.18 1 89.75 178 LEU A CA 1
ATOM 1450 C C . LEU A 1 178 ? -6.723 17.219 -6.84 1 89.75 178 LEU A C 1
ATOM 1452 O O . LEU A 1 178 ? -6.238 17.781 -5.859 1 89.75 178 LEU A O 1
ATOM 1456 N N . GLY A 1 179 ? -7.195 15.984 -6.773 1 89.69 179 GLY A N 1
ATOM 1457 C CA . GLY A 1 179 ? -7.098 15.203 -5.555 1 89.69 179 GLY A CA 1
ATOM 1458 C C . GLY A 1 179 ? -5.668 15.023 -5.07 1 89.69 179 GLY A C 1
ATOM 1459 O O . GLY A 1 179 ? -5.387 15.172 -3.881 1 89.69 179 GLY A O 1
ATOM 1460 N N . LEU A 1 180 ? -4.816 14.773 -6.035 1 90.5 180 LEU A N 1
ATOM 1461 C CA . LEU A 1 180 ? -3.402 14.586 -5.719 1 90.5 180 LEU A CA 1
ATOM 1462 C C . LEU A 1 180 ? -2.781 15.883 -5.215 1 90.5 180 LEU A C 1
ATOM 1464 O O . LEU A 1 180 ? -2.012 15.875 -4.25 1 90.5 180 LEU A O 1
ATOM 1468 N N . LYS A 1 181 ? -3.115 16.969 -5.852 1 88.88 181 LYS A N 1
ATOM 1469 C CA . LYS A 1 181 ? -2.621 18.281 -5.438 1 88.88 181 LYS A CA 1
ATOM 1470 C C . LYS A 1 181 ? -3.08 18.609 -4.023 1 88.88 181 LYS A C 1
ATOM 1472 O O . LYS A 1 181 ? -2.285 19.078 -3.203 1 88.88 181 LYS A O 1
ATOM 1477 N N . LEU A 1 182 ? -4.324 18.375 -3.74 1 87.31 182 LEU A N 1
ATOM 1478 C CA . LEU A 1 182 ? -4.887 18.688 -2.43 1 87.31 182 LEU A CA 1
ATOM 1479 C C . LEU A 1 182 ? -4.27 17.797 -1.353 1 87.31 182 LEU A C 1
ATOM 1481 O O . LEU A 1 182 ? -3.961 18.266 -0.256 1 87.31 182 LEU A O 1
ATOM 1485 N N . GLU A 1 183 ? -4.117 16.578 -1.689 1 89.56 183 GLU A N 1
ATOM 1486 C CA . GLU A 1 183 ? -3.484 15.648 -0.762 1 89.56 183 GLU A CA 1
ATOM 1487 C C . GLU A 1 183 ? -2.08 16.109 -0.384 1 89.56 183 GLU A C 1
ATOM 1489 O O . GLU A 1 183 ? -1.725 16.125 0.796 1 89.56 183 GLU A O 1
ATOM 1494 N N . LYS A 1 184 ? -1.365 16.5 -1.386 1 87.94 184 LYS A N 1
ATOM 1495 C CA . LYS A 1 184 ? -0.016 17.016 -1.163 1 87.94 184 LYS A CA 1
ATOM 1496 C C . LYS A 1 184 ? -0.038 18.25 -0.274 1 87.94 184 LYS A C 1
ATOM 1498 O O . LYS A 1 184 ? 0.75 18.359 0.667 1 87.94 184 LYS A O 1
ATOM 1503 N N . GLN A 1 185 ? -0.877 19.062 -0.527 1 85.31 185 GLN A N 1
ATOM 1504 C CA . GLN A 1 185 ? -0.986 20.297 0.221 1 85.31 185 GLN A CA 1
ATOM 1505 C C . GLN A 1 185 ? -1.362 20.047 1.677 1 85.31 185 GLN A C 1
ATOM 1507 O O . GLN A 1 185 ? -0.816 20.672 2.586 1 85.31 185 GLN A O 1
ATOM 1512 N N . ILE A 1 186 ? -2.227 19.156 1.868 1 87.06 186 ILE A N 1
ATOM 1513 C CA . ILE A 1 186 ? -2.676 18.828 3.219 1 87.06 186 ILE A CA 1
ATOM 1514 C C . ILE A 1 186 ? -1.513 18.266 4.027 1 87.06 186 ILE A C 1
ATOM 1516 O O . ILE A 1 186 ? -1.29 18.656 5.172 1 87.06 186 ILE A O 1
ATOM 1520 N N . LEU A 1 187 ? -0.772 17.438 3.449 1 89.06 187 LEU A N 1
ATOM 1521 C CA . LEU A 1 187 ? 0.351 16.812 4.145 1 89.06 187 LEU A CA 1
ATOM 1522 C C . LEU A 1 187 ? 1.446 17.844 4.426 1 89.06 187 LEU A C 1
ATOM 1524 O O . LEU A 1 187 ? 2.078 17.797 5.484 1 89.06 187 LEU A O 1
ATOM 1528 N N . GLN A 1 188 ? 1.606 18.734 3.525 1 85.44 188 GLN A N 1
ATOM 1529 C CA . GLN A 1 188 ? 2.592 19.781 3.74 1 85.44 188 GLN A CA 1
ATOM 1530 C C . GLN A 1 188 ? 2.189 20.688 4.906 1 85.44 188 GLN A C 1
ATOM 1532 O O . GLN A 1 188 ? 3.033 21.062 5.719 1 85.44 188 GLN A O 1
ATOM 1537 N N . VAL A 1 189 ? 0.951 20.953 4.941 1 79.69 189 VAL A N 1
ATOM 1538 C CA . VAL A 1 189 ? 0.444 21.781 6.031 1 79.69 189 VAL A CA 1
ATOM 1539 C C . VAL A 1 189 ? 0.605 21.047 7.359 1 79.69 189 VAL A C 1
ATOM 1541 O O . VAL A 1 189 ? 0.965 21.656 8.375 1 79.69 189 VAL A O 1
ATOM 1544 N N . ALA A 1 190 ? 0.345 19.766 7.301 1 82.38 190 ALA A N 1
ATOM 1545 C CA . ALA A 1 190 ? 0.513 18.953 8.5 1 82.38 190 ALA A CA 1
ATOM 1546 C C . ALA A 1 190 ? 1.945 19.031 9.023 1 82.38 190 ALA A C 1
ATOM 1548 O O . ALA A 1 190 ? 2.168 19.297 10.203 1 82.38 190 ALA A O 1
ATOM 1549 N N . VAL A 1 191 ? 2.863 18.922 8.148 1 83.38 191 VAL A N 1
ATOM 1550 C CA . VAL A 1 191 ? 4.277 18.922 8.516 1 83.38 191 VAL A CA 1
ATOM 1551 C C . VAL A 1 191 ? 4.707 20.312 8.969 1 83.38 191 VAL A C 1
ATOM 1553 O O . VAL A 1 191 ? 5.449 20.453 9.945 1 83.38 191 VAL A O 1
ATOM 1556 N N . ASP A 1 192 ? 4.176 21.281 8.336 1 81.25 192 ASP A N 1
ATOM 1557 C CA . ASP A 1 192 ? 4.484 22.656 8.711 1 81.25 192 ASP A CA 1
ATOM 1558 C C . ASP A 1 192 ? 3.947 22.969 10.109 1 81.25 192 ASP A C 1
ATOM 1560 O O . ASP A 1 192 ? 4.598 23.672 10.883 1 81.25 192 ASP A O 1
ATOM 1564 N N . SER A 1 193 ? 2.803 22.484 10.32 1 76.62 193 SER A N 1
ATOM 1565 C CA . SER A 1 193 ? 2.182 22.719 11.617 1 76.62 193 SER A CA 1
ATOM 1566 C C . SER A 1 193 ? 2.967 22.047 12.734 1 76.62 193 SER A C 1
ATOM 1568 O O . SER A 1 193 ? 3.068 22.594 13.844 1 76.62 193 SER A O 1
ATOM 1570 N N . LEU A 1 194 ? 3.49 20.969 12.484 1 75 194 LEU A N 1
ATOM 1571 C CA . LEU A 1 194 ? 4.277 20.203 13.453 1 75 194 LEU A CA 1
ATOM 1572 C C . LEU A 1 194 ? 5.559 20.953 13.805 1 75 194 LEU A C 1
ATOM 1574 O O . LEU A 1 194 ? 6.062 20.828 14.93 1 75 194 LEU A O 1
ATOM 1578 N N . THR A 1 195 ? 6.059 21.766 12.938 1 75.12 195 THR A N 1
ATOM 1579 C CA . THR A 1 195 ? 7.395 22.328 13.102 1 75.12 195 THR A CA 1
ATOM 1580 C C . THR A 1 195 ? 7.32 23.812 13.438 1 75.12 195 THR A C 1
ATOM 1582 O O . THR A 1 195 ? 8.344 24.5 13.469 1 75.12 195 THR A O 1
ATOM 1585 N N . LYS A 1 196 ? 6.086 24.234 13.539 1 73.81 196 LYS A N 1
ATOM 1586 C CA . LYS A 1 196 ? 5.918 25.656 13.828 1 73.81 196 LYS A CA 1
ATOM 1587 C C . LYS A 1 196 ? 6.66 26.047 15.102 1 73.81 196 LYS A C 1
ATOM 1589 O O . LYS A 1 196 ? 7.332 27.078 15.141 1 73.81 196 LYS A O 1
ATOM 1594 N N . ASP A 1 197 ? 6.434 25.172 16.062 1 65.38 197 ASP A N 1
ATOM 1595 C CA . ASP A 1 197 ? 7.055 25.516 17.344 1 65.38 197 ASP A CA 1
ATOM 1596 C C . ASP A 1 197 ? 8.578 25.422 17.266 1 65.38 197 ASP A C 1
ATOM 1598 O O . ASP A 1 197 ? 9.289 26.203 17.891 1 65.38 197 ASP A O 1
ATOM 1602 N N . ILE A 1 198 ? 9.062 24.516 16.547 1 63.88 198 ILE A N 1
ATOM 1603 C CA . ILE A 1 198 ? 10.5 24.344 16.391 1 63.88 198 ILE A CA 1
ATOM 1604 C C . ILE A 1 198 ? 11.086 25.562 15.672 1 63.88 198 ILE A C 1
ATOM 1606 O O . ILE A 1 198 ? 12.156 26.047 16.047 1 63.88 198 ILE A O 1
ATOM 1610 N N . ARG A 1 199 ? 10.391 26.094 14.758 1 61.75 199 ARG A N 1
ATOM 1611 C CA . ARG A 1 199 ? 10.844 27.25 13.977 1 61.75 199 ARG A CA 1
ATOM 1612 C C . ARG A 1 199 ? 10.797 28.516 14.812 1 61.75 199 ARG A C 1
ATOM 1614 O O . ARG A 1 199 ? 11.664 29.391 14.68 1 61.75 199 ARG A O 1
ATOM 1621 N N . LYS A 1 200 ? 9.82 28.609 15.633 1 62.38 200 LYS A N 1
ATOM 1622 C CA . LYS A 1 200 ? 9.711 29.781 16.5 1 62.38 200 LYS A CA 1
ATOM 1623 C C . LYS A 1 200 ? 10.875 29.844 17.484 1 62.38 200 LYS A C 1
ATOM 1625 O O . LYS A 1 200 ? 11.414 30.922 17.75 1 62.38 200 LYS A O 1
ATOM 1630 N N . ASN A 1 201 ? 11.086 28.688 17.906 1 57.44 201 ASN A N 1
ATOM 1631 C CA . ASN A 1 201 ? 12.18 28.672 18.859 1 57.44 201 ASN A CA 1
ATOM 1632 C C . ASN A 1 201 ? 13.516 28.984 18.188 1 57.44 201 ASN A C 1
ATOM 1634 O O . ASN A 1 201 ? 14.445 29.469 18.844 1 57.44 201 ASN A O 1
ATOM 1638 N N . ASP A 1 202 ? 13.656 28.766 17 1 55.03 202 ASP A N 1
ATOM 1639 C CA . ASP A 1 202 ? 14.875 29.125 16.297 1 55.03 202 ASP A CA 1
ATOM 1640 C C . ASP A 1 202 ? 14.93 30.625 16.016 1 55.03 202 ASP A C 1
ATOM 1642 O O . ASP A 1 202 ? 16 31.219 16.016 1 55.03 202 ASP A O 1
ATOM 1646 N N . ARG A 1 203 ? 13.812 31.266 15.719 1 49.22 203 ARG A N 1
ATOM 1647 C CA . ARG A 1 203 ? 13.828 32.719 15.484 1 49.22 203 ARG A CA 1
ATOM 1648 C C . ARG A 1 203 ? 14.141 33.469 16.766 1 49.22 203 ARG A C 1
ATOM 1650 O O . ARG A 1 203 ? 14.586 34.625 16.734 1 49.22 203 ARG A O 1
ATOM 1657 N N . CYS A 1 204 ? 13.781 32.969 17.781 1 43.09 204 CYS A N 1
ATOM 1658 C CA . CYS A 1 204 ? 14.062 33.75 19 1 43.09 204 CYS A CA 1
ATOM 1659 C C . CYS A 1 204 ? 15.5 33.531 19.453 1 43.09 204 CYS A C 1
ATOM 1661 O O . CYS A 1 204 ? 15.969 34.219 20.359 1 43.09 204 CYS A O 1
ATOM 1663 N N . ASN A 1 205 ? 16.203 32.531 18.953 1 38.12 205 ASN A N 1
ATOM 1664 C CA . ASN A 1 205 ? 17.625 32.656 19.312 1 38.12 205 ASN A CA 1
ATOM 1665 C C . ASN A 1 205 ? 18.438 33.312 18.203 1 38.12 205 ASN A C 1
ATOM 1667 O O . ASN A 1 205 ? 18.234 33 17.016 1 38.12 205 ASN A O 1
ATOM 1671 N N . MET B 1 1 ? 26.422 15.859 -5.375 1 50.53 1 MET B N 1
ATOM 1672 C CA . MET B 1 1 ? 25.062 16.344 -5.148 1 50.53 1 MET B CA 1
ATOM 1673 C C . MET B 1 1 ? 24.281 15.391 -4.254 1 50.53 1 MET B C 1
ATOM 1675 O O . MET B 1 1 ? 24.406 14.172 -4.383 1 50.53 1 MET B O 1
ATOM 1679 N N . GLU B 1 2 ? 23.797 15.789 -3.158 1 69.12 2 GLU B N 1
ATOM 1680 C CA . GLU B 1 2 ? 23.172 14.93 -2.166 1 69.12 2 GLU B CA 1
ATOM 1681 C C . GLU B 1 2 ? 22 14.164 -2.771 1 69.12 2 GLU B C 1
ATOM 1683 O O . GLU B 1 2 ? 21.188 14.734 -3.514 1 69.12 2 GLU B O 1
ATOM 1688 N N . LYS B 1 3 ? 22.047 12.82 -2.791 1 83.38 3 LYS B N 1
ATOM 1689 C CA . LYS B 1 3 ? 21.031 11.961 -3.381 1 83.38 3 LYS B CA 1
ATOM 1690 C C . LYS B 1 3 ? 19.75 11.977 -2.541 1 83.38 3 LYS B C 1
ATOM 1692 O O . LYS B 1 3 ? 19.797 12.266 -1.344 1 83.38 3 LYS B O 1
ATOM 1697 N N . ASP B 1 4 ? 18.719 11.789 -3.256 1 92 4 ASP B N 1
ATOM 1698 C CA . ASP B 1 4 ? 17.391 11.945 -2.668 1 92 4 ASP B CA 1
ATOM 1699 C C . ASP B 1 4 ? 16.969 10.68 -1.936 1 92 4 ASP B C 1
ATOM 1701 O O . ASP B 1 4 ? 16.281 10.75 -0.913 1 92 4 ASP B O 1
ATOM 1705 N N . PHE B 1 5 ? 17.406 9.555 -2.457 1 96.69 5 PHE B N 1
ATOM 1706 C CA . PHE B 1 5 ? 16.984 8.281 -1.885 1 96.69 5 PHE B CA 1
ATOM 1707 C C . PHE B 1 5 ? 17.938 7.164 -2.309 1 96.69 5 PHE B C 1
ATOM 1709 O O . PHE B 1 5 ? 18.797 7.363 -3.162 1 96.69 5 PHE B O 1
ATOM 1716 N N . TYR B 1 6 ? 17.781 6.043 -1.698 1 97.62 6 TYR B N 1
ATOM 1717 C CA . TYR B 1 6 ? 18.594 4.883 -2.037 1 97.62 6 TYR B CA 1
ATOM 1718 C C . TYR B 1 6 ? 17.828 3.928 -2.947 1 97.62 6 TYR B C 1
ATOM 1720 O O . TYR B 1 6 ? 16.625 3.719 -2.768 1 97.62 6 TYR B O 1
ATOM 1728 N N . ILE B 1 7 ? 18.516 3.408 -3.887 1 98.56 7 ILE B N 1
ATOM 1729 C CA . ILE B 1 7 ? 18.125 2.17 -4.547 1 98.56 7 ILE B CA 1
ATOM 1730 C C . ILE B 1 7 ? 19.047 1.037 -4.133 1 98.56 7 ILE B C 1
ATOM 1732 O O . ILE B 1 7 ? 20.266 1.098 -4.383 1 98.56 7 ILE B O 1
ATOM 1736 N N . ILE B 1 8 ? 18.516 0.088 -3.467 1 98.62 8 ILE B N 1
ATOM 1737 C CA . ILE B 1 8 ? 19.297 -1.044 -2.986 1 98.62 8 ILE B CA 1
ATOM 1738 C C . ILE B 1 8 ? 18.969 -2.287 -3.811 1 98.62 8 ILE B C 1
ATOM 1740 O O . ILE B 1 8 ? 17.828 -2.736 -3.836 1 98.62 8 ILE B O 1
ATOM 1744 N N . ILE B 1 9 ? 19.953 -2.816 -4.484 1 98.56 9 ILE B N 1
ATOM 1745 C CA . ILE B 1 9 ? 19.781 -3.996 -5.324 1 98.56 9 ILE B CA 1
ATOM 1746 C C . ILE B 1 9 ? 20.438 -5.203 -4.66 1 98.56 9 ILE B C 1
ATOM 1748 O O . ILE B 1 9 ? 21.641 -5.188 -4.395 1 98.56 9 ILE B O 1
ATOM 1752 N N . VAL B 1 10 ? 19.656 -6.254 -4.402 1 98.25 10 VAL B N 1
ATOM 1753 C CA . VAL B 1 10 ? 20.141 -7.453 -3.73 1 98.25 10 VAL B CA 1
ATOM 1754 C C . VAL B 1 10 ? 19.984 -8.656 -4.652 1 98.25 10 VAL B C 1
ATOM 1756 O O . VAL B 1 10 ? 18.875 -9.148 -4.871 1 98.25 10 VAL B O 1
ATOM 1759 N N . ASP B 1 11 ? 21 -9.117 -5.172 1 97.12 11 ASP B N 1
ATOM 1760 C CA . ASP B 1 11 ? 21.062 -10.203 -6.145 1 97.12 11 ASP B CA 1
ATOM 1761 C C . ASP B 1 11 ? 22.438 -10.875 -6.129 1 97.12 11 ASP B C 1
ATOM 1763 O O . ASP B 1 11 ? 23.453 -10.234 -6.406 1 97.12 11 ASP B O 1
ATOM 1767 N N . ASP B 1 12 ? 22.438 -12.156 -5.859 1 95.94 12 ASP B N 1
ATOM 1768 C CA . ASP B 1 12 ? 23.719 -12.828 -5.672 1 95.94 12 ASP B CA 1
ATOM 1769 C C . ASP B 1 12 ? 24.422 -13.07 -7.012 1 95.94 12 ASP B C 1
ATOM 1771 O O . ASP B 1 12 ? 25.578 -13.469 -7.051 1 95.94 12 ASP B O 1
ATOM 1775 N N . ASN B 1 13 ? 23.797 -12.781 -8.086 1 94.31 13 ASN B N 1
ATOM 1776 C CA . ASN B 1 13 ? 24.391 -13.023 -9.406 1 94.31 13 ASN B CA 1
ATOM 1777 C C . ASN B 1 13 ? 24.812 -11.727 -10.086 1 94.31 13 ASN B C 1
ATOM 1779 O O . ASN B 1 13 ? 25.375 -11.75 -11.18 1 94.31 13 ASN B O 1
ATOM 1783 N N . MET B 1 14 ? 24.516 -10.625 -9.477 1 94.88 14 MET B N 1
ATOM 1784 C CA . MET B 1 14 ? 24.828 -9.352 -10.117 1 94.88 14 MET B CA 1
ATOM 1785 C C . MET B 1 14 ? 26.141 -8.773 -9.562 1 94.88 14 MET B C 1
ATOM 1787 O O . MET B 1 14 ? 26.266 -8.562 -8.352 1 94.88 14 MET B O 1
ATOM 1791 N N . LYS B 1 15 ? 27.031 -8.516 -10.453 1 94.94 15 LYS B N 1
ATOM 1792 C CA . LYS B 1 15 ? 28.219 -7.719 -10.156 1 94.94 15 LYS B CA 1
ATOM 1793 C C . LYS B 1 15 ? 27.938 -6.23 -10.305 1 94.94 15 LYS B C 1
ATOM 1795 O O . LYS B 1 15 ? 26.938 -5.844 -10.906 1 94.94 15 LYS B O 1
ATOM 1800 N N . PRO B 1 16 ? 28.766 -5.395 -9.695 1 93.94 16 PRO B N 1
ATOM 1801 C CA . PRO B 1 16 ? 28.531 -3.949 -9.773 1 93.94 16 PRO B CA 1
ATOM 1802 C C . PRO B 1 16 ? 28.422 -3.447 -11.211 1 93.94 16 PRO B C 1
ATOM 1804 O O . PRO B 1 16 ? 27.766 -2.43 -11.461 1 93.94 16 PRO B O 1
ATOM 1807 N N . THR B 1 17 ? 28.953 -4.227 -12.133 1 95.25 17 THR B N 1
ATOM 1808 C CA . THR B 1 17 ? 28.938 -3.801 -13.531 1 95.25 17 THR B CA 1
ATOM 1809 C C . THR B 1 17 ? 27.781 -4.434 -14.281 1 95.25 17 THR B C 1
ATOM 1811 O O . THR B 1 17 ? 27.688 -4.316 -15.508 1 95.25 17 THR B O 1
ATOM 1814 N N . ASP B 1 18 ? 26.969 -5.098 -13.539 1 96.81 18 ASP B N 1
ATOM 1815 C CA . ASP B 1 18 ? 25.812 -5.727 -14.172 1 96.81 18 ASP B CA 1
ATOM 1816 C C . ASP B 1 18 ? 24.953 -4.691 -14.898 1 96.81 18 ASP B C 1
ATOM 1818 O O . ASP B 1 18 ? 24.734 -3.592 -14.391 1 96.81 18 ASP B O 1
ATOM 1822 N N . PRO B 1 19 ? 24.422 -5.066 -16.031 1 97.31 19 PRO B N 1
ATOM 1823 C CA . PRO B 1 19 ? 23.609 -4.137 -16.828 1 97.31 19 PRO B CA 1
ATOM 1824 C C . PRO B 1 19 ? 22.469 -3.533 -16.016 1 97.31 19 PRO B C 1
ATOM 1826 O O . PRO B 1 19 ? 22.125 -2.361 -16.203 1 97.31 19 PRO B O 1
ATOM 1829 N N . PHE B 1 20 ? 21.844 -4.277 -15.195 1 97.88 20 PHE B N 1
ATOM 1830 C CA . PHE B 1 20 ? 20.734 -3.779 -14.383 1 97.88 20 PHE B CA 1
ATOM 1831 C C . PHE B 1 20 ? 21.203 -2.654 -13.461 1 97.88 20 PHE B C 1
ATOM 1833 O O . PHE B 1 20 ? 20.578 -1.596 -13.398 1 97.88 20 PHE B O 1
ATOM 1840 N N . ILE B 1 21 ? 22.281 -2.861 -12.789 1 97.88 21 ILE B N 1
ATOM 1841 C CA . ILE B 1 21 ? 22.828 -1.892 -11.852 1 97.88 21 ILE B CA 1
ATOM 1842 C C . ILE B 1 21 ? 23.281 -0.642 -12.602 1 97.88 21 ILE B C 1
ATOM 1844 O O . ILE B 1 21 ? 22.953 0.48 -12.203 1 97.88 21 ILE B O 1
ATOM 1848 N N . MET B 1 22 ? 23.922 -0.875 -13.703 1 97.94 22 MET B N 1
ATOM 1849 C CA . MET B 1 22 ? 24.406 0.242 -14.508 1 97.94 22 MET B CA 1
ATOM 1850 C C . MET B 1 22 ? 23.25 1.064 -15.055 1 97.94 22 MET B C 1
ATOM 1852 O O . MET B 1 22 ? 23.312 2.293 -15.094 1 97.94 22 MET B O 1
ATOM 1856 N N . TRP B 1 23 ? 22.25 0.373 -15.461 1 98.12 23 TRP B N 1
ATOM 1857 C CA . TRP B 1 23 ? 21.062 1.045 -15.977 1 98.12 23 TRP B CA 1
ATOM 1858 C C . TRP B 1 23 ? 20.438 1.945 -14.906 1 98.12 23 TRP B C 1
ATOM 1860 O O . TRP B 1 23 ? 20.141 3.113 -15.172 1 98.12 23 TRP B O 1
ATOM 1870 N N . MET B 1 24 ? 20.297 1.466 -13.703 1 98 24 MET B N 1
ATOM 1871 C CA . MET B 1 24 ? 19.703 2.23 -12.609 1 98 24 MET B CA 1
ATOM 1872 C C . MET B 1 24 ? 20.562 3.441 -12.266 1 98 24 MET B C 1
ATOM 1874 O O . MET B 1 24 ? 20.031 4.535 -12.047 1 98 24 MET B O 1
ATOM 1878 N N . LYS B 1 25 ? 21.844 3.295 -12.297 1 97.38 25 LYS B N 1
ATOM 1879 C CA . LYS B 1 25 ? 22.766 4.391 -12.008 1 97.38 25 LYS B CA 1
ATOM 1880 C C . LYS B 1 25 ? 22.672 5.48 -13.07 1 97.38 25 LYS B C 1
ATOM 1882 O O . LYS B 1 25 ? 22.75 6.672 -12.758 1 97.38 25 LYS B O 1
ATOM 1887 N N . ARG B 1 26 ? 22.469 5.039 -14.25 1 97.25 26 ARG B N 1
ATOM 1888 C CA . ARG B 1 26 ? 22.469 5.969 -15.375 1 97.25 26 ARG B CA 1
ATOM 1889 C C . ARG B 1 26 ? 21.125 6.676 -15.5 1 97.25 26 ARG B C 1
ATOM 1891 O O . ARG B 1 26 ? 21.078 7.859 -15.852 1 97.25 26 ARG B O 1
ATOM 1898 N N . LYS B 1 27 ? 20.062 5.98 -15.234 1 97.44 27 LYS B N 1
ATOM 1899 C CA . LYS B 1 27 ? 18.734 6.5 -15.562 1 97.44 27 LYS B CA 1
ATOM 1900 C C . LYS B 1 27 ? 18.094 7.172 -14.352 1 97.44 27 LYS B C 1
ATOM 1902 O O . LYS B 1 27 ? 17.219 8.031 -14.5 1 97.44 27 LYS B O 1
ATOM 1907 N N . VAL B 1 28 ? 18.453 6.711 -13.148 1 97.25 28 VAL B N 1
ATOM 1908 C CA . VAL B 1 28 ? 17.875 7.297 -11.945 1 97.25 28 VAL B CA 1
ATOM 1909 C C . VAL B 1 28 ? 18.922 8.148 -11.234 1 97.25 28 VAL B C 1
ATOM 1911 O O . VAL B 1 28 ? 19.469 7.746 -10.203 1 97.25 28 VAL B O 1
ATOM 1914 N N . LEU B 1 29 ? 19.031 9.398 -11.617 1 95.62 29 LEU B N 1
ATOM 1915 C CA . LEU B 1 29 ? 20.188 10.234 -11.273 1 95.62 29 LEU B CA 1
ATOM 1916 C C . LEU B 1 29 ? 20.078 10.742 -9.836 1 95.62 29 LEU B C 1
ATOM 1918 O O . LEU B 1 29 ? 21.078 11.086 -9.219 1 95.62 29 LEU B O 1
ATOM 1922 N N . ASN B 1 30 ? 18.922 10.781 -9.359 1 95.69 30 ASN B N 1
ATOM 1923 C CA . ASN B 1 30 ? 18.75 11.328 -8.016 1 95.69 30 ASN B CA 1
ATOM 1924 C C . ASN B 1 30 ? 18.828 10.234 -6.953 1 95.69 30 ASN B C 1
ATOM 1926 O O . ASN B 1 30 ? 18.609 10.5 -5.77 1 95.69 30 ASN B O 1
ATOM 1930 N N . ALA B 1 31 ? 19.188 8.992 -7.375 1 97.25 31 ALA B N 1
ATOM 1931 C CA . ALA B 1 31 ? 19.281 7.879 -6.438 1 97.25 31 ALA B CA 1
ATOM 1932 C C . ALA B 1 31 ? 20.734 7.496 -6.195 1 97.25 31 ALA B C 1
ATOM 1934 O O . ALA B 1 31 ? 21.578 7.598 -7.098 1 97.25 31 ALA B O 1
ATOM 1935 N N . ASP B 1 32 ? 21.047 7.184 -4.969 1 97.62 32 ASP B N 1
ATOM 1936 C CA . ASP B 1 32 ? 22.281 6.461 -4.652 1 97.62 32 ASP B CA 1
ATOM 1937 C C . ASP B 1 32 ? 22.078 4.953 -4.777 1 97.62 32 ASP B C 1
ATOM 1939 O O . ASP B 1 32 ? 21.438 4.332 -3.928 1 97.62 32 ASP B O 1
ATOM 1943 N N . VAL B 1 33 ? 22.703 4.371 -5.809 1 98.12 33 VAL B N 1
ATOM 1944 C CA . VAL B 1 33 ? 22.469 2.961 -6.109 1 98.12 33 VAL B CA 1
ATOM 1945 C C . VAL B 1 33 ? 23.547 2.105 -5.453 1 98.12 33 VAL B C 1
ATOM 1947 O O . VAL B 1 33 ? 24.734 2.285 -5.723 1 98.12 33 VAL B O 1
ATOM 1950 N N . VAL B 1 34 ? 23.156 1.204 -4.625 1 97.62 34 VAL B N 1
ATOM 1951 C CA . VAL B 1 34 ? 24.062 0.272 -3.973 1 97.62 34 VAL B CA 1
ATOM 1952 C C . VAL B 1 34 ? 23.594 -1.161 -4.199 1 97.62 34 VAL B C 1
ATOM 1954 O O . VAL B 1 34 ? 22.391 -1.408 -4.355 1 97.62 34 VAL B O 1
ATOM 1957 N N . SER B 1 35 ? 24.516 -2.078 -4.195 1 98.06 35 SER B N 1
ATOM 1958 C CA . SER B 1 35 ? 24.172 -3.471 -4.457 1 98.06 35 SER B CA 1
ATOM 1959 C C . SER B 1 35 ? 24.812 -4.402 -3.434 1 98.06 35 SER B C 1
ATOM 1961 O O . SER B 1 35 ? 25.891 -4.117 -2.918 1 98.06 35 SER B O 1
ATOM 1963 N N . TYR B 1 36 ? 24.109 -5.438 -3.129 1 97.25 36 TYR B N 1
ATOM 1964 C CA . TYR B 1 36 ? 24.578 -6.488 -2.229 1 97.25 36 TYR B CA 1
ATOM 1965 C C . TYR B 1 36 ? 24.344 -7.867 -2.838 1 97.25 36 TYR B C 1
ATOM 1967 O O . TYR B 1 36 ? 23.406 -8.07 -3.604 1 97.25 36 TYR B O 1
ATOM 1975 N N . ARG B 1 37 ? 25.172 -8.82 -2.41 1 95.88 37 AR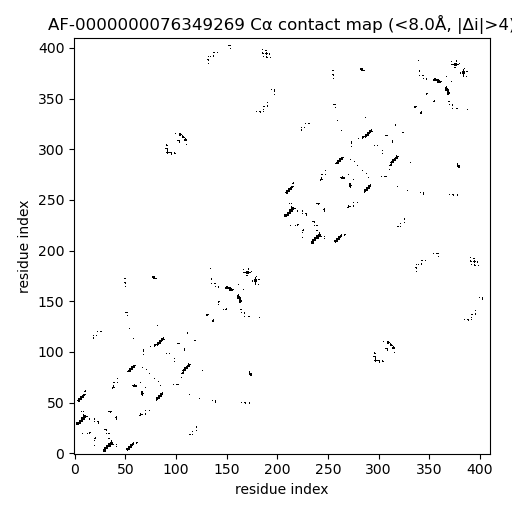G B N 1
ATOM 1976 C CA . ARG B 1 37 ? 25.078 -10.148 -2.992 1 95.88 37 ARG B CA 1
ATOM 1977 C C . ARG B 1 37 ? 24.453 -11.141 -2.012 1 95.88 37 ARG B C 1
ATOM 1979 O O . ARG B 1 37 ? 24.266 -12.312 -2.342 1 95.88 37 ARG B O 1
ATOM 1986 N N . THR B 1 38 ? 24.234 -10.68 -0.806 1 95.56 38 THR B N 1
ATOM 1987 C CA . THR B 1 38 ? 23.531 -11.5 0.174 1 95.56 38 THR B CA 1
ATOM 1988 C C . THR B 1 38 ? 22.453 -10.688 0.893 1 95.56 38 THR B C 1
ATOM 1990 O O . THR B 1 38 ? 22.609 -9.477 1.064 1 95.56 38 THR B O 1
ATOM 1993 N N . VAL B 1 39 ? 21.438 -11.328 1.317 1 96.81 39 VAL B N 1
ATOM 1994 C CA . VAL B 1 39 ? 20.328 -10.711 2.033 1 96.81 39 VAL B CA 1
ATOM 1995 C C . VAL B 1 39 ? 20.812 -10.148 3.367 1 96.81 39 VAL B C 1
ATOM 1997 O O . VAL B 1 39 ? 20.422 -9.047 3.766 1 96.81 39 VAL B O 1
ATOM 2000 N N . GLU B 1 40 ? 21.734 -10.82 3.99 1 95 40 GLU B N 1
ATOM 2001 C CA . GLU B 1 40 ? 22.219 -10.453 5.312 1 95 40 GLU B CA 1
ATOM 2002 C C . GLU B 1 40 ? 22.891 -9.078 5.289 1 95 40 GLU B C 1
ATOM 2004 O O . GLU B 1 40 ? 22.578 -8.219 6.117 1 95 40 GLU B O 1
ATOM 2009 N N . TYR B 1 41 ? 23.734 -8.875 4.383 1 94.81 41 TYR B N 1
ATOM 2010 C CA . TYR B 1 41 ? 24.438 -7.605 4.293 1 94.81 41 TYR B CA 1
ATOM 2011 C C . TYR B 1 41 ? 23.5 -6.48 3.902 1 94.81 41 TYR B C 1
ATOM 2013 O O . TYR B 1 41 ? 23.609 -5.363 4.41 1 94.81 41 TYR B O 1
ATOM 2021 N N . ALA B 1 42 ? 22.609 -6.789 3.02 1 97.38 42 ALA B N 1
ATOM 2022 C CA . ALA B 1 42 ? 21.625 -5.789 2.615 1 97.38 42 ALA B CA 1
ATOM 2023 C C . ALA B 1 42 ? 20.781 -5.348 3.801 1 97.38 42 ALA B C 1
ATOM 2025 O O . ALA B 1 42 ? 20.484 -4.156 3.959 1 97.38 42 ALA B O 1
ATOM 2026 N N . LEU B 1 43 ? 20.391 -6.328 4.664 1 97.31 43 LEU B N 1
ATOM 2027 C CA . LEU B 1 43 ? 19.562 -6.023 5.832 1 97.31 43 LEU B CA 1
ATOM 2028 C C . LEU B 1 43 ? 20.297 -5.066 6.77 1 97.31 43 LEU B C 1
ATOM 2030 O O . LEU B 1 43 ? 19.672 -4.145 7.32 1 97.31 43 LEU B O 1
ATOM 2034 N N . GLY B 1 44 ? 21.594 -5.301 6.93 1 96.25 44 GLY B N 1
ATOM 2035 C CA . GLY B 1 44 ? 22.375 -4.383 7.738 1 96.25 44 GLY B CA 1
ATOM 2036 C C . GLY B 1 44 ? 22.297 -2.947 7.25 1 96.25 44 GLY B C 1
ATOM 2037 O O . GLY B 1 44 ? 22.031 -2.033 8.031 1 96.25 44 GLY B O 1
ATOM 2038 N N . PHE B 1 45 ? 22.484 -2.771 6.02 1 96.88 45 PHE B N 1
ATOM 2039 C CA . PHE B 1 45 ? 22.438 -1.44 5.426 1 96.88 45 PHE B CA 1
ATOM 2040 C C . PHE B 1 45 ? 21.047 -0.84 5.531 1 96.88 45 PHE B C 1
ATOM 2042 O O . PHE B 1 45 ? 20.891 0.316 5.93 1 96.88 45 PHE B O 1
ATOM 2049 N N . ILE B 1 46 ? 20.016 -1.63 5.219 1 96.69 46 ILE B N 1
ATOM 2050 C CA . ILE B 1 46 ? 18.625 -1.183 5.195 1 96.69 46 ILE B CA 1
ATOM 2051 C C . ILE B 1 46 ? 18.234 -0.678 6.578 1 96.69 46 ILE B C 1
ATOM 2053 O O . ILE B 1 46 ? 17.719 0.435 6.715 1 96.69 46 ILE B O 1
ATOM 2057 N N . PHE B 1 47 ? 18.531 -1.488 7.598 1 94.06 47 PHE B N 1
ATOM 2058 C CA . PHE B 1 47 ? 18.062 -1.171 8.938 1 94.06 47 PHE B CA 1
ATOM 2059 C C . PHE B 1 47 ? 18.844 0.005 9.523 1 94.06 47 PHE B C 1
ATOM 2061 O O . PHE B 1 47 ? 18.328 0.752 10.352 1 94.06 47 PHE B O 1
ATOM 2068 N N . GLU B 1 48 ? 20.031 0.271 8.945 1 93.12 48 GLU B N 1
ATOM 2069 C CA . GLU B 1 48 ? 20.844 1.389 9.414 1 93.12 48 GLU B CA 1
ATOM 2070 C C . GLU B 1 48 ? 20.438 2.689 8.727 1 93.12 48 GLU B C 1
ATOM 2072 O O . GLU B 1 48 ? 20.828 3.775 9.164 1 93.12 48 GLU B O 1
ATOM 2077 N N . HIS B 1 49 ? 19.641 2.596 7.699 1 93.56 49 HIS B N 1
ATOM 2078 C CA . HIS B 1 49 ? 19.375 3.791 6.91 1 93.56 49 HIS B CA 1
ATOM 2079 C C . HIS B 1 49 ? 17.875 4.023 6.754 1 93.56 49 HIS B C 1
ATOM 2081 O O . HIS B 1 49 ? 17.422 4.59 5.754 1 93.56 49 HIS B O 1
ATOM 2087 N N . LEU B 1 50 ? 17.094 3.578 7.688 1 91.44 50 LEU B N 1
ATOM 2088 C CA . LEU B 1 50 ? 15.641 3.693 7.629 1 91.44 50 LEU B CA 1
ATOM 2089 C C . LEU B 1 50 ? 15.203 5.152 7.723 1 91.44 50 LEU B C 1
ATOM 2091 O O . LEU B 1 50 ? 14.047 5.477 7.445 1 91.44 50 LEU B O 1
ATOM 2095 N N . GLU B 1 51 ? 16.109 6.066 8.016 1 87.88 51 GLU B N 1
ATOM 2096 C CA . GLU B 1 51 ? 15.789 7.488 8.062 1 87.88 51 GLU B CA 1
ATOM 2097 C C . GLU B 1 51 ? 15.727 8.086 6.664 1 87.88 51 GLU B C 1
ATOM 2099 O O . GLU B 1 51 ? 15.25 9.211 6.48 1 87.88 51 GLU B O 1
ATOM 2104 N N . GLU B 1 52 ? 16.188 7.309 5.711 1 92.44 52 GLU B N 1
ATOM 2105 C CA . GLU B 1 52 ? 16.219 7.766 4.324 1 92.44 52 GLU B CA 1
ATOM 2106 C C . GLU B 1 52 ? 15.219 6.98 3.469 1 92.44 52 GLU B C 1
ATOM 2108 O O . GLU B 1 52 ? 15.062 5.77 3.646 1 92.44 52 GLU B O 1
ATOM 2113 N N . LYS B 1 53 ? 14.625 7.707 2.527 1 95.44 53 LYS B N 1
ATOM 2114 C CA . LYS B 1 53 ? 13.812 7.008 1.534 1 95.44 53 LYS B CA 1
ATOM 2115 C C . LYS B 1 53 ? 14.648 5.988 0.761 1 95.44 53 LYS B C 1
ATOM 2117 O O . LYS B 1 53 ? 15.805 6.25 0.433 1 95.44 53 LYS B O 1
ATOM 2122 N N . MET B 1 54 ? 14.047 4.855 0.481 1 97.44 54 MET B N 1
ATOM 2123 C CA . MET B 1 54 ? 14.766 3.83 -0.271 1 97.44 54 MET B CA 1
ATOM 2124 C C . MET B 1 54 ? 13.797 2.938 -1.039 1 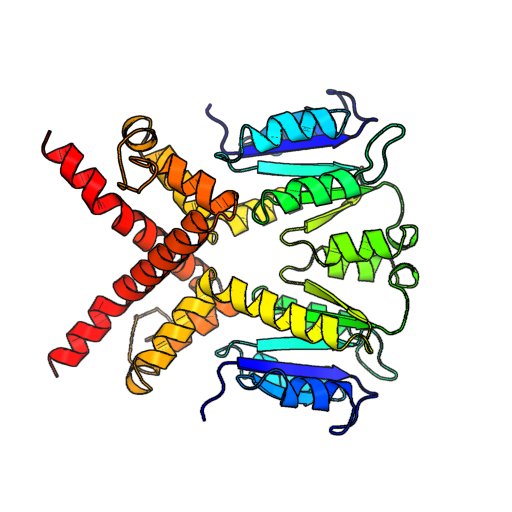97.44 54 MET B C 1
ATOM 2126 O O . MET B 1 54 ? 12.625 2.838 -0.683 1 97.44 54 MET B O 1
ATOM 2130 N N . ILE B 1 55 ? 14.227 2.422 -2.107 1 98.5 55 ILE B N 1
ATOM 2131 C CA . ILE B 1 55 ? 13.586 1.363 -2.881 1 98.5 55 ILE B CA 1
ATOM 2132 C C . ILE B 1 55 ? 14.5 0.14 -2.936 1 98.5 55 ILE B C 1
ATOM 2134 O O . ILE B 1 55 ? 15.688 0.26 -3.232 1 98.5 55 ILE B O 1
ATOM 2138 N N . ILE B 1 56 ? 13.953 -1 -2.617 1 98.69 56 ILE B N 1
ATOM 2139 C CA . ILE B 1 56 ? 14.75 -2.219 -2.574 1 98.69 56 ILE B CA 1
ATOM 2140 C C . ILE B 1 56 ? 14.367 -3.133 -3.734 1 98.69 56 ILE B C 1
ATOM 2142 O O . ILE B 1 56 ? 13.195 -3.49 -3.885 1 98.69 56 ILE B O 1
ATOM 2146 N N . PHE B 1 57 ? 15.281 -3.418 -4.57 1 98.75 57 PHE B N 1
ATOM 2147 C CA . PHE B 1 57 ? 15.148 -4.504 -5.535 1 98.75 57 PHE B CA 1
ATOM 2148 C C . PHE B 1 57 ? 15.734 -5.793 -4.977 1 98.75 57 PHE B C 1
ATOM 2150 O O . PHE B 1 57 ? 16.922 -5.859 -4.668 1 98.75 57 PHE B O 1
ATOM 2157 N N . LEU B 1 58 ? 14.938 -6.816 -4.863 1 98.56 58 LEU B N 1
ATOM 2158 C CA . LEU B 1 58 ? 15.312 -8.023 -4.141 1 98.56 58 LEU B CA 1
ATOM 2159 C C . LEU B 1 58 ? 15.055 -9.266 -4.988 1 98.56 58 LEU B C 1
ATOM 2161 O O . LEU B 1 58 ? 13.906 -9.586 -5.293 1 98.56 58 LEU B O 1
ATOM 2165 N N . ASP B 1 59 ? 16.094 -9.977 -5.316 1 97.81 59 ASP B N 1
ATOM 2166 C CA . ASP B 1 59 ? 15.953 -11.234 -6.035 1 97.81 59 ASP B CA 1
ATOM 2167 C C . ASP B 1 59 ? 15.188 -12.258 -5.207 1 97.81 59 ASP B C 1
ATOM 2169 O O . ASP B 1 59 ? 15.391 -12.367 -3.994 1 97.81 59 ASP B O 1
ATOM 2173 N N . CYS B 1 60 ? 14.367 -13.07 -5.875 1 96.12 60 CYS B N 1
ATOM 2174 C CA . CYS B 1 60 ? 13.578 -14.07 -5.168 1 96.12 60 CYS B CA 1
ATOM 2175 C C . CYS B 1 60 ? 14.445 -15.258 -4.758 1 96.12 60 CYS B C 1
ATOM 2177 O O . CYS B 1 60 ? 14.266 -15.812 -3.676 1 96.12 60 CYS B O 1
ATOM 2179 N N . LYS B 1 61 ? 15.289 -15.609 -5.621 1 92.81 61 LYS B N 1
ATOM 2180 C CA . LYS B 1 61 ? 16.062 -16.828 -5.398 1 92.81 61 LYS B CA 1
ATOM 2181 C C . LYS B 1 61 ? 17.547 -16.531 -5.25 1 92.81 61 LYS B C 1
ATOM 2183 O O . LYS B 1 61 ? 18.109 -15.758 -6.035 1 92.81 61 LYS B O 1
ATOM 2188 N N . PHE B 1 62 ? 18.125 -17.156 -4.301 1 94.12 62 PHE B N 1
ATOM 2189 C CA . PHE B 1 62 ? 19.562 -17.094 -4.055 1 94.12 62 PHE B CA 1
ATOM 2190 C C . PHE B 1 62 ? 20.156 -18.5 -4.047 1 94.12 62 PHE B C 1
ATOM 2192 O O . PHE B 1 62 ? 19.484 -19.469 -3.688 1 94.12 62 PHE B O 1
ATOM 2199 N N . ASN B 1 63 ? 21.359 -18.562 -4.477 1 91.81 63 ASN B N 1
ATOM 2200 C CA . ASN B 1 63 ? 22.016 -19.844 -4.566 1 91.81 63 ASN B CA 1
ATOM 2201 C C . ASN B 1 63 ? 22.359 -20.406 -3.186 1 91.81 63 ASN B C 1
ATOM 2203 O O . ASN B 1 63 ? 22.391 -21.625 -2.986 1 91.81 63 ASN B O 1
ATOM 2207 N N . MET B 1 64 ? 22.703 -19.484 -2.287 1 86.75 64 MET B N 1
ATOM 2208 C CA . MET B 1 64 ? 23.078 -19.875 -0.932 1 86.75 64 MET B CA 1
ATOM 2209 C C . MET B 1 64 ? 22.453 -18.938 0.096 1 86.75 64 MET B C 1
ATOM 2211 O O . MET B 1 64 ? 22.219 -17.766 -0.199 1 86.75 64 MET B O 1
ATOM 2215 N N . GLY B 1 65 ? 22.125 -19.547 1.214 1 87.12 65 GLY B N 1
ATOM 2216 C CA . GLY B 1 65 ? 21.703 -18.703 2.32 1 87.12 65 GLY B CA 1
ATOM 2217 C C . GLY B 1 65 ? 20.234 -18.344 2.27 1 87.12 65 GLY B C 1
ATOM 2218 O O . GLY B 1 65 ? 19.406 -19.141 1.794 1 87.12 65 GLY B O 1
ATOM 2219 N N . LEU B 1 66 ? 19.891 -17.172 2.859 1 90.5 66 LEU B N 1
ATOM 2220 C CA . LEU B 1 66 ? 18.516 -16.688 2.896 1 90.5 66 LEU B CA 1
ATOM 2221 C C . LEU B 1 66 ? 18.016 -16.406 1.489 1 90.5 66 LEU B C 1
ATOM 2223 O O . LEU B 1 66 ? 18.75 -15.883 0.646 1 90.5 66 LEU B O 1
ATOM 2227 N N . GLN B 1 67 ? 16.781 -16.75 1.268 1 93.38 67 GLN B N 1
ATOM 2228 C CA . GLN B 1 67 ? 16.125 -16.469 -0.009 1 93.38 67 GLN B CA 1
ATOM 2229 C C . GLN B 1 67 ? 15.414 -15.125 0.014 1 93.38 67 GLN B C 1
ATOM 2231 O O . GLN B 1 67 ? 15.297 -14.5 1.07 1 93.38 67 GLN B O 1
ATOM 2236 N N . GLY B 1 68 ? 15.07 -14.656 -1.126 1 95.88 68 GLY B N 1
ATOM 2237 C CA . GLY B 1 68 ? 14.445 -13.352 -1.243 1 95.88 68 GLY B CA 1
ATOM 2238 C C . GLY B 1 68 ? 13.242 -13.18 -0.334 1 95.88 68 GLY B C 1
ATOM 2239 O O . GLY B 1 68 ? 13.07 -12.133 0.288 1 95.88 68 GLY B O 1
ATOM 2240 N N . VAL B 1 69 ? 12.438 -14.156 -0.182 1 95.5 69 VAL B N 1
ATOM 2241 C CA . VAL B 1 69 ? 11.227 -14.094 0.625 1 95.5 69 VAL B CA 1
ATOM 2242 C C . VAL B 1 69 ? 11.594 -13.977 2.104 1 95.5 69 VAL B C 1
ATOM 2244 O O . VAL B 1 69 ? 10.898 -13.312 2.875 1 95.5 69 VAL B O 1
ATOM 2247 N N . ASP B 1 70 ? 12.688 -14.586 2.492 1 96.12 70 ASP B N 1
ATOM 2248 C CA . ASP B 1 70 ? 13.188 -14.414 3.852 1 96.12 70 ASP B CA 1
ATOM 2249 C C . ASP B 1 70 ? 13.539 -12.953 4.125 1 96.12 70 ASP B C 1
ATOM 2251 O O . ASP B 1 70 ? 13.211 -12.414 5.184 1 96.12 70 ASP B O 1
ATOM 2255 N N . GLY B 1 71 ? 14.242 -12.375 3.164 1 97.38 71 GLY B N 1
ATOM 2256 C CA . GLY B 1 71 ? 14.547 -10.961 3.275 1 97.38 71 GLY B CA 1
ATOM 2257 C C . GLY B 1 71 ? 13.305 -10.086 3.381 1 97.38 71 GLY B C 1
ATOM 2258 O O . GLY B 1 71 ? 13.242 -9.188 4.223 1 97.38 71 GLY B O 1
ATOM 2259 N N . LEU B 1 72 ? 12.359 -10.391 2.533 1 97.75 72 LEU B N 1
ATOM 2260 C CA . LEU B 1 72 ? 11.086 -9.68 2.566 1 97.75 72 LEU B CA 1
ATOM 2261 C C . LEU B 1 72 ? 10.477 -9.727 3.963 1 97.75 72 LEU B C 1
ATOM 2263 O O . LEU B 1 72 ? 10.117 -8.688 4.527 1 97.75 72 LEU B O 1
ATOM 2267 N N . LYS B 1 73 ? 10.398 -10.922 4.488 1 96.19 73 LYS B N 1
ATOM 2268 C CA . LYS B 1 73 ? 9.781 -11.109 5.801 1 96.19 73 LYS B CA 1
ATOM 2269 C C . LYS B 1 73 ? 10.539 -10.344 6.879 1 96.19 73 LYS B C 1
ATOM 2271 O O . LYS B 1 73 ? 9.93 -9.695 7.734 1 96.19 73 LYS B O 1
ATOM 2276 N N . ARG B 1 74 ? 11.797 -10.375 6.836 1 96.31 74 ARG B N 1
ATOM 2277 C CA . ARG B 1 74 ? 12.625 -9.703 7.832 1 96.31 74 ARG B CA 1
ATOM 2278 C C . ARG B 1 74 ? 12.469 -8.188 7.746 1 96.31 74 ARG B C 1
ATOM 2280 O O . ARG B 1 74 ? 12.398 -7.508 8.773 1 96.31 74 ARG B O 1
ATOM 2287 N N . ILE B 1 75 ? 12.453 -7.676 6.559 1 96.94 75 ILE B N 1
ATOM 2288 C CA . ILE B 1 75 ? 12.258 -6.242 6.387 1 96.94 75 ILE B CA 1
ATOM 2289 C C . ILE B 1 75 ? 10.891 -5.836 6.93 1 96.94 75 ILE B C 1
ATOM 2291 O O . ILE B 1 75 ? 10.766 -4.832 7.637 1 96.94 75 ILE B O 1
ATOM 2295 N N . ARG B 1 76 ? 9.852 -6.699 6.684 1 95.5 76 ARG B N 1
ATOM 2296 C CA . ARG B 1 76 ? 8.477 -6.395 7.066 1 95.5 76 ARG B CA 1
ATOM 2297 C C . ARG B 1 76 ? 8.289 -6.523 8.578 1 95.5 76 ARG B C 1
ATOM 2299 O O . ARG B 1 76 ? 7.371 -5.93 9.141 1 95.5 76 ARG B O 1
ATOM 2306 N N . GLU B 1 77 ? 9.164 -7.223 9.195 1 93.81 77 GLU B N 1
ATOM 2307 C CA . GLU B 1 77 ? 9.148 -7.266 10.656 1 93.81 77 GLU B CA 1
ATOM 2308 C C . GLU B 1 77 ? 9.531 -5.914 11.25 1 93.81 77 GLU B C 1
ATOM 2310 O O . GLU B 1 77 ? 9.125 -5.582 12.367 1 93.81 77 GLU B O 1
ATOM 2315 N N . LYS B 1 78 ? 10.234 -5.164 10.461 1 91.25 78 LYS B N 1
ATOM 2316 C CA . LYS B 1 78 ? 10.742 -3.896 10.977 1 91.25 78 LYS B CA 1
ATOM 2317 C C . LYS B 1 78 ? 9.938 -2.719 10.422 1 91.25 78 LYS B C 1
ATOM 2319 O O . LYS B 1 78 ? 9.641 -1.77 11.148 1 91.25 78 LYS B O 1
ATOM 2324 N N . THR B 1 79 ? 9.633 -2.832 9.172 1 91.69 79 THR B N 1
ATOM 2325 C CA . THR B 1 79 ? 8.93 -1.717 8.547 1 91.69 79 THR B CA 1
ATOM 2326 C C . THR B 1 79 ? 8.008 -2.213 7.434 1 91.69 79 THR B C 1
ATOM 2328 O O . THR B 1 79 ? 8.367 -3.121 6.684 1 91.69 79 THR B O 1
ATOM 2331 N N . SER B 1 80 ? 6.844 -1.521 7.383 1 89.12 80 SER B N 1
ATOM 2332 C CA . SER B 1 80 ? 5.93 -1.803 6.281 1 89.12 80 SER B CA 1
ATOM 2333 C C . SER B 1 80 ? 5.914 -0.663 5.27 1 89.12 80 SER B C 1
ATOM 2335 O O . SER B 1 80 ? 5.156 -0.697 4.301 1 89.12 80 SER B O 1
ATOM 2337 N N . LEU B 1 81 ? 6.781 0.342 5.402 1 92.5 81 LEU B N 1
ATOM 2338 C CA . LEU B 1 81 ? 6.641 1.563 4.617 1 92.5 81 LEU B CA 1
ATOM 2339 C C . LEU B 1 81 ? 7.672 1.613 3.498 1 92.5 81 LEU B C 1
ATOM 2341 O O . LEU B 1 81 ? 7.566 2.438 2.588 1 92.5 81 LEU B O 1
ATOM 2345 N N . VAL B 1 82 ? 8.633 0.651 3.533 1 94.81 82 VAL B N 1
ATOM 2346 C CA . VAL B 1 82 ? 9.656 0.636 2.494 1 94.81 82 VAL B CA 1
ATOM 2347 C C . VAL B 1 82 ? 9.156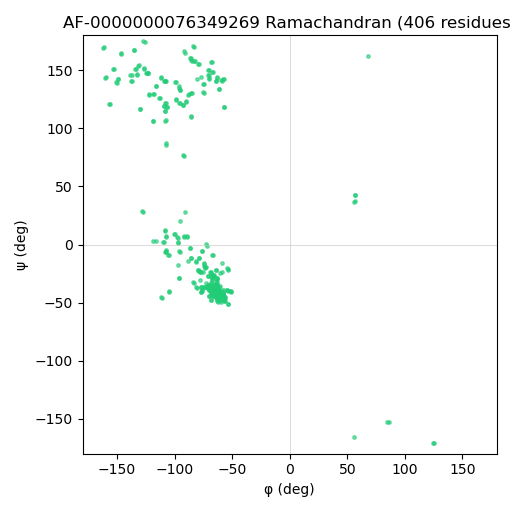 -0.138 1.28 1 94.81 82 VAL B C 1
ATOM 2349 O O . VAL B 1 82 ? 8.617 -1.241 1.418 1 94.81 82 VAL B O 1
ATOM 2352 N N . SER B 1 83 ? 9.289 0.466 0.118 1 97.56 83 SER B N 1
ATOM 2353 C CA . SER B 1 83 ? 8.891 -0.215 -1.109 1 97.56 83 SER B CA 1
ATOM 2354 C C . SER B 1 83 ? 9.898 -1.285 -1.502 1 97.56 83 SER B C 1
ATOM 2356 O O . SER B 1 83 ? 11.102 -1.022 -1.541 1 97.56 83 SER B O 1
ATOM 2358 N N . ILE B 1 84 ? 9.391 -2.463 -1.777 1 98.44 84 ILE B N 1
ATOM 2359 C CA . ILE B 1 84 ? 10.227 -3.582 -2.189 1 98.44 84 ILE B CA 1
ATOM 2360 C C . ILE B 1 84 ? 9.773 -4.094 -3.555 1 98.44 84 ILE B C 1
ATOM 2362 O O . ILE B 1 84 ? 8.578 -4.293 -3.783 1 98.44 84 ILE B O 1
ATOM 2366 N N . VAL B 1 85 ? 10.711 -4.207 -4.418 1 98.5 85 VAL B N 1
ATOM 2367 C CA . VAL B 1 85 ? 10.469 -4.809 -5.727 1 98.5 85 VAL B CA 1
ATOM 2368 C C . VAL B 1 85 ? 11.125 -6.188 -5.789 1 98.5 85 VAL B C 1
ATOM 2370 O O . VAL B 1 85 ? 12.352 -6.293 -5.898 1 98.5 85 VAL B O 1
ATOM 2373 N N . MET B 1 86 ? 10.328 -7.195 -5.754 1 98.12 86 MET B N 1
ATOM 2374 C CA . MET B 1 86 ? 10.828 -8.555 -5.93 1 98.12 86 MET B CA 1
ATOM 2375 C C . MET B 1 86 ? 11.164 -8.828 -7.395 1 98.12 86 MET B C 1
ATOM 2377 O O . MET B 1 86 ? 10.414 -8.43 -8.289 1 98.12 86 MET B O 1
ATOM 2381 N N . MET B 1 87 ? 12.242 -9.477 -7.605 1 97.19 87 MET B N 1
ATOM 2382 C CA . MET B 1 87 ? 12.68 -9.797 -8.961 1 97.19 87 MET B CA 1
ATOM 2383 C C . MET B 1 87 ? 12.867 -11.305 -9.125 1 97.19 87 MET B C 1
ATOM 2385 O O . MET B 1 87 ? 13.266 -11.992 -8.188 1 97.19 87 MET B O 1
ATOM 2389 N N . SER B 1 88 ? 12.602 -11.773 -10.305 1 94.12 88 SER B N 1
ATOM 2390 C CA . SER B 1 88 ? 12.875 -13.172 -10.609 1 94.12 88 SER B CA 1
ATOM 2391 C C . SER B 1 88 ? 12.961 -13.398 -12.117 1 94.12 88 SER B C 1
ATOM 2393 O O . SER B 1 88 ? 12.203 -12.805 -12.883 1 94.12 88 SER B O 1
ATOM 2395 N N . ALA B 1 89 ? 13.852 -14.266 -12.5 1 91.75 89 ALA B N 1
ATOM 2396 C CA . ALA B 1 89 ? 13.875 -14.711 -13.891 1 91.75 89 ALA B CA 1
ATOM 2397 C C . ALA B 1 89 ? 12.766 -15.719 -14.164 1 91.75 89 ALA B C 1
ATOM 2399 O O . ALA B 1 89 ? 12.344 -15.891 -15.305 1 91.75 89 ALA B O 1
ATOM 2400 N N . ASN B 1 90 ? 12.344 -16.359 -13.125 1 89.62 90 ASN B N 1
ATOM 2401 C CA . ASN B 1 90 ? 11.312 -17.391 -13.242 1 89.62 90 ASN B CA 1
ATOM 2402 C C . ASN B 1 90 ? 9.914 -16.781 -13.211 1 89.62 90 ASN B C 1
ATOM 2404 O O . ASN B 1 90 ? 9.711 -15.688 -12.68 1 89.62 90 ASN B O 1
ATOM 2408 N N . SER B 1 91 ? 9.047 -17.562 -13.75 1 90.44 91 SER B N 1
ATOM 2409 C CA . SER B 1 91 ? 7.645 -17.172 -13.695 1 90.44 91 SER B CA 1
ATOM 2410 C C . SER B 1 91 ? 7.098 -17.266 -12.281 1 90.44 91 SER B C 1
ATOM 2412 O O . SER B 1 91 ? 7.48 -18.156 -11.516 1 90.44 91 SER B O 1
ATOM 2414 N N . LEU B 1 92 ? 6.211 -16.391 -11.953 1 93.19 92 LEU B N 1
ATOM 2415 C CA . LEU B 1 92 ? 5.605 -16.359 -10.625 1 93.19 92 LEU B CA 1
ATOM 2416 C C . LEU B 1 92 ? 4.867 -17.656 -10.328 1 93.19 92 LEU B C 1
ATOM 2418 O O . LEU B 1 92 ? 4.863 -18.125 -9.188 1 93.19 92 LEU B O 1
ATOM 2422 N N . ASN B 1 93 ? 4.246 -18.219 -11.367 1 92.06 93 ASN B N 1
ATOM 2423 C CA . ASN B 1 93 ? 3.406 -19.391 -11.125 1 92.06 93 ASN B CA 1
ATOM 2424 C C . ASN B 1 93 ? 4.242 -20.625 -10.797 1 92.06 93 ASN B C 1
ATOM 2426 O O . ASN B 1 93 ? 3.695 -21.688 -10.5 1 92.06 93 ASN B O 1
ATOM 2430 N N . GLN B 1 94 ? 5.551 -20.516 -10.797 1 92.25 94 GLN B N 1
ATOM 2431 C CA . GLN B 1 94 ? 6.465 -21.578 -10.422 1 92.25 94 GLN B CA 1
ATOM 2432 C C . GLN B 1 94 ? 6.875 -21.469 -8.961 1 92.25 94 GLN B C 1
ATOM 2434 O O . GLN B 1 94 ? 7.555 -22.344 -8.43 1 92.25 94 GLN B O 1
ATOM 2439 N N . MET B 1 95 ? 6.461 -20.406 -8.352 1 92.19 95 MET B N 1
ATOM 2440 C CA . MET B 1 95 ? 6.793 -20.188 -6.945 1 92.19 95 MET B CA 1
ATOM 2441 C C . MET B 1 95 ? 5.832 -20.953 -6.035 1 92.19 95 MET B C 1
ATOM 2443 O O . MET B 1 95 ? 4.734 -21.328 -6.457 1 92.19 95 MET B O 1
ATOM 2447 N N . GLU B 1 96 ? 6.336 -21.156 -4.863 1 92.56 96 GLU B N 1
ATOM 2448 C CA . GLU B 1 96 ? 5.484 -21.812 -3.865 1 92.56 96 GLU B CA 1
ATOM 2449 C C . GLU B 1 96 ? 4.32 -20.906 -3.467 1 92.56 96 GLU B C 1
ATOM 2451 O O . GLU B 1 96 ? 4.473 -19.688 -3.383 1 92.56 96 GLU B O 1
ATOM 2456 N N . ASN B 1 97 ? 3.219 -21.547 -3.152 1 94.12 97 ASN B N 1
ATOM 2457 C CA . ASN B 1 97 ? 2.012 -20.812 -2.775 1 94.12 97 ASN B CA 1
ATOM 2458 C C . ASN B 1 97 ? 2.256 -19.906 -1.578 1 94.12 97 ASN B C 1
ATOM 2460 O O . ASN B 1 97 ? 1.783 -18.766 -1.552 1 94.12 97 ASN B O 1
ATOM 2464 N N . SER B 1 98 ? 2.943 -20.406 -0.648 1 92.81 98 SER B N 1
ATOM 2465 C CA . SER B 1 98 ? 3.199 -19.641 0.561 1 92.81 98 SER B CA 1
ATOM 2466 C C . SER B 1 98 ? 4.016 -18.391 0.252 1 92.81 98 SER B C 1
ATOM 2468 O O . SER B 1 98 ? 3.816 -17.344 0.872 1 92.81 98 SER B O 1
ATOM 2470 N N . GLU B 1 99 ? 4.918 -18.438 -0.69 1 93.88 99 GLU B N 1
ATOM 2471 C CA . GLU B 1 99 ? 5.727 -17.281 -1.1 1 93.88 99 GLU B CA 1
ATOM 2472 C C . GLU B 1 99 ? 4.883 -16.25 -1.827 1 93.88 99 GLU B C 1
ATOM 2474 O O . GLU B 1 99 ? 4.996 -15.047 -1.56 1 93.88 99 GLU B O 1
ATOM 2479 N N . LEU B 1 100 ? 4.078 -16.781 -2.693 1 95.69 100 LEU B N 1
ATOM 2480 C CA . LEU B 1 100 ? 3.188 -15.898 -3.434 1 95.69 100 LEU B CA 1
ATOM 2481 C C . LEU B 1 100 ? 2.252 -15.156 -2.486 1 95.69 100 LEU B C 1
ATOM 2483 O O . LEU B 1 100 ? 2.051 -13.945 -2.629 1 95.69 100 LEU B O 1
ATOM 2487 N N . GLU B 1 101 ? 1.721 -15.875 -1.526 1 94.44 101 GLU B N 1
ATOM 2488 C CA . GLU B 1 101 ? 0.828 -15.258 -0.548 1 94.44 101 GLU B CA 1
ATOM 2489 C C . GLU B 1 101 ? 1.548 -14.18 0.259 1 94.44 101 GLU B C 1
ATOM 2491 O O . GLU B 1 101 ? 0.998 -13.102 0.498 1 94.44 101 GLU B O 1
ATOM 2496 N N . ALA B 1 102 ? 2.742 -14.484 0.652 1 94.12 102 ALA B N 1
ATOM 2497 C CA . ALA B 1 102 ? 3.539 -13.516 1.409 1 94.12 102 ALA B CA 1
ATOM 2498 C C . ALA B 1 102 ? 3.777 -12.25 0.6 1 94.12 102 ALA B C 1
ATOM 2500 O O . ALA B 1 102 ? 3.701 -11.141 1.136 1 94.12 102 ALA B O 1
ATOM 2501 N N . MET B 1 103 ? 4.039 -12.398 -0.646 1 96.12 103 MET B N 1
ATOM 2502 C CA . MET B 1 103 ? 4.293 -11.25 -1.516 1 96.12 103 MET B CA 1
ATOM 2503 C C . MET B 1 103 ? 3.025 -10.43 -1.712 1 96.12 103 MET B C 1
ATOM 2505 O O . MET B 1 103 ? 3.041 -9.203 -1.546 1 96.12 103 MET B O 1
ATOM 2509 N N . ILE B 1 104 ? 1.954 -11.086 -2.006 1 95.94 104 ILE B N 1
ATOM 2510 C CA . ILE B 1 104 ? 0.699 -10.398 -2.303 1 95.94 104 ILE B CA 1
ATOM 2511 C C . ILE B 1 104 ? 0.2 -9.672 -1.055 1 95.94 104 ILE B C 1
ATOM 2513 O O . ILE B 1 104 ? -0.329 -8.562 -1.145 1 95.94 104 ILE B O 1
ATOM 2517 N N . ASN B 1 105 ? 0.442 -10.234 0.113 1 94.38 105 ASN B N 1
ATOM 2518 C CA . ASN B 1 105 ? -0.08 -9.68 1.355 1 94.38 105 ASN B CA 1
ATOM 2519 C C . ASN B 1 105 ? 0.885 -8.664 1.963 1 94.38 105 ASN B C 1
ATOM 2521 O O . ASN B 1 105 ? 0.665 -8.18 3.074 1 94.38 105 ASN B O 1
ATOM 2525 N N . SER B 1 106 ? 1.95 -8.336 1.236 1 94.5 106 SER B N 1
ATOM 2526 C CA . SER B 1 106 ? 2.916 -7.34 1.693 1 94.5 106 SER B CA 1
ATOM 2527 C C . SER B 1 106 ? 2.607 -5.961 1.118 1 94.5 106 SER B C 1
ATOM 2529 O O . SER B 1 106 ? 2.338 -5.828 -0.077 1 94.5 106 SER B O 1
ATOM 2531 N N . ASP B 1 107 ? 2.648 -5.027 2.008 1 92.25 107 ASP B N 1
ATOM 2532 C CA . ASP B 1 107 ? 2.416 -3.654 1.57 1 92.25 107 ASP B CA 1
ATOM 2533 C C . ASP B 1 107 ? 3.584 -3.141 0.732 1 92.25 107 ASP B C 1
ATOM 2535 O O . ASP B 1 107 ? 4.742 -3.457 1.013 1 92.25 107 ASP B O 1
ATOM 2539 N N . LYS B 1 108 ? 3.223 -2.359 -0.29 1 95 108 LYS B N 1
ATOM 2540 C CA . LYS B 1 108 ? 4.211 -1.669 -1.115 1 95 108 LYS B CA 1
ATOM 2541 C C . LYS B 1 108 ? 5.195 -2.656 -1.734 1 95 108 LYS B C 1
ATOM 2543 O O . LYS B 1 108 ? 6.41 -2.447 -1.68 1 95 108 LYS B O 1
ATOM 2548 N N . LEU B 1 109 ? 4.641 -3.719 -2.182 1 97.44 109 LEU B N 1
ATOM 2549 C CA . LEU B 1 109 ? 5.422 -4.746 -2.859 1 97.44 109 LEU B CA 1
ATOM 2550 C C . LEU B 1 109 ? 5.117 -4.766 -4.355 1 97.44 109 LEU B C 1
ATOM 2552 O O . LEU B 1 109 ? 3.957 -4.668 -4.758 1 97.44 109 LEU B O 1
ATOM 2556 N N . TYR B 1 110 ? 6.16 -4.969 -5.102 1 97.5 110 TYR B N 1
ATOM 2557 C CA . TYR B 1 110 ? 6.062 -5.059 -6.555 1 97.5 110 TYR B CA 1
ATOM 2558 C C . TYR B 1 110 ? 6.887 -6.227 -7.086 1 97.5 110 TYR B C 1
ATOM 2560 O O . TYR B 1 110 ? 7.688 -6.812 -6.352 1 97.5 110 TYR B O 1
ATOM 2568 N N . PHE B 1 111 ? 6.594 -6.504 -8.375 1 97.5 111 PHE B N 1
ATOM 2569 C CA . PHE B 1 111 ? 7.344 -7.574 -9.023 1 97.5 111 PHE B CA 1
ATOM 2570 C C . PHE B 1 111 ? 7.754 -7.168 -10.43 1 97.5 111 PHE B C 1
ATOM 2572 O O . PHE B 1 111 ? 6.969 -6.559 -11.164 1 97.5 111 PHE B O 1
ATOM 2579 N N . ILE B 1 112 ? 8.992 -7.57 -10.781 1 96.75 112 ILE B N 1
ATOM 2580 C CA . ILE B 1 112 ? 9.445 -7.473 -12.164 1 96.75 112 ILE B CA 1
ATOM 2581 C C . ILE B 1 112 ? 10.391 -8.633 -12.477 1 96.75 112 ILE B C 1
ATOM 2583 O O . ILE B 1 112 ? 10.891 -9.297 -11.57 1 96.75 112 ILE B O 1
ATOM 2587 N N . LYS B 1 113 ? 10.594 -8.82 -13.703 1 95 113 LYS B N 1
ATOM 2588 C CA . LYS B 1 113 ? 11.672 -9.711 -14.109 1 95 113 LYS B CA 1
ATOM 2589 C C . LYS B 1 113 ? 13.023 -9.008 -14.023 1 95 113 LYS B C 1
ATOM 2591 O O . LYS B 1 113 ? 13.117 -7.797 -14.203 1 95 113 LYS B O 1
ATOM 2596 N N . ASN B 1 114 ? 14.117 -9.758 -13.859 1 94.19 114 ASN B N 1
ATOM 2597 C CA . ASN B 1 114 ? 15.453 -9.227 -13.617 1 94.19 114 ASN B CA 1
ATOM 2598 C C . ASN B 1 114 ? 15.984 -8.469 -14.836 1 94.19 114 ASN B C 1
ATOM 2600 O O . ASN B 1 114 ? 16.812 -7.57 -14.703 1 94.19 114 ASN B O 1
ATOM 2604 N N . ASP B 1 115 ? 15.523 -8.852 -15.984 1 94 115 ASP B N 1
ATOM 2605 C CA . ASP B 1 115 ? 16.078 -8.242 -17.188 1 94 115 ASP B CA 1
ATOM 2606 C C . ASP B 1 115 ? 15.148 -7.16 -17.734 1 94 115 ASP B C 1
ATOM 2608 O O . ASP B 1 115 ? 15.344 -6.664 -18.844 1 94 115 ASP B O 1
ATOM 2612 N N . ASP B 1 116 ? 14.125 -6.793 -17 1 95.56 116 ASP B N 1
ATOM 2613 C CA . ASP B 1 116 ? 13.172 -5.781 -17.453 1 95.56 116 ASP B CA 1
ATOM 2614 C C . ASP B 1 116 ? 13.586 -4.391 -16.984 1 95.56 116 ASP B C 1
ATOM 2616 O O . ASP B 1 116 ? 12.938 -3.803 -16.125 1 95.56 116 ASP B O 1
ATOM 2620 N N . LEU B 1 117 ? 14.57 -3.82 -17.625 1 97.44 117 LEU B N 1
ATOM 2621 C CA . LEU B 1 117 ? 15.203 -2.574 -17.219 1 97.44 117 LEU B CA 1
ATOM 2622 C C . LEU B 1 117 ? 14.234 -1.404 -17.328 1 97.44 117 LEU B C 1
ATOM 2624 O O . LEU B 1 117 ? 14.164 -0.555 -16.438 1 97.44 117 LEU B O 1
ATOM 2628 N N . ARG B 1 118 ? 13.523 -1.391 -18.359 1 97.12 118 ARG B N 1
ATOM 2629 C CA . ARG B 1 118 ? 12.578 -0.304 -18.578 1 97.12 118 ARG B CA 1
ATOM 2630 C C . ARG B 1 118 ? 11.469 -0.329 -17.516 1 97.12 118 ARG B C 1
ATOM 2632 O O . ARG B 1 118 ? 11.102 0.713 -16.969 1 97.12 118 ARG B O 1
ATOM 2639 N N . LYS B 1 119 ? 10.992 -1.495 -17.25 1 96.62 119 LYS B N 1
ATOM 2640 C CA . LYS B 1 119 ? 9.961 -1.632 -16.219 1 96.62 119 LYS B CA 1
ATOM 2641 C C . LYS B 1 119 ? 10.492 -1.217 -14.852 1 96.62 119 LYS B C 1
ATOM 2643 O O . LYS B 1 119 ? 9.773 -0.623 -14.055 1 96.62 119 LYS B O 1
ATOM 2648 N N . ALA B 1 120 ? 11.719 -1.531 -14.594 1 97.94 120 ALA B N 1
ATOM 2649 C CA . ALA B 1 120 ? 12.344 -1.124 -13.336 1 97.94 120 ALA B CA 1
ATOM 2650 C C . ALA B 1 120 ? 12.367 0.396 -13.203 1 97.94 120 ALA B C 1
ATOM 2652 O O . ALA B 1 120 ? 12 0.939 -12.164 1 97.94 120 ALA B O 1
ATOM 2653 N N . GLU B 1 121 ? 12.758 1.023 -14.258 1 97.94 121 GLU B N 1
ATOM 2654 C CA . GLU B 1 121 ? 12.812 2.482 -14.289 1 97.94 121 GLU B CA 1
ATOM 2655 C C . GLU B 1 121 ? 11.43 3.09 -14.062 1 97.94 121 GLU B C 1
ATOM 2657 O O . GLU B 1 121 ? 11.273 4.016 -13.266 1 97.94 121 GLU B O 1
ATOM 2662 N N . GLU B 1 122 ? 10.469 2.52 -14.742 1 97.31 122 GLU B N 1
ATOM 2663 C CA . GLU B 1 122 ? 9.094 3.004 -14.625 1 97.31 122 GLU B CA 1
ATOM 2664 C C . GLU B 1 122 ? 8.562 2.82 -13.203 1 97.31 122 GLU B C 1
ATOM 2666 O O . GLU B 1 122 ? 7.844 3.682 -12.688 1 97.31 122 GLU B O 1
ATOM 2671 N N . LEU B 1 123 ? 8.938 1.746 -12.641 1 96.94 123 LEU B N 1
ATOM 2672 C CA . LEU B 1 123 ? 8.469 1.445 -11.289 1 96.94 123 LEU B CA 1
ATOM 2673 C C . LEU B 1 123 ? 9.078 2.408 -10.281 1 96.94 123 LEU B C 1
ATOM 2675 O O . LEU B 1 123 ? 8.398 2.859 -9.359 1 96.94 123 LEU B O 1
ATOM 2679 N N . VAL B 1 124 ? 10.344 2.723 -10.438 1 98 124 VAL B N 1
ATOM 2680 C CA . VAL B 1 124 ? 10.992 3.691 -9.555 1 98 124 VAL B CA 1
ATOM 2681 C C . VAL B 1 124 ? 10.273 5.035 -9.648 1 98 124 VAL B C 1
ATOM 2683 O O . VAL B 1 124 ? 9.969 5.652 -8.625 1 98 124 VAL B O 1
ATOM 2686 N N . ALA B 1 125 ? 9.953 5.41 -10.828 1 97.06 125 ALA B N 1
ATOM 2687 C CA . ALA B 1 125 ? 9.242 6.672 -11.031 1 97.06 125 ALA B CA 1
ATOM 2688 C C . ALA B 1 125 ? 7.867 6.637 -10.359 1 97.06 125 ALA B C 1
ATOM 2690 O O . ALA B 1 125 ? 7.461 7.605 -9.711 1 97.06 125 ALA B O 1
ATOM 2691 N N . LYS B 1 126 ? 7.207 5.535 -10.531 1 94.94 126 LYS B N 1
ATOM 2692 C CA . LYS B 1 126 ? 5.887 5.359 -9.938 1 94.94 126 LYS B CA 1
ATOM 2693 C C . LYS B 1 126 ? 5.957 5.469 -8.414 1 94.94 126 LYS B C 1
ATOM 2695 O O . LYS B 1 126 ? 5.133 6.148 -7.801 1 94.94 126 LYS B O 1
ATOM 2700 N N . ILE B 1 127 ? 6.922 4.82 -7.832 1 96.5 127 ILE B N 1
ATOM 2701 C CA . ILE B 1 127 ? 7.09 4.805 -6.383 1 96.5 127 ILE B CA 1
ATOM 2702 C C . ILE B 1 127 ? 7.434 6.211 -5.891 1 96.5 127 ILE B C 1
ATOM 2704 O O . ILE B 1 127 ? 6.871 6.684 -4.898 1 96.5 127 ILE B O 1
ATOM 2708 N N . GLN B 1 128 ? 8.273 6.91 -6.633 1 95.25 128 GLN B N 1
ATOM 2709 C CA . GLN B 1 128 ? 8.633 8.281 -6.273 1 95.25 128 GLN B CA 1
ATOM 2710 C C . GLN B 1 128 ? 7.414 9.195 -6.297 1 95.25 128 GLN B C 1
ATOM 2712 O O . GLN B 1 128 ? 7.258 10.047 -5.418 1 95.25 128 GLN B O 1
ATOM 2717 N N . ASN B 1 129 ? 6.57 8.953 -7.246 1 92.75 129 ASN B N 1
ATOM 2718 C CA . ASN B 1 129 ? 5.371 9.773 -7.375 1 92.75 129 ASN B CA 1
ATOM 2719 C C . ASN B 1 129 ? 4.43 9.578 -6.188 1 92.75 129 ASN B C 1
ATOM 2721 O O . ASN B 1 129 ? 3.705 10.5 -5.809 1 92.75 129 ASN B O 1
ATOM 2725 N N . LYS B 1 130 ? 4.508 8.453 -5.586 1 92.25 130 LYS B N 1
ATOM 2726 C CA . LYS B 1 130 ? 3.635 8.156 -4.457 1 92.25 130 LYS B CA 1
ATOM 2727 C C . LYS B 1 130 ? 4.156 8.805 -3.174 1 92.25 130 LYS B C 1
ATOM 2729 O O . LYS B 1 130 ? 3.395 9.016 -2.229 1 92.25 130 L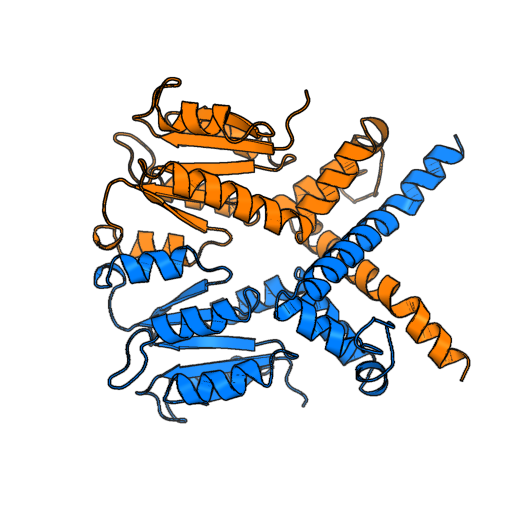YS B O 1
ATOM 2734 N N . TRP B 1 131 ? 5.453 9.094 -3.184 1 93.94 131 TRP B N 1
ATOM 2735 C CA . TRP B 1 131 ? 6.098 9.586 -1.97 1 93.94 131 TRP B CA 1
ATOM 2736 C C . TRP B 1 131 ? 5.52 10.938 -1.558 1 93.94 131 TRP B C 1
ATOM 2738 O O . TRP B 1 131 ? 5.504 11.273 -0.373 1 93.94 131 TRP B O 1
ATOM 2748 N N . VAL B 1 132 ? 4.938 11.648 -2.471 1 88.19 132 VAL B N 1
ATOM 2749 C CA . VAL B 1 132 ? 4.418 12.977 -2.164 1 88.19 132 VAL B CA 1
ATOM 2750 C C . VAL B 1 132 ? 3.133 12.852 -1.353 1 88.19 132 VAL B C 1
ATOM 2752 O O . VAL B 1 132 ? 2.678 13.828 -0.748 1 88.19 132 VAL B O 1
ATOM 2755 N N . SER B 1 133 ? 2.582 11.625 -1.387 1 88.88 133 SER B N 1
ATOM 2756 C CA . SER B 1 133 ? 1.326 11.406 -0.679 1 88.88 133 SER B CA 1
ATOM 2757 C C . SER B 1 133 ? 1.537 10.555 0.567 1 88.88 133 SER B C 1
ATOM 2759 O O . SER B 1 133 ? 0.575 10.062 1.159 1 88.88 133 SER B O 1
ATOM 2761 N N . GLU B 1 134 ? 2.77 10.352 0.949 1 92 134 GLU B N 1
ATOM 2762 C CA . GLU B 1 134 ? 3.102 9.547 2.121 1 92 134 GLU B CA 1
ATOM 2763 C C . GLU B 1 134 ? 3.713 10.406 3.225 1 92 134 GLU B C 1
ATOM 2765 O O . GLU B 1 134 ? 4.75 11.047 3.021 1 92 134 GLU B O 1
ATOM 2770 N N . LEU B 1 135 ? 3.154 10.32 4.301 1 91.38 135 LEU B N 1
ATOM 2771 C CA . LEU B 1 135 ? 3.508 11.234 5.383 1 91.38 135 LEU B CA 1
ATOM 2772 C C . LEU B 1 135 ? 4.988 11.133 5.723 1 91.38 135 LEU B C 1
ATOM 2774 O O . LEU B 1 135 ? 5.668 12.148 5.891 1 91.38 135 LEU B O 1
ATOM 2778 N N . ASP B 1 136 ? 5.551 9.906 5.844 1 92 136 ASP B N 1
ATOM 2779 C CA . ASP B 1 136 ? 6.949 9.75 6.227 1 92 136 ASP B CA 1
ATOM 2780 C C . ASP B 1 136 ? 7.879 10.336 5.168 1 92 136 ASP B C 1
ATOM 2782 O O . ASP B 1 136 ? 8.898 10.938 5.496 1 92 136 ASP B O 1
ATOM 2786 N N . CYS B 1 137 ? 7.465 10.281 3.947 1 93.38 137 CYS B N 1
ATOM 2787 C CA . CYS B 1 137 ? 8.281 10.82 2.863 1 93.38 137 CYS B CA 1
ATOM 2788 C C . CYS B 1 137 ? 8.203 12.336 2.824 1 93.38 137 CYS B C 1
ATOM 2790 O O . CYS B 1 137 ? 9.211 13.008 2.598 1 93.38 137 CYS B O 1
ATOM 2792 N N . VAL B 1 138 ? 7.043 12.859 3.029 1 90.25 138 VAL B N 1
ATOM 2793 C CA . VAL B 1 138 ? 6.871 14.305 3.066 1 90.25 138 VAL B CA 1
ATOM 2794 C C . VAL B 1 138 ? 7.652 14.891 4.242 1 90.25 138 VAL B C 1
ATOM 2796 O O . VAL B 1 138 ? 8.328 15.914 4.098 1 90.25 138 VAL B O 1
ATOM 2799 N N . LEU B 1 139 ? 7.57 14.211 5.336 1 88.69 139 LEU B N 1
ATOM 2800 C CA . LEU B 1 139 ? 8.305 14.641 6.52 1 88.69 139 LEU B CA 1
ATOM 2801 C C . LEU B 1 139 ? 9.805 14.617 6.266 1 88.69 139 LEU B C 1
ATOM 2803 O O . LEU B 1 139 ? 10.516 15.555 6.625 1 88.69 139 LEU B O 1
ATOM 2807 N N . GLU B 1 140 ? 10.273 13.594 5.703 1 89.69 140 GLU B N 1
ATOM 2808 C CA . GLU B 1 140 ? 11.695 13.5 5.383 1 89.69 140 GLU B CA 1
ATOM 2809 C C . GLU B 1 140 ? 12.141 14.656 4.488 1 89.69 140 GLU B C 1
ATOM 2811 O O . GLU B 1 140 ? 13.188 15.25 4.711 1 89.69 140 GLU B O 1
ATOM 2816 N N . GLN B 1 141 ? 11.352 14.836 3.461 1 87.88 141 GLN B N 1
ATOM 2817 C CA . GLN B 1 141 ? 11.672 15.914 2.533 1 87.88 141 GLN B CA 1
ATOM 2818 C C . GLN B 1 141 ? 11.742 17.266 3.252 1 87.88 141 GLN B C 1
ATOM 2820 O O . GLN B 1 141 ? 12.602 18.094 2.955 1 87.88 141 GLN B O 1
ATOM 2825 N N . TRP B 1 142 ? 10.883 17.422 4.133 1 83.94 142 TRP B N 1
ATOM 2826 C CA . TRP B 1 142 ? 10.867 18.641 4.918 1 83.94 142 TRP B CA 1
ATOM 2827 C C . TRP B 1 142 ? 12.141 18.781 5.746 1 83.94 142 TRP B C 1
ATOM 2829 O O . TRP B 1 142 ? 12.773 19.844 5.754 1 83.94 142 TRP B O 1
ATOM 2839 N N . VAL B 1 143 ? 12.516 17.75 6.395 1 84.25 143 VAL B N 1
ATOM 2840 C CA . VAL B 1 143 ? 13.711 17.734 7.234 1 84.25 143 VAL B CA 1
ATOM 2841 C C . VAL B 1 143 ? 14.945 18.016 6.383 1 84.25 143 VAL B C 1
ATOM 2843 O O . VAL B 1 143 ? 15.805 18.812 6.766 1 84.25 143 VAL B O 1
ATOM 2846 N N . LYS B 1 144 ? 14.969 17.406 5.297 1 83.56 144 LYS B N 1
ATOM 2847 C CA . LYS B 1 144 ? 16.109 17.562 4.398 1 83.56 144 LYS B CA 1
ATOM 2848 C C . LYS B 1 144 ? 16.219 19 3.895 1 83.56 144 LYS B C 1
ATOM 2850 O O . LYS B 1 144 ? 17.312 19.531 3.734 1 83.56 144 LYS B O 1
ATOM 2855 N N . SER B 1 145 ? 15.109 19.531 3.625 1 81.94 145 SER B N 1
ATOM 2856 C CA . SER B 1 145 ? 15.086 20.875 3.053 1 81.94 145 SER B CA 1
ATOM 2857 C C . SER B 1 145 ? 15.453 21.922 4.094 1 81.94 145 SER B C 1
ATOM 2859 O O . SER B 1 145 ? 15.914 23.016 3.75 1 81.94 145 SER B O 1
ATOM 2861 N N . HIS B 1 146 ? 15.133 21.75 5.289 1 74.12 146 HIS B N 1
ATOM 2862 C CA . HIS B 1 146 ? 15.406 22.734 6.336 1 74.12 146 HIS B CA 1
ATOM 2863 C C . HIS B 1 146 ? 16.703 22.422 7.059 1 74.12 146 HIS B C 1
ATOM 2865 O O . HIS B 1 146 ? 17.047 23.062 8.055 1 74.12 146 HIS B O 1
ATOM 2871 N N . ASN B 1 147 ? 17.578 21.641 6.457 1 62.84 147 ASN B N 1
ATOM 2872 C CA . ASN B 1 147 ? 18.984 21.344 6.723 1 62.84 147 ASN B CA 1
ATOM 2873 C C . ASN B 1 147 ? 19.188 20.828 8.148 1 62.84 147 ASN B C 1
ATOM 2875 O O . ASN B 1 147 ? 18.219 20.562 8.859 1 62.84 147 ASN B O 1
ATOM 2879 N N . SER B 1 148 ? 20.531 20.844 8.539 1 60 148 SER B N 1
ATOM 2880 C CA . SER B 1 148 ? 21.219 20.281 9.695 1 60 148 SER B CA 1
ATOM 2881 C C . SER B 1 148 ? 20.641 20.844 11 1 60 148 SER B C 1
ATOM 2883 O O . SER B 1 148 ? 20.656 20.156 12.031 1 60 148 SER B O 1
ATOM 2885 N N . GLU B 1 149 ? 19.891 21.938 10.875 1 60.69 149 GLU B N 1
ATOM 2886 C CA . GLU B 1 149 ? 19.484 22.531 12.141 1 60.69 149 GLU B CA 1
ATOM 2887 C C . GLU B 1 149 ? 18.328 21.766 12.781 1 60.69 149 GLU B C 1
ATOM 2889 O O . GLU B 1 149 ? 18.312 21.531 13.992 1 60.69 149 GLU B O 1
ATOM 2894 N N . PHE B 1 150 ? 17.484 21.156 11.867 1 58.91 150 PHE B N 1
ATOM 2895 C CA . PHE B 1 150 ? 16.281 20.562 12.438 1 58.91 150 PHE B CA 1
ATOM 2896 C C . PHE B 1 150 ? 16.484 19.062 12.672 1 58.91 150 PHE B C 1
ATOM 2898 O O . PHE B 1 150 ? 15.742 18.453 13.453 1 58.91 150 PHE B O 1
ATOM 2905 N N . ARG B 1 151 ? 17.438 18.531 12.047 1 64.62 151 ARG B N 1
ATOM 2906 C CA . ARG B 1 151 ? 17.641 17.094 12.18 1 64.62 151 ARG B CA 1
ATOM 2907 C C . ARG B 1 151 ? 17.969 16.719 13.617 1 64.62 151 ARG B C 1
ATOM 2909 O O . ARG B 1 151 ? 17.609 15.625 14.078 1 64.62 151 ARG B O 1
ATOM 2916 N N . SER B 1 152 ? 18.562 17.703 14.219 1 64.94 152 SER B N 1
ATOM 2917 C CA . SER B 1 152 ? 19.016 17.344 15.562 1 64.94 152 SER B CA 1
ATOM 2918 C C . SER B 1 152 ? 18.344 18.203 16.625 1 64.94 152 SER B C 1
ATOM 2920 O O . SER B 1 152 ? 18.547 17.984 17.828 1 64.94 152 SER B O 1
ATOM 2922 N N . LYS B 1 153 ? 17.469 19.031 16.141 1 71.81 153 LYS B N 1
ATOM 2923 C CA . LYS B 1 153 ? 16.797 19.875 17.125 1 71.81 153 LYS B CA 1
ATOM 2924 C C . LYS B 1 153 ? 15.664 19.125 17.812 1 71.81 153 LYS B C 1
ATOM 2926 O O . LYS B 1 153 ? 14.945 18.359 17.172 1 71.81 153 LYS B O 1
ATOM 2931 N N . PRO B 1 154 ? 15.578 19.438 19.094 1 74.56 154 PRO B N 1
ATOM 2932 C CA . PRO B 1 154 ? 14.5 18.781 19.828 1 74.56 154 PRO B CA 1
ATOM 2933 C C . PRO B 1 154 ? 13.117 19.125 19.297 1 74.56 154 PRO B C 1
ATOM 2935 O O . PRO B 1 154 ? 12.859 20.281 18.938 1 74.56 154 PRO 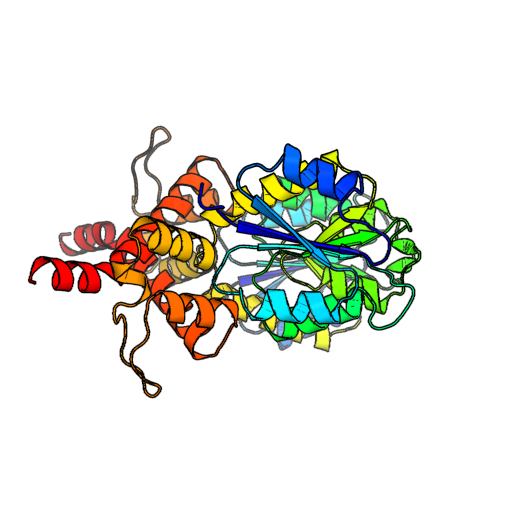B O 1
ATOM 2938 N N . TYR B 1 155 ? 12.344 18.109 19.156 1 76.38 155 TYR B N 1
ATOM 2939 C CA . TYR B 1 155 ? 10.977 18.297 18.688 1 76.38 155 TYR B CA 1
ATOM 2940 C C . TYR B 1 155 ? 9.977 18 19.797 1 76.38 155 TYR B C 1
ATOM 2942 O O . TYR B 1 155 ? 9.086 18.797 20.062 1 76.38 155 TYR B O 1
ATOM 2950 N N . MET B 1 156 ? 10.25 16.859 20.469 1 77.06 156 MET B N 1
ATOM 2951 C CA . MET B 1 156 ? 9.266 16.453 21.453 1 77.06 156 MET B CA 1
ATOM 2952 C C . MET B 1 156 ? 9.93 15.68 22.594 1 77.06 156 MET B C 1
ATOM 2954 O O . MET B 1 156 ? 10.812 14.852 22.359 1 77.06 156 MET B O 1
ATOM 2958 N N . ALA B 1 157 ? 9.43 16.031 23.766 1 77.31 157 ALA B N 1
ATOM 2959 C CA . ALA B 1 157 ? 9.891 15.289 24.938 1 77.31 157 ALA B CA 1
ATOM 2960 C C . ALA B 1 157 ? 9.031 14.047 25.156 1 77.31 157 ALA B C 1
ATOM 2962 O O . ALA B 1 157 ? 7.809 14.094 25.016 1 77.31 157 ALA B O 1
ATOM 2963 N N . THR B 1 158 ? 9.719 12.969 25.312 1 78.69 158 THR B N 1
ATOM 2964 C CA . THR B 1 158 ? 9.031 11.727 25.656 1 78.69 158 THR B CA 1
ATOM 2965 C C . THR B 1 158 ? 9.656 11.086 26.891 1 78.69 158 THR B C 1
ATOM 2967 O O . THR B 1 158 ? 10.617 11.609 27.453 1 78.69 158 THR B O 1
ATOM 2970 N N . SER B 1 159 ? 8.992 10.016 27.281 1 77.81 159 SER B N 1
ATOM 2971 C CA . SER B 1 159 ? 9.547 9.273 28.406 1 77.81 159 SER B CA 1
ATOM 2972 C C . SER B 1 159 ? 10.945 8.758 28.094 1 77.81 159 SER B C 1
ATOM 2974 O O . SER B 1 159 ? 11.766 8.578 29 1 77.81 159 SER B O 1
ATOM 2976 N N . ASP B 1 160 ? 11.211 8.602 26.844 1 73.38 160 ASP B N 1
ATOM 2977 C CA . ASP B 1 160 ? 12.484 8.023 26.422 1 73.38 160 ASP B CA 1
ATOM 2978 C C . ASP B 1 160 ? 13.492 9.117 26.062 1 73.38 160 ASP B C 1
ATOM 2980 O O . ASP B 1 160 ? 14.617 8.812 25.641 1 73.38 160 ASP B O 1
ATOM 2984 N N . GLY B 1 161 ? 13.055 10.438 26.234 1 79.88 161 GLY B N 1
ATOM 2985 C CA . GLY B 1 161 ? 13.938 11.539 25.891 1 79.88 161 GLY B CA 1
ATOM 2986 C C . GLY B 1 161 ? 13.328 12.508 24.906 1 79.88 161 GLY B C 1
ATOM 2987 O O . GLY B 1 161 ? 12.102 12.547 24.734 1 79.88 161 GLY B O 1
ATOM 2988 N N . VAL B 1 162 ? 14.273 13.406 24.469 1 82.75 162 VAL B N 1
ATOM 2989 C CA . VAL B 1 162 ? 13.828 14.414 23.5 1 82.75 162 VAL B CA 1
ATOM 2990 C C . VAL B 1 162 ? 14.023 13.891 22.078 1 82.75 162 VAL B C 1
ATOM 2992 O O . VAL B 1 162 ? 15.117 13.445 21.719 1 82.75 162 VAL B O 1
ATOM 2995 N N . LEU B 1 163 ? 13 13.867 21.359 1 85.06 163 LEU B N 1
ATOM 2996 C CA . LEU B 1 163 ? 13.039 13.336 20 1 85.06 163 LEU B CA 1
ATOM 2997 C C . LEU B 1 163 ? 13.211 14.461 18.984 1 85.06 163 LEU B C 1
ATOM 2999 O O . LEU B 1 163 ? 12.594 15.523 19.109 1 85.06 163 LEU B O 1
ATOM 3003 N N . SER B 1 164 ? 14.055 14.25 18.031 1 83.94 164 SER B N 1
ATOM 3004 C CA . SER B 1 164 ? 14.141 15.094 16.844 1 83.94 164 SER B CA 1
ATOM 3005 C C . SER B 1 164 ? 13.125 14.672 15.797 1 83.94 164 SER B C 1
ATOM 3007 O O . SER B 1 164 ? 12.461 13.641 15.938 1 83.94 164 SER B O 1
ATOM 3009 N N . LEU B 1 165 ? 13 15.508 14.773 1 83.62 165 LEU B N 1
ATOM 3010 C CA . LEU B 1 165 ? 12.109 15.141 13.68 1 83.62 165 LEU B CA 1
ATOM 3011 C C . LEU B 1 165 ? 12.602 13.875 12.977 1 83.62 165 LEU B C 1
ATOM 3013 O O . LEU B 1 165 ? 11.797 13.062 12.508 1 83.62 165 LEU B O 1
ATOM 3017 N N . ASN B 1 166 ? 13.867 13.734 13.047 1 85.31 166 ASN B N 1
ATOM 3018 C CA . ASN B 1 166 ? 14.43 12.508 12.477 1 85.31 166 ASN B CA 1
ATOM 3019 C C . ASN B 1 166 ? 14.078 11.289 13.312 1 85.31 166 ASN B C 1
ATOM 3021 O O . ASN B 1 166 ? 13.82 10.211 12.773 1 85.31 166 ASN B O 1
ATOM 3025 N N . ASP B 1 167 ? 14.125 11.531 14.531 1 86.38 167 ASP B N 1
ATOM 3026 C CA . ASP B 1 167 ? 13.727 10.445 15.422 1 86.38 167 ASP B CA 1
ATOM 3027 C C . ASP B 1 167 ? 12.266 10.047 15.188 1 86.38 167 ASP B C 1
ATOM 3029 O O . ASP B 1 167 ? 11.938 8.859 15.164 1 86.38 167 ASP B O 1
ATOM 3033 N N . VAL B 1 168 ? 11.453 11.023 15.016 1 86.38 168 VAL B N 1
ATOM 3034 C CA . VAL B 1 168 ? 10.039 10.805 14.75 1 86.38 168 VAL B CA 1
ATOM 3035 C C . VAL B 1 168 ? 9.867 10.008 13.461 1 86.38 168 VAL B C 1
ATOM 3037 O O . VAL B 1 168 ? 9.133 9.016 13.43 1 86.38 168 VAL B O 1
ATOM 3040 N N . LEU B 1 169 ? 10.602 10.438 12.5 1 89.5 169 LEU B N 1
ATOM 3041 C CA . LEU B 1 169 ? 10.57 9.773 11.203 1 89.5 169 LEU B CA 1
ATOM 3042 C C . LEU B 1 169 ? 10.93 8.297 11.336 1 89.5 169 LEU B C 1
ATOM 3044 O O . LEU B 1 169 ? 10.227 7.43 10.82 1 89.5 169 LEU B O 1
ATOM 3048 N N . VAL B 1 170 ? 11.93 8.023 12.094 1 90 170 VAL B N 1
ATOM 3049 C CA . VAL B 1 170 ? 12.414 6.66 12.258 1 90 170 VAL B CA 1
ATOM 3050 C C . VAL B 1 170 ? 11.383 5.836 13.023 1 90 170 VAL B C 1
ATOM 3052 O O . VAL B 1 170 ? 11.125 4.676 12.688 1 90 170 VAL B O 1
ATOM 3055 N N . ARG B 1 171 ? 10.805 6.422 13.984 1 90.25 171 ARG B N 1
ATOM 3056 C CA . ARG B 1 171 ? 9.781 5.715 14.758 1 90.25 171 ARG B CA 1
ATOM 3057 C C . ARG B 1 171 ? 8.562 5.402 13.898 1 90.25 171 ARG B C 1
ATOM 3059 O O . ARG B 1 171 ? 7.961 4.336 14.031 1 90.25 171 ARG B O 1
ATOM 3066 N N . ILE B 1 172 ? 8.188 6.336 13.039 1 91.56 172 ILE B N 1
ATOM 3067 C CA . ILE B 1 172 ? 7.07 6.133 12.133 1 91.56 172 ILE B CA 1
ATOM 3068 C C . ILE B 1 172 ? 7.387 4.988 11.172 1 91.56 172 ILE B C 1
ATOM 3070 O O . ILE B 1 172 ? 6.59 4.059 11.016 1 91.56 172 ILE B O 1
ATOM 3074 N N . ARG B 1 173 ? 8.57 4.965 10.625 1 93.38 173 ARG B N 1
ATOM 3075 C CA . ARG B 1 173 ? 8.938 3.971 9.625 1 93.38 173 ARG B CA 1
ATOM 3076 C C . ARG B 1 173 ? 9.086 2.59 10.25 1 93.38 173 ARG B C 1
ATOM 3078 O O . ARG B 1 173 ? 8.781 1.578 9.617 1 93.38 173 ARG B O 1
ATOM 3085 N N . ASN B 1 174 ? 9.422 2.588 11.547 1 92 174 ASN B N 1
ATOM 3086 C CA . ASN B 1 174 ? 9.555 1.321 12.258 1 92 174 ASN B CA 1
ATOM 3087 C C . ASN B 1 174 ? 8.219 0.846 12.82 1 92 174 ASN B C 1
ATOM 3089 O O . ASN B 1 174 ? 8.141 -0.208 13.453 1 92 174 ASN B O 1
ATOM 3093 N N . ARG B 1 175 ? 7.254 1.657 12.617 1 90.25 175 ARG B N 1
ATOM 3094 C CA . ARG B 1 175 ? 5.898 1.341 13.055 1 90.25 175 ARG B CA 1
ATOM 3095 C C . ARG B 1 175 ? 5.859 1.043 14.547 1 90.25 175 ARG B C 1
ATOM 3097 O O . ARG B 1 175 ? 5.168 0.122 14.984 1 90.25 175 ARG B O 1
ATOM 3104 N N . THR B 1 176 ? 6.68 1.783 15.32 1 91 176 THR B N 1
ATOM 3105 C CA . THR B 1 176 ? 6.621 1.645 16.781 1 91 176 THR B CA 1
ATOM 3106 C C . THR B 1 176 ? 5.301 2.184 17.312 1 91 176 THR B C 1
ATOM 3108 O O . THR B 1 176 ? 4.617 2.957 16.641 1 91 176 THR B O 1
ATOM 3111 N N . PRO B 1 177 ? 4.91 1.729 18.484 1 90.06 177 PRO B N 1
ATOM 3112 C CA . PRO B 1 177 ? 3.703 2.311 19.078 1 90.06 177 PRO B CA 1
ATOM 3113 C C . PRO B 1 177 ? 3.74 3.836 19.125 1 90.06 177 PRO B C 1
ATOM 3115 O O . PRO B 1 177 ? 2.746 4.492 18.797 1 90.06 177 PRO B O 1
ATOM 3118 N N . LEU B 1 178 ? 4.824 4.41 19.438 1 89.81 178 LEU B N 1
ATOM 3119 C CA . LEU B 1 178 ? 4.977 5.863 19.453 1 89.81 178 LEU B CA 1
ATOM 3120 C C . LEU B 1 178 ? 4.891 6.434 18.031 1 89.81 178 LEU B C 1
ATOM 3122 O O . LEU B 1 178 ? 4.258 7.469 17.812 1 89.81 178 LEU B O 1
ATOM 3126 N N . GLY B 1 179 ? 5.543 5.789 17.078 1 89.62 179 GLY B N 1
ATOM 3127 C CA . GLY B 1 179 ? 5.477 6.23 15.695 1 89.62 179 GLY B CA 1
ATOM 3128 C C . GLY B 1 179 ? 4.062 6.277 15.156 1 89.62 179 GLY B C 1
ATOM 3129 O O . GLY B 1 179 ? 3.68 7.242 14.492 1 89.62 179 GLY B O 1
ATOM 3130 N N . LEU B 1 180 ? 3.328 5.262 15.5 1 90.5 180 LEU B N 1
ATOM 3131 C CA . LEU B 1 180 ? 1.942 5.172 15.055 1 90.5 180 LEU B CA 1
ATOM 3132 C C . LEU B 1 180 ? 1.095 6.27 15.688 1 90.5 180 LEU B C 1
ATOM 3134 O O . LEU B 1 180 ? 0.27 6.891 15.016 1 90.5 180 LEU B O 1
ATOM 3138 N N . LYS B 1 181 ? 1.305 6.484 16.953 1 89 181 LYS B N 1
ATOM 3139 C CA . LYS B 1 181 ? 0.588 7.539 17.656 1 89 181 LYS B CA 1
ATOM 3140 C C . LYS B 1 181 ? 0.887 8.906 17.062 1 89 181 LYS B C 1
ATOM 3142 O O . LYS B 1 181 ? -0.026 9.711 16.844 1 89 181 LYS B O 1
ATOM 3147 N N . LEU B 1 182 ? 2.125 9.172 16.781 1 87.44 182 LEU B N 1
ATOM 3148 C CA . LEU B 1 182 ? 2.539 10.461 16.234 1 87.44 182 LEU B CA 1
ATOM 3149 C C . LEU B 1 182 ? 1.988 10.648 14.828 1 87.44 182 LEU B C 1
ATOM 3151 O O . LEU B 1 182 ? 1.535 11.742 14.477 1 87.44 182 LEU B O 1
ATOM 3155 N N . GLU B 1 183 ? 2.062 9.625 14.086 1 89.69 183 GLU B N 1
ATOM 3156 C CA . GLU B 1 183 ? 1.516 9.664 12.727 1 89.69 183 GLU B CA 1
ATOM 3157 C C . GLU B 1 183 ? 0.035 10.039 12.742 1 89.69 183 GLU B C 1
ATOM 3159 O O . GLU B 1 183 ? -0.4 10.906 11.984 1 89.69 183 GLU B O 1
ATOM 3164 N N . LYS B 1 184 ? -0.665 9.406 13.625 1 87.88 184 LYS B N 1
ATOM 3165 C CA . LYS B 1 184 ? -2.088 9.695 13.781 1 87.88 184 LYS B CA 1
ATOM 3166 C C . LYS B 1 184 ? -2.316 11.148 14.18 1 87.88 184 LYS B C 1
ATOM 3168 O O . LYS B 1 184 ? -3.174 11.828 13.609 1 87.88 184 LYS B O 1
ATOM 3173 N N . GLN B 1 185 ? -1.597 11.57 15.023 1 85.38 185 GLN B N 1
ATOM 3174 C CA . GLN B 1 185 ? -1.73 12.938 15.523 1 85.38 185 GLN B CA 1
ATOM 3175 C C . GLN B 1 185 ? -1.418 13.953 14.43 1 85.38 185 GLN B C 1
ATOM 3177 O O . GLN B 1 185 ? -2.113 14.961 14.305 1 85.38 185 GLN B O 1
ATOM 3182 N N . ILE B 1 186 ? -0.445 13.688 13.695 1 87.06 186 ILE B N 1
ATOM 3183 C CA . ILE B 1 186 ? -0.044 14.602 12.625 1 87.06 186 ILE B CA 1
ATOM 3184 C C . ILE B 1 186 ? -1.157 14.695 11.586 1 87.06 186 ILE B C 1
ATOM 3186 O O . ILE B 1 186 ? -1.516 15.797 11.156 1 87.06 186 ILE B O 1
ATOM 3190 N N . LEU B 1 187 ? -1.73 13.641 11.273 1 89 187 LEU B N 1
ATOM 3191 C CA . LEU B 1 187 ? -2.791 13.625 10.266 1 89 187 LEU B CA 1
ATOM 3192 C C . LEU B 1 187 ? -4.047 14.312 10.797 1 89 187 LEU B C 1
ATOM 3194 O O . LEU B 1 187 ? -4.738 15.016 10.047 1 89 187 LEU B O 1
ATOM 3198 N N . GLN B 1 188 ? -4.27 14.133 12.039 1 85.38 188 GLN B N 1
ATOM 3199 C CA . GLN B 1 188 ? -5.414 14.805 12.641 1 85.38 188 GLN B CA 1
ATOM 3200 C C . GLN B 1 188 ? -5.23 16.328 12.617 1 85.38 188 GLN B C 1
ATOM 3202 O O . GLN B 1 188 ? -6.176 17.062 12.336 1 85.38 188 GLN B O 1
ATOM 3207 N N . VAL B 1 189 ? -4.062 16.703 12.898 1 79.5 189 VAL B N 1
ATOM 3208 C CA . VAL B 1 189 ? -3.76 18.125 12.883 1 79.5 189 VAL B CA 1
ATOM 3209 C C . VAL B 1 189 ? -3.898 18.672 11.461 1 79.5 189 VAL B C 1
ATOM 3211 O O . VAL B 1 189 ? -4.418 19.766 11.258 1 79.5 189 VAL B O 1
ATOM 3214 N N . ALA B 1 190 ? -3.445 17.891 10.539 1 82 190 ALA B N 1
ATOM 3215 C CA . ALA B 1 190 ? -3.568 18.281 9.133 1 82 190 ALA B CA 1
ATOM 3216 C C . ALA B 1 190 ? -5.027 18.516 8.758 1 82 190 ALA B C 1
ATOM 3218 O O . ALA B 1 190 ? -5.367 19.562 8.195 1 82 190 ALA B O 1
ATOM 3219 N N . VAL B 1 191 ? -5.855 17.641 9.164 1 83.25 191 VAL B N 1
ATOM 3220 C CA . VAL B 1 191 ? -7.27 17.703 8.812 1 83.25 191 VAL B CA 1
ATOM 3221 C C . VAL B 1 191 ? -7.938 18.859 9.57 1 83.25 191 VAL B C 1
ATOM 3223 O O . VAL B 1 191 ? -8.766 19.578 9.008 1 83.25 191 VAL B O 1
ATOM 3226 N N . ASP B 1 192 ? -7.512 19.031 10.758 1 81 192 ASP B N 1
ATOM 3227 C CA . ASP B 1 192 ? -8.047 20.141 11.555 1 81 192 ASP B CA 1
ATOM 3228 C C . ASP B 1 192 ? -7.668 21.484 10.961 1 81 192 ASP B C 1
ATOM 3230 O O . ASP B 1 192 ? -8.469 22.422 10.969 1 81 192 ASP B O 1
ATOM 3234 N N . SER B 1 193 ? -6.488 21.516 10.523 1 76.62 193 SER B N 1
ATOM 3235 C CA . SER B 1 193 ? -6.008 22.766 9.93 1 76.62 193 SER B CA 1
ATOM 3236 C C . SER B 1 193 ? -6.758 23.094 8.641 1 76.62 193 SER B C 1
ATOM 3238 O O . SER B 1 193 ? -7.012 24.266 8.344 1 76.62 193 SER B O 1
ATOM 3240 N N . LEU B 1 194 ? -7.098 22.141 7.926 1 74.56 194 LEU B N 1
ATOM 3241 C CA . LEU B 1 194 ? -7.828 22.297 6.672 1 74.56 194 LEU B CA 1
ATOM 3242 C C . LEU B 1 194 ? -9.234 22.844 6.93 1 74.56 194 LEU B C 1
ATOM 3244 O O . LEU B 1 194 ? -9.789 23.562 6.09 1 74.56 194 LEU B O 1
ATOM 3248 N N . THR B 1 195 ? -9.766 22.609 8.086 1 74.88 195 THR B N 1
ATOM 3249 C CA . THR B 1 195 ? -11.18 22.875 8.32 1 74.88 195 THR B CA 1
ATOM 3250 C C . THR B 1 195 ? -11.359 24.062 9.25 1 74.88 195 THR B C 1
ATOM 3252 O O . THR B 1 195 ? -12.469 24.359 9.703 1 74.88 195 THR B O 1
ATOM 3255 N N . LYS B 1 196 ? -10.234 24.594 9.586 1 73.5 196 LYS B N 1
ATOM 3256 C CA . LYS B 1 196 ? -10.305 25.734 10.508 1 73.5 196 LYS B CA 1
ATOM 3257 C C . LYS B 1 196 ? -11.195 26.844 9.945 1 73.5 196 LYS B C 1
ATOM 3259 O O . LYS B 1 196 ? -12.016 27.406 10.672 1 73.5 196 LYS B O 1
ATOM 3264 N N . ASP B 1 197 ? -10.938 27.062 8.695 1 65.06 197 ASP B N 1
ATOM 3265 C CA . ASP B 1 197 ? -11.703 28.156 8.109 1 65.06 197 ASP B CA 1
ATOM 3266 C C . ASP B 1 197 ? -13.18 27.797 7.996 1 65.06 197 ASP B C 1
ATOM 3268 O O . ASP B 1 197 ? -14.047 28.656 8.148 1 65.06 197 ASP B O 1
ATOM 3272 N N . ILE B 1 198 ? -13.469 26.609 7.719 1 63.28 198 ILE B N 1
ATOM 3273 C CA . ILE B 1 198 ? -14.852 26.172 7.602 1 63.28 198 ILE B CA 1
ATOM 3274 C C . ILE B 1 198 ? -15.547 26.281 8.953 1 63.28 198 ILE B C 1
ATOM 3276 O O . ILE B 1 198 ? -16.703 26.719 9.031 1 63.28 198 ILE B O 1
ATOM 3280 N N . ARG B 1 199 ? -14.875 26.031 9.992 1 61.19 199 ARG B N 1
ATOM 3281 C CA . ARG B 1 199 ? -15.422 26.078 11.344 1 61.19 199 ARG B CA 1
ATOM 3282 C C . ARG B 1 199 ? -15.641 27.516 11.789 1 61.19 199 ARG B C 1
ATOM 3284 O O . ARG B 1 199 ? -16.625 27.828 12.477 1 61.19 199 ARG B O 1
ATOM 3291 N N . LYS B 1 200 ? -14.758 28.359 11.398 1 61.72 200 LYS B N 1
ATOM 3292 C CA . LYS B 1 200 ? -14.898 29.766 11.75 1 61.72 200 LYS B CA 1
ATOM 3293 C C . LYS B 1 200 ? -16.141 30.375 11.102 1 61.72 200 LYS B C 1
ATOM 3295 O O . LYS B 1 200 ? -16.844 31.156 11.734 1 61.72 200 LYS B O 1
ATOM 3300 N N . ASN B 1 201 ? -16.219 29.922 9.945 1 57.28 201 ASN B N 1
ATOM 3301 C CA . ASN B 1 201 ? -17.391 30.453 9.258 1 57.28 201 ASN B CA 1
ATOM 3302 C C . ASN B 1 201 ? -18.688 29.922 9.852 1 57.28 201 ASN B C 1
ATOM 3304 O O . ASN B 1 201 ? -19.734 30.562 9.742 1 57.28 201 ASN B O 1
ATOM 3308 N N . ASP B 1 202 ? -18.703 28.828 10.406 1 54.44 202 ASP B N 1
ATOM 3309 C CA . ASP B 1 202 ? -19.906 28.297 11.047 1 54.44 202 ASP B CA 1
ATOM 3310 C C . ASP B 1 202 ? -20.156 29 12.383 1 54.44 202 ASP B C 1
ATOM 3312 O O . ASP B 1 202 ? -21.312 29.172 12.781 1 54.44 202 ASP B O 1
ATOM 3316 N N . ARG B 1 203 ? -19.125 29.344 13.156 1 48.91 203 ARG B N 1
ATOM 3317 C CA . ARG B 1 203 ? -19.359 30.047 14.414 1 48.91 203 ARG B CA 1
ATOM 3318 C C . ARG B 1 203 ? -19.891 31.453 14.172 1 48.91 203 ARG B C 1
ATOM 3320 O O . ARG B 1 203 ? -20.5 32.062 15.055 1 48.91 203 ARG B O 1
ATOM 3327 N N . CYS B 1 204 ? -19.562 32 13.172 1 42.84 204 CYS B N 1
ATOM 3328 C CA . CYS B 1 204 ? -20.062 33.375 12.992 1 42.84 204 CYS B CA 1
ATOM 3329 C C . CYS B 1 204 ? -21.5 33.344 12.461 1 42.84 204 CYS B C 1
ATOM 3331 O O . CYS B 1 204 ? -22.141 34.406 12.383 1 42.84 204 CYS B O 1
ATOM 3333 N N . ASN B 1 205 ? -21.984 32.219 11.953 1 38 205 ASN B N 1
ATOM 3334 C CA . ASN B 1 205 ? -23.422 32.312 11.719 1 38 205 ASN B CA 1
ATOM 3335 C C . ASN B 1 205 ? -24.219 31.719 12.867 1 38 205 ASN B C 1
ATOM 3337 O O . ASN B 1 205 ? -23.875 30.656 13.375 1 38 205 ASN B O 1
#

pLDDT: mean 89.17, std 11.45, range [38.0, 98.75]

Radius of gyration: 22.31 Å; Cα contacts (8 Å, |Δi|>4): 630; chains: 2; bounding box: 56×56×47 Å

Sequence (410 aa):
MEKDFYIIIVDDNMKPTDPFIMWMKRKVLNADVVSYRTVEYALGFIFEHLEEKMIIFLDCKFNMGLQGVDGLKRIREKTSLVSIVMMSANSLNQMENSELEAMINSDKLYFIKNDDLRKAEELVAKIQNKWVSELDCVLEQWVKSHNSEFRSKPYMATSDGVLSLNDVLVRIRNRTPLGLKLEKQILQVAVDSLTKDIRKNDRCNMEKDFYIIIVDDNMKPTDPFIMWMKRKVLNADVVSYRTVEYALGFIFEHLEEKMIIFLDCKFNMGLQGVDGLKRIREKTSLVSIVMMSANSLNQMENSELEAMINSDKLYFIKNDDLRKAEELVAKIQNKWVSELDCVLEQWVKSHNSEFRSKPYMATSDGVLSLNDVLVRIRNRTPLGLKLEKQILQVAVDSLTKDIRKNDRCN

Nearest PDB structures (foldseek):
  6eo3-assembly1_A  TM=6.699E-01  e=2.470E-04  Salmonella enterica subsp. enterica serovar Typhimurium
  6zii-assembly1_B  TM=6.570E-01  e=2.630E-04  Salmonella enterica subsp. enterica serovar Typhimurium
  6zj2-assembly2_C  TM=6.080E-01  e=6.495E-03  Salmonella enterica subsp. enterica serovar Typhimurium str. LT2
  6zix-assembly1_A  TM=4.879E-01  e=2.375E-03  Salmonella enterica subsp. enterica serovar Typhimurium
  5vxn-assembly1_A  TM=5.854E-01  e=1.381E-02  Escherichia coli K-12